Protein AF-0000000078157839 (afdb_homodimer)

Foldseek 3Di:
DCVVVPVVVVLVVLLVLQLVLCVVLPHDNVLSNLLSVVVSLLVVLVFFPVSNVLSPPDSVSVVVSSVVSVLLVCLQDVPPPPRCVPPVFCLRQFLLPPPCCCVVVVPPPPNPPTRPRSDAATAEEDGLSVLQPQQRQETASANHLRYEYAQVSLLSNQVRNQNHAYYHQHNHAYCRHDLVSVQRHHLNHAYDAHEPRQDADEHDQCVQQSANHAEDYHHHRARYEYEHDQDNRQHQHQYDANANYAYEEEDHLCVLSNQNHAEYHHEQYAYEEEDDLSCLSNQNHAEDANYNYAYEEEDHLSVLSNQNHAYEHHYHYAYEEADDLSVLSNQNHAYYHDEQYAYEEADHPSVVSNLNHQWYAHYNYHYPDPDPGIPRPD/DCVVVVVVVVLVVLLVLQLVLCVVLPHDNVLSVLLSVVVSVLVVLVFWPVSNVLSPDDSVSSVVSSVVSVLLVCQQDVPPPPRCVPQVFCLQQFLLPDDPCCVVVVPPPPSPPTRPRSDAATAEEDGLSVLQPQQRAETASANHLRYEYAQVSLLSNQVRNQNHAYYHQHNHAYLRHDLVSVQRHHLNHAYDAHEPRQDADEHDACVQQSANHAEDYHHHRARYEYEHDQDNRQHQHQYDANANYAYEEEDHLCVLSNQNHAEYHHEQYAYEEEDDLSCLSNQNHAEDANYNYAYEEEDHLSVLSNQNHAYEHHYQYAYEEADDLSVLSNQNHAYYHDEQYAYEEADHPSVVSNLNHQWYAHYNYHYPDPDPGIPRPD

Secondary structure (DSSP, 8-state):
--TTSHHHHHHHHHHHHHHHHHHHTT--HHHHHHHHHHHHHHHHTT--THHHHHSSS-HHHHHHHHHHHHHHHHHH-SS--S-HHHHS------B---STHHHHH--TTSTTT------S--EEEPPGGGGG-TT--EEE-TT-TEEEEEHHHHHHHHHH-TT--EEE-TT-EEEE--GGGGTT--TT--EEE-TTS--EEEPPGGGGG-TT--EEE--SEEEEEE---SS---S--SEEE--SEEEEEEPPGGGGG-TT--EEE--SSEEEEEPPGGGGG-TT--EEE--SSEEEEEPPGGGGG-TT--EEE--SSEEEEEPPGGGGG-TT-SEEE--SSEEEEPPPGGGGG-TT-SEEE--SSEESS---SEEE--/--TTTHHHHHHHHHHHHHHHHHHHTT--HHHHHHHHHHHHHHHHTT--THHHHHSSS-HHHHHHHHHHHHHHHHHH-SS--S-TTTSS------B---SSHHHHH--TTSTTTS-----S--EEEPPGGGGG-TT--EEE-TT-TEEEEEHHHHHHHHHH-TT--EEE-TT-EEEE--GGGGTT--TT--EEE-TTS--EEEPPGGGGG-TT--EEE--SEEEEEE---SS---S--SEEE--SEEEEEEPPGGGGG-TT--EEE-TTSEEEEEPPGGGGG-TT--EEE--SSEEEEEPPGGGGG-TT--EEE--SSEEEEEPPGGGGG-TT-SEEE--SSEEEEPPPGGGGG-TT-SEEE--SSEESS---SEEE--

Radius of gyration: 32.03 Å; Cα contacts (8 Å, |Δi|>4): 1957; chains: 2; bounding box: 97×102×64 Å

pLDDT: mean 72.64, std 24.26, range [22.42, 97.94]

Solvent-accessible surface area (backbone atoms only — not comparable to full-atom values): 35149 Å² total; per-residue (Å²): 136,76,75,76,56,57,65,56,51,56,57,50,48,32,46,52,41,30,31,50,48,33,42,70,72,65,37,53,68,70,55,19,47,51,45,34,50,49,43,44,48,39,30,71,62,51,20,31,77,42,41,52,61,47,43,37,97,42,64,65,58,32,48,50,49,48,50,50,42,45,49,49,48,41,51,60,44,70,81,55,81,61,63,65,72,73,76,51,40,50,72,50,24,56,49,58,50,70,60,55,43,42,77,66,53,62,59,69,75,68,67,72,69,54,76,45,45,22,36,37,80,14,44,42,62,61,62,62,32,65,23,69,48,40,79,38,33,29,45,32,39,30,14,15,60,48,23,28,42,40,35,71,35,45,35,42,32,28,65,37,23,52,50,21,26,32,42,31,35,6,24,20,32,27,64,63,30,50,45,74,40,57,65,57,54,30,60,51,23,28,33,42,32,45,20,39,14,51,37,54,48,63,56,56,61,57,67,64,45,30,61,44,25,25,34,41,35,39,30,48,14,61,54,25,26,39,61,74,64,67,61,82,43,63,22,58,28,29,33,42,30,46,22,35,17,39,31,31,51,55,63,44,62,40,59,35,46,26,57,50,24,29,35,43,31,43,26,44,28,47,32,26,46,52,62,50,54,40,57,23,54,26,49,49,22,30,36,42,29,55,17,38,28,49,31,30,49,50,70,42,69,38,55,30,52,23,54,49,26,28,36,42,29,49,24,39,29,48,30,25,46,50,61,54,58,54,54,22,53,28,40,46,24,28,37,39,33,51,19,28,24,39,31,28,47,55,74,42,73,37,54,74,51,28,75,50,32,46,38,40,35,57,47,21,21,6,46,28,50,88,68,74,56,74,43,66,46,125,136,77,74,77,57,54,65,58,49,55,60,51,50,31,47,52,42,30,30,51,48,33,41,70,74,65,36,54,67,68,55,18,47,50,45,37,49,50,43,44,48,39,29,70,64,56,21,31,83,42,43,52,61,47,44,38,97,40,66,66,59,34,50,50,49,48,52,49,41,45,50,48,48,42,49,61,43,71,81,58,82,62,64,65,72,72,77,52,36,46,72,42,20,56,45,58,48,72,45,62,42,44,76,68,53,62,58,68,74,67,69,72,70,57,76,45,43,19,28,36,80,10,38,40,61,60,63,61,30,64,23,69,48,38,77,38,23,26,44,33,38,27,14,14,58,48,23,28,43,41,36,72,36,44,36,41,33,28,64,37,24,52,51,21,26,32,41,29,36,6,24,20,33,27,64,63,31,50,44,75,42,56,64,58,53,29,59,52,23,28,33,42,32,46,19,39,14,50,38,52,48,64,57,56,61,60,66,64,46,30,61,44,25,24,33,42,34,40,30,49,14,61,55,25,26,38,62,73,64,65,61,80,43,64,22,59,28,30,34,41,29,46,22,35,17,40,32,31,52,54,61,44,63,40,60,35,45,28,57,50,24,27,34,43,34,42,26,44,27,47,32,26,45,52,61,49,53,40,58,21,55,27,49,49,23,31,35,43,29,55,17,39,28,49,32,31,50,50,71,43,70,38,55,30,52,22,55,50,25,27,34,39,31,50,25,38,30,49,30,24,45,50,62,55,57,55,54,23,53,27,39,46,24,27,38,40,34,51,19,30,26,40,30,28,48,55,73,42,75,36,54,74,52,28,74,50,33,46,38,40,35,58,46,22,22,8,50,30,49,88,69,74,55,73,44,65,46,124

InterPro domains:
  IPR001611 Leucine-rich repeat [PF00560] (188-209)
  IPR001611 Leucine-rich repeat [PF00560] (261-282)
  IPR001611 Leucine-rich repeat [PF00560] (285-306)
  IPR001611 Leucine-rich repeat [PF13855] (308-367)
  IPR032675 Leucine-rich repeat domain superfamily [G3DSA:3.80.10.10] (111-378)
  IPR052595 Leucine-rich repeat-containing protein 69/Receptor-like [PTHR48057] (187-371)

Nearest PDB structures (foldseek):
  5xkn-assembly1_B  TM=9.189E-01  e=8.732E-15  Arabidopsis thaliana
  7ogz-assembly2_DDD  TM=8.111E-01  e=2.955E-14  Arabidopsis thaliana
  5gr9-assembly1_B  TM=8.230E-01  e=6.116E-12  Arabidopsis thaliana
  6s6q-assembly2_B  TM=6.736E-01  e=2.178E-14  Arabidopsis thaliana
  4mna-assembly1_A  TM=6.048E-01  e=9.502E-14  Arabidopsis thaliana

Structure (mmCIF, N/CA/C/O backbone):
data_AF-0000000078157839-model_v1
#
loop_
_entity.id
_entity.type
_entity.pdbx_description
1 polymer 'Receptor-like protein 7'
#
loop_
_atom_site.group_PDB
_atom_site.id
_atom_site.type_symbol
_atom_site.label_atom_id
_atom_site.label_alt_id
_atom_site.label_comp_id
_atom_site.label_asym_id
_atom_site.label_entity_id
_atom_site.label_seq_id
_atom_site.pdbx_PDB_ins_code
_atom_site.Cartn_x
_atom_site.Cartn_y
_atom_site.Cartn_z
_atom_site.occupancy
_atom_site.B_iso_or_equiv
_atom_site.auth_seq_id
_atom_site.auth_comp_id
_atom_site.auth_asym_id
_atom_site.auth_atom_id
_atom_site.pdbx_PDB_model_num
ATOM 1 N N . MET A 1 1 ? -50.406 -23.234 -11.383 1 22.42 1 MET A N 1
ATOM 2 C CA . MET A 1 1 ? -49.594 -24.344 -11.852 1 22.42 1 MET A CA 1
ATOM 3 C C . MET A 1 1 ? -48.125 -24.062 -11.648 1 22.42 1 MET A C 1
ATOM 5 O O . MET A 1 1 ? -47.656 -22.953 -11.906 1 22.42 1 MET A O 1
ATOM 9 N N . ASP A 1 2 ? -47.5 -24.922 -10.656 1 24.45 2 ASP A N 1
ATOM 10 C CA . ASP A 1 2 ? -46.406 -24.922 -9.711 1 24.45 2 ASP A CA 1
ATOM 11 C C . ASP A 1 2 ? -45.062 -25.094 -10.43 1 24.45 2 ASP A C 1
ATOM 13 O O . ASP A 1 2 ? -44.781 -26.156 -10.953 1 24.45 2 ASP A O 1
ATOM 17 N N . SER A 1 3 ? -44.531 -24.094 -11.125 1 29.33 3 SER A N 1
ATOM 18 C CA . SER A 1 3 ? -43.375 -23.984 -12.008 1 29.33 3 SER A CA 1
ATOM 19 C C . SER A 1 3 ? -42.094 -24.375 -11.289 1 29.33 3 SER A C 1
ATOM 21 O O . SER A 1 3 ? -41 -24.344 -11.875 1 29.33 3 SER A O 1
ATOM 23 N N . SER A 1 4 ? -42.219 -24.562 -9.977 1 32.5 4 SER A N 1
ATOM 24 C CA . SER A 1 4 ? -41.125 -25 -9.109 1 32.5 4 SER A CA 1
ATOM 25 C C . SER A 1 4 ? -40.719 -26.438 -9.398 1 32.5 4 SER A C 1
ATOM 27 O O . SER A 1 4 ? -39.594 -26.859 -9.094 1 32.5 4 SER A O 1
ATOM 29 N N . GLN A 1 5 ? -41.656 -27.344 -9.906 1 31.67 5 GLN A N 1
ATOM 30 C CA . GLN A 1 5 ? -41.562 -28.781 -10.109 1 31.67 5 GLN A CA 1
ATOM 31 C C . GLN A 1 5 ? -40.688 -29.125 -11.32 1 31.67 5 GLN A C 1
ATOM 33 O O . GLN A 1 5 ? -40.125 -30.203 -11.391 1 31.67 5 GLN A O 1
ATOM 38 N N . SER A 1 6 ? -40.75 -28.219 -12.32 1 29.42 6 SER A N 1
ATOM 39 C CA . SER A 1 6 ? -40.156 -28.641 -13.586 1 29.42 6 SER A CA 1
ATOM 40 C C . SER A 1 6 ? -38.625 -28.641 -13.531 1 29.42 6 SER A C 1
ATOM 42 O O . SER A 1 6 ? -38 -29.5 -14.133 1 29.42 6 SER A O 1
ATOM 44 N N . VAL A 1 7 ? -38.094 -27.781 -12.797 1 32.88 7 VAL A N 1
ATOM 45 C CA . VAL A 1 7 ? -36.625 -27.719 -12.695 1 32.88 7 VAL A CA 1
ATOM 46 C C . VAL A 1 7 ? -36.125 -28.906 -11.875 1 32.88 7 VAL A C 1
ATOM 48 O O . VAL A 1 7 ? -35 -29.391 -12.086 1 32.88 7 VAL A O 1
ATOM 51 N N . ASP A 1 8 ? -36.969 -29.5 -11.008 1 31.86 8 ASP A N 1
ATOM 52 C CA . ASP A 1 8 ? -36.688 -30.719 -10.25 1 31.86 8 ASP A CA 1
ATOM 53 C C . ASP A 1 8 ? -36.625 -31.938 -11.164 1 31.86 8 ASP A C 1
ATOM 55 O O . ASP A 1 8 ? -35.781 -32.812 -10.992 1 31.86 8 ASP A O 1
ATOM 59 N N . ALA A 1 9 ? -37.531 -32.031 -12.18 1 31.67 9 ALA A N 1
ATOM 60 C CA . ALA A 1 9 ? -37.719 -33.156 -13.086 1 31.67 9 ALA A CA 1
ATOM 61 C C . ALA A 1 9 ? -36.594 -33.25 -14.109 1 31.67 9 ALA A C 1
ATOM 63 O O . ALA A 1 9 ? -36.125 -34.312 -14.43 1 31.67 9 ALA A O 1
ATOM 64 N N . ALA A 1 10 ? -36.156 -32.125 -14.664 1 32.12 10 ALA A N 1
ATOM 65 C CA . ALA A 1 10 ? -35.125 -32.094 -15.695 1 32.12 10 ALA A CA 1
ATOM 66 C C . ALA A 1 10 ? -33.75 -32.438 -15.109 1 32.12 10 ALA A C 1
ATOM 68 O O . ALA A 1 10 ? -32.938 -33.094 -15.758 1 32.12 10 ALA A O 1
ATOM 69 N N . THR A 1 11 ? -33.438 -32.062 -13.891 1 37.59 11 THR A N 1
ATOM 70 C CA . THR A 1 11 ? -32.25 -32.438 -13.148 1 37.59 11 THR A CA 1
ATOM 71 C C . THR A 1 11 ? -32.25 -33.938 -12.867 1 37.59 11 THR A C 1
ATOM 73 O O . THR A 1 11 ? -31.203 -34.594 -12.969 1 37.59 11 THR A O 1
ATOM 76 N N . HIS A 1 12 ? -33.406 -34.5 -12.57 1 39.72 12 HIS A N 1
ATOM 77 C CA . HIS A 1 12 ? -33.625 -35.938 -12.336 1 39.72 12 HIS A CA 1
ATOM 78 C C . HIS A 1 12 ? -33.438 -36.719 -13.625 1 39.72 12 HIS A C 1
ATOM 80 O O . HIS A 1 12 ? -32.938 -37.844 -13.602 1 39.72 12 HIS A O 1
ATOM 86 N N . VAL A 1 13 ? -33.969 -36.156 -14.719 1 40.22 13 VAL A N 1
ATOM 87 C CA . VAL A 1 13 ? -33.906 -36.875 -16 1 40.22 13 VAL A CA 1
ATOM 88 C C . VAL A 1 13 ? -32.438 -36.938 -16.469 1 40.22 13 VAL A C 1
ATOM 90 O O . VAL A 1 13 ? -32 -38 -16.953 1 40.22 13 VAL A O 1
ATOM 93 N N . THR A 1 14 ? -31.594 -35.906 -16.266 1 45.41 14 THR A N 1
ATOM 94 C CA . THR A 1 14 ? -30.203 -35.875 -16.703 1 45.41 14 THR A CA 1
ATOM 95 C C . THR A 1 14 ? -29.344 -36.781 -15.836 1 45.41 14 THR A C 1
ATOM 97 O O . THR A 1 14 ? -28.406 -37.406 -16.344 1 45.41 14 THR A O 1
ATOM 100 N N . ASP A 1 15 ? -29.828 -37.031 -14.633 1 48.66 15 ASP A N 1
ATOM 101 C CA . ASP A 1 15 ? -29.141 -37.969 -13.727 1 48.66 15 ASP A CA 1
ATOM 102 C C . ASP A 1 15 ? -29.375 -39.406 -14.156 1 48.66 15 ASP A C 1
ATOM 104 O O . ASP A 1 15 ? -28.422 -40.188 -14.203 1 48.66 15 ASP A O 1
ATOM 108 N N . ARG A 1 16 ? -30.688 -39.656 -14.422 1 52 16 ARG A N 1
ATOM 109 C CA . ARG A 1 16 ? -31.031 -41 -14.867 1 52 16 ARG A CA 1
ATOM 110 C C . ARG A 1 16 ? -30.406 -41.312 -16.219 1 52 16 ARG A C 1
ATOM 112 O O . ARG A 1 16 ? -30.016 -42.438 -16.5 1 52 16 ARG A O 1
ATOM 119 N N . VAL A 1 17 ? -30.266 -40.219 -16.984 1 55.97 17 VAL A N 1
ATOM 120 C CA . VAL A 1 17 ? -29.688 -40.406 -18.312 1 55.97 17 VAL A CA 1
ATOM 121 C C . VAL A 1 17 ? -28.188 -40.688 -18.188 1 55.97 17 VAL A C 1
ATOM 123 O O . VAL A 1 17 ? -27.656 -41.562 -18.844 1 55.97 17 VAL A O 1
ATOM 126 N N . LEU A 1 18 ? -27.531 -40.031 -17.266 1 61.5 18 LEU A N 1
ATOM 127 C CA . LEU A 1 18 ? -26.109 -40.312 -17.062 1 61.5 18 LEU A CA 1
ATOM 128 C C . LEU A 1 18 ? -25.875 -41.719 -16.547 1 61.5 18 LEU A C 1
ATOM 130 O O . LEU A 1 18 ? -25 -42.438 -17.031 1 61.5 18 LEU A O 1
ATOM 134 N N . TYR A 1 19 ? -26.75 -42.062 -15.539 1 60.66 19 TYR A N 1
ATOM 135 C CA . TYR A 1 19 ? -26.641 -43.438 -15.016 1 60.66 19 TYR A CA 1
ATOM 136 C C . TYR A 1 19 ? -26.859 -44.438 -16.125 1 60.66 19 TYR A C 1
ATOM 138 O O . TYR A 1 19 ? -26.062 -45.375 -16.281 1 60.66 19 TYR A O 1
ATOM 146 N N . ARG A 1 20 ? -27.938 -44.188 -16.875 1 63.38 20 ARG A N 1
ATOM 147 C CA . ARG A 1 20 ? -28.266 -45.125 -17.953 1 63.38 20 ARG A CA 1
ATOM 148 C C . ARG A 1 20 ? -27.172 -45.156 -19 1 63.38 20 ARG A C 1
ATOM 150 O O . ARG A 1 20 ? -26.797 -46.25 -19.469 1 63.38 20 ARG A O 1
ATOM 157 N N . ARG A 1 21 ? -26.562 -44.062 -19.391 1 68.69 21 ARG A N 1
ATOM 158 C CA . ARG A 1 21 ? -25.531 -44 -20.406 1 68.69 21 ARG A CA 1
ATOM 159 C C . ARG A 1 21 ? -24.234 -44.625 -19.922 1 68.69 21 ARG A C 1
ATOM 161 O O . ARG A 1 21 ? -23.531 -45.281 -20.688 1 68.69 21 ARG A O 1
ATOM 168 N N . LEU A 1 22 ? -23.984 -44.5 -18.688 1 71.44 22 LEU A N 1
ATOM 169 C CA . LEU A 1 22 ? -22.812 -45.125 -18.109 1 71.44 22 LEU A CA 1
ATOM 170 C C . LEU A 1 22 ? -22.922 -46.656 -18.141 1 71.44 22 LEU A C 1
ATOM 172 O O . LEU A 1 22 ? -21.969 -47.344 -18.516 1 71.44 22 LEU A O 1
ATOM 176 N N . VAL A 1 23 ? -24.125 -47.094 -17.734 1 68.62 23 VAL A N 1
ATOM 177 C CA . VAL A 1 23 ? -24.359 -48.531 -17.75 1 68.62 23 VAL A CA 1
ATOM 178 C C . VAL A 1 23 ? -24.344 -49.031 -19.188 1 68.62 23 VAL A C 1
ATOM 180 O O . VAL A 1 23 ? -23.797 -50.094 -19.469 1 68.62 23 VAL A O 1
ATOM 183 N N . GLU A 1 24 ? -24.75 -48.125 -20.094 1 73.94 24 GLU A N 1
ATOM 184 C CA . GLU A 1 24 ? -24.781 -48.5 -21.5 1 73.94 24 GLU A CA 1
ATOM 185 C C . GLU A 1 24 ? -23.375 -48.625 -22.062 1 73.94 24 GLU A C 1
ATOM 187 O O . GLU A 1 24 ? -23.141 -49.438 -22.953 1 73.94 24 GLU A O 1
ATOM 192 N N . ILE A 1 25 ? -22.422 -47.906 -21.516 1 75.25 25 ILE A N 1
ATOM 193 C CA . ILE A 1 25 ? -21.062 -47.969 -22.078 1 75.25 25 ILE A CA 1
ATOM 194 C C . ILE A 1 25 ? -20.234 -48.969 -21.281 1 75.25 25 ILE A C 1
ATOM 196 O O . ILE A 1 25 ? -19.016 -49.062 -21.5 1 75.25 25 ILE A O 1
ATOM 200 N N . GLY A 1 26 ? -20.812 -49.594 -20.312 1 77.62 26 GLY A N 1
ATOM 201 C CA . GLY A 1 26 ? -20.172 -50.75 -19.703 1 77.62 26 GLY A CA 1
ATOM 202 C C . GLY A 1 26 ? -19.703 -50.469 -18.281 1 77.62 26 GLY A C 1
ATOM 203 O O . GLY A 1 26 ? -18.984 -51.281 -17.703 1 77.62 26 GLY A O 1
ATOM 204 N N . VAL A 1 27 ? -20.125 -49.406 -17.781 1 73.88 27 VAL A N 1
ATOM 205 C CA . VAL A 1 27 ? -19.766 -49.156 -16.391 1 73.88 27 VAL A CA 1
ATOM 206 C C . VAL A 1 27 ? -20.719 -49.906 -15.469 1 73.88 27 VAL A C 1
ATOM 208 O O . VAL A 1 27 ? -21.922 -49.938 -15.695 1 73.88 27 VAL A O 1
ATOM 211 N N . ASP A 1 28 ? -20 -50.625 -14.469 1 74.5 28 ASP A N 1
ATOM 212 C CA . ASP A 1 28 ? -20.797 -51.375 -13.508 1 74.5 28 ASP A CA 1
ATOM 213 C C . ASP A 1 28 ? -21.828 -50.469 -12.828 1 74.5 28 ASP A C 1
ATOM 215 O O . ASP A 1 28 ? -21.594 -49.281 -12.633 1 74.5 28 ASP A O 1
ATOM 219 N N . ALA A 1 29 ? -22.984 -51.031 -12.57 1 63.06 29 ALA A N 1
ATOM 220 C CA . ALA A 1 29 ? -24.125 -50.344 -12.008 1 63.06 29 ALA A CA 1
ATOM 221 C C . ALA A 1 29 ? -23.734 -49.594 -10.734 1 63.06 29 ALA A C 1
ATOM 223 O O . ALA A 1 29 ? -24.125 -48.438 -10.547 1 63.06 29 ALA A O 1
ATOM 224 N N . GLU A 1 30 ? -22.969 -50.25 -9.914 1 61.09 30 GLU A N 1
ATOM 225 C CA . GLU A 1 30 ? -22.547 -49.625 -8.664 1 61.09 30 GLU A CA 1
ATOM 226 C C . GLU A 1 30 ? -21.594 -48.438 -8.938 1 61.09 30 GLU A C 1
ATOM 228 O O . GLU A 1 30 ? -21.719 -47.375 -8.344 1 61.09 30 GLU A O 1
ATOM 233 N N . GLU A 1 31 ? -20.75 -48.719 -9.836 1 64.81 31 GLU A N 1
ATOM 234 C CA . GLU A 1 31 ? -19.797 -47.688 -10.219 1 64.81 31 GLU A CA 1
ATOM 235 C C . GLU A 1 31 ? -20.5 -46.531 -10.93 1 64.81 31 GLU A C 1
ATOM 237 O O . GLU A 1 31 ? -20.172 -45.375 -10.711 1 64.81 31 GLU A O 1
ATOM 242 N N . SER A 1 32 ? -21.438 -46.875 -11.797 1 62.56 32 SER A N 1
ATOM 243 C CA . SER A 1 32 ? -22.234 -45.875 -12.484 1 62.56 32 SER A CA 1
ATOM 244 C C . SER A 1 32 ? -22.984 -44.969 -11.484 1 62.56 32 SER A C 1
ATOM 246 O O . SER A 1 32 ? -23.078 -43.75 -11.68 1 62.56 32 SER A O 1
ATOM 248 N N . MET A 1 33 ? -23.438 -45.5 -10.5 1 57.94 33 MET A N 1
ATOM 249 C CA . MET A 1 33 ? -24.109 -44.75 -9.453 1 57.94 33 MET A CA 1
ATOM 250 C C . MET A 1 33 ? -23.141 -43.812 -8.742 1 57.94 33 MET A C 1
ATOM 252 O O . MET A 1 33 ? -23.469 -42.688 -8.422 1 57.94 33 MET A O 1
ATOM 256 N N . ARG A 1 34 ? -21.938 -44.375 -8.484 1 58.12 34 ARG A N 1
ATOM 257 C CA . ARG A 1 34 ? -20.922 -43.562 -7.828 1 58.12 34 ARG A CA 1
ATOM 258 C C . ARG A 1 34 ? -20.5 -42.375 -8.711 1 58.12 34 ARG A C 1
ATOM 260 O O . ARG A 1 34 ? -20.359 -41.25 -8.227 1 58.12 34 ARG A O 1
ATOM 267 N N . ILE A 1 35 ? -20.391 -42.688 -9.961 1 61.53 35 ILE A N 1
ATOM 268 C CA . ILE A 1 35 ? -20.031 -41.656 -10.922 1 61.53 35 ILE A CA 1
ATOM 269 C C . ILE A 1 35 ? -21.156 -40.656 -11.047 1 61.53 35 ILE A C 1
ATOM 271 O O . ILE A 1 35 ? -20.906 -39.438 -11.023 1 61.53 35 ILE A O 1
ATOM 275 N N . MET A 1 36 ? -22.312 -41.188 -11.148 1 58.59 36 MET A N 1
ATOM 276 C CA . MET A 1 36 ? -23.484 -40.312 -11.219 1 58.59 36 MET A CA 1
ATOM 277 C C . MET A 1 36 ? -23.594 -39.469 -9.969 1 58.59 36 MET A C 1
ATOM 279 O O . MET A 1 36 ? -23.828 -38.25 -10.055 1 58.59 36 MET A O 1
ATOM 283 N N . ALA A 1 37 ? -23.5 -40.062 -8.852 1 52.91 37 ALA A N 1
ATOM 284 C CA . ALA A 1 37 ? -23.562 -39.344 -7.59 1 52.91 37 ALA A CA 1
ATOM 285 C C . ALA A 1 37 ? -22.5 -38.25 -7.523 1 52.91 37 ALA A C 1
ATOM 287 O O . ALA A 1 37 ? -22.766 -37.125 -7.055 1 52.91 37 ALA A O 1
ATOM 288 N N . PHE A 1 38 ? -21.344 -38.625 -8.016 1 55.53 38 PHE A N 1
ATOM 289 C CA . PHE A 1 38 ? -20.25 -37.656 -8.07 1 55.53 38 PHE A CA 1
ATOM 290 C C . PHE A 1 38 ? -20.641 -36.438 -8.938 1 55.53 38 PHE A C 1
ATOM 292 O O . PHE A 1 38 ? -20.469 -35.312 -8.516 1 55.53 38 PHE A O 1
ATOM 299 N N . TRP A 1 39 ? -21.172 -36.812 -10.039 1 57.12 39 TRP A N 1
ATOM 300 C CA . TRP A 1 39 ? -21.453 -35.75 -10.984 1 57.12 39 TRP A CA 1
ATOM 301 C C . TRP A 1 39 ? -22.703 -34.969 -10.578 1 57.12 39 TRP A C 1
ATOM 303 O O . TRP A 1 39 ? -22.812 -33.781 -10.82 1 57.12 39 TRP A O 1
ATOM 313 N N . MET A 1 40 ? -23.609 -35.719 -10 1 52.66 40 MET A N 1
ATOM 314 C CA . MET A 1 40 ? -24.75 -35.031 -9.414 1 52.66 40 MET A CA 1
ATOM 315 C C . MET A 1 40 ? -24.312 -34.094 -8.305 1 52.66 40 MET A C 1
ATOM 317 O O . MET A 1 40 ? -24.812 -32.969 -8.195 1 52.66 40 MET A O 1
ATOM 321 N N . TRP A 1 41 ? -23.562 -34.656 -7.488 1 47.75 41 TRP A N 1
ATOM 322 C CA . TRP A 1 41 ? -22.984 -33.844 -6.445 1 47.75 41 TRP A CA 1
ATOM 323 C C . TRP A 1 41 ? -22.25 -32.625 -7.055 1 47.75 41 TRP A C 1
ATOM 325 O O . TRP A 1 41 ? -22.422 -31.5 -6.598 1 47.75 41 TRP A O 1
ATOM 335 N N . VAL A 1 42 ? -21.516 -32.969 -8.023 1 49.5 42 VAL A N 1
ATOM 336 C CA . VAL A 1 42 ? -20.781 -31.922 -8.742 1 49.5 42 VAL A CA 1
ATOM 337 C C . VAL A 1 42 ? -21.766 -30.875 -9.273 1 49.5 42 VAL A C 1
ATOM 339 O O . VAL A 1 42 ? -21.516 -29.672 -9.164 1 49.5 42 VAL A O 1
ATOM 342 N N . GLU A 1 43 ? -22.875 -31.453 -9.805 1 49.28 43 GLU A N 1
ATOM 343 C CA . GLU A 1 43 ? -23.922 -30.594 -10.344 1 49.28 43 GLU A CA 1
ATOM 344 C C . GLU A 1 43 ? -24.609 -29.797 -9.242 1 49.28 43 GLU A C 1
ATOM 346 O O . GLU A 1 43 ? -24.906 -28.609 -9.414 1 49.28 43 GLU A O 1
ATOM 351 N N . ALA A 1 44 ? -25 -30.5 -8.344 1 44.53 44 ALA A N 1
ATOM 352 C CA . ALA A 1 44 ? -25.703 -29.875 -7.23 1 44.53 44 ALA A CA 1
ATOM 353 C C . ALA A 1 44 ? -24.875 -28.766 -6.59 1 44.53 44 ALA A C 1
ATOM 355 O O . ALA A 1 44 ? -25.422 -27.797 -6.055 1 44.53 44 ALA A O 1
ATOM 356 N N . GLN A 1 45 ? -23.688 -29.047 -6.523 1 39.56 45 GLN A N 1
ATOM 357 C CA . GLN A 1 45 ? -22.797 -28.031 -5.961 1 39.56 45 GLN A CA 1
ATOM 358 C C . GLN A 1 45 ? -22.656 -26.844 -6.902 1 39.56 45 GLN A C 1
ATOM 360 O O . GLN A 1 45 ? -21.969 -25.875 -6.586 1 39.56 45 GLN A O 1
ATOM 365 N N . GLY A 1 46 ? -23.516 -26.797 -7.996 1 41.09 46 GLY A N 1
ATOM 366 C CA . GLY A 1 46 ? -23.609 -25.719 -8.953 1 41.09 46 GLY A CA 1
ATOM 367 C C . GLY A 1 46 ? -22.5 -25.719 -9.984 1 41.09 46 GLY A C 1
ATOM 368 O O . GLY A 1 46 ? -22.297 -24.734 -10.695 1 41.09 46 GLY A O 1
ATOM 369 N N . PHE A 1 47 ? -21.766 -26.812 -9.891 1 35.34 47 PHE A N 1
ATOM 370 C CA . PHE A 1 47 ? -20.641 -26.844 -10.812 1 35.34 47 PHE A CA 1
ATOM 371 C C . PHE A 1 47 ? -21.125 -26.969 -12.25 1 35.34 47 PHE A C 1
ATOM 373 O O . PHE A 1 47 ? -20.891 -26.078 -13.07 1 35.34 47 PHE A O 1
ATOM 380 N N . ILE A 1 48 ? -20.734 -28.078 -12.945 1 36.88 48 ILE A N 1
ATOM 381 C CA . ILE A 1 48 ? -20.938 -28.312 -14.375 1 36.88 48 ILE A CA 1
ATOM 382 C C . ILE A 1 48 ? -22.297 -28.953 -14.609 1 36.88 48 ILE A C 1
ATOM 384 O O . ILE A 1 48 ? -22.734 -29.812 -13.828 1 36.88 48 ILE A O 1
ATOM 388 N N . GLU A 1 49 ? -23.078 -28.156 -15.188 1 38.47 49 GLU A N 1
ATOM 389 C CA . GLU A 1 49 ? -24.141 -28.906 -15.867 1 38.47 49 GLU A CA 1
ATOM 390 C C . GLU A 1 49 ? -23.562 -30.031 -16.719 1 38.47 49 GLU A C 1
ATOM 392 O O . GLU A 1 49 ? -23.688 -30.031 -17.938 1 38.47 49 GLU A O 1
ATOM 397 N N . LEU A 1 50 ? -22.5 -30.641 -16.234 1 41.03 50 LEU A N 1
ATOM 398 C CA . LEU A 1 50 ? -21.766 -31.625 -17.016 1 41.03 50 LEU A CA 1
ATOM 399 C C . LEU A 1 50 ? -22.641 -32.875 -17.266 1 41.03 50 LEU A C 1
ATOM 401 O O . LEU A 1 50 ? -22.516 -33.5 -18.312 1 41.03 50 LEU A O 1
ATOM 405 N N . VAL A 1 51 ? -23.531 -33.094 -16.359 1 43.25 51 VAL A N 1
ATOM 406 C CA . VAL A 1 51 ? -24.219 -34.344 -16.5 1 43.25 51 VAL A CA 1
ATOM 407 C C . VAL A 1 51 ? -24.953 -34.406 -17.828 1 43.25 51 VAL A C 1
ATOM 409 O O . VAL A 1 51 ? -24.875 -35.406 -18.562 1 43.25 51 VAL A O 1
ATOM 412 N N . PRO A 1 52 ? -25.609 -33.375 -18.031 1 41.78 52 PRO A N 1
ATOM 413 C CA . PRO A 1 52 ? -26.312 -33.5 -19.312 1 41.78 52 PRO A CA 1
ATOM 414 C C . PRO A 1 52 ? -25.359 -33.594 -20.5 1 41.78 52 PRO A C 1
ATOM 416 O O . PRO A 1 52 ? -25.641 -34.312 -21.469 1 41.78 52 PRO A O 1
ATOM 419 N N . LYS A 1 53 ? -24.234 -32.875 -20.422 1 42.53 53 LYS A N 1
ATOM 420 C CA . LYS A 1 53 ? -23.359 -32.875 -21.594 1 42.53 53 LYS A CA 1
ATOM 421 C C . LYS A 1 53 ? -22.547 -34.156 -21.688 1 42.53 53 LYS A C 1
ATOM 423 O O . LYS A 1 53 ? -22.234 -34.625 -22.797 1 42.53 53 LYS A O 1
ATOM 428 N N . ILE A 1 54 ? -22.188 -34.625 -20.594 1 43.94 54 ILE A N 1
ATOM 429 C CA . ILE A 1 54 ? -21.5 -35.906 -20.594 1 43.94 54 ILE A CA 1
ATOM 430 C C . ILE A 1 54 ? -22.469 -37 -21.047 1 43.94 54 ILE A C 1
ATOM 432 O O . ILE A 1 54 ? -22.062 -38 -21.672 1 43.94 54 ILE A O 1
ATOM 436 N N . SER A 1 55 ? -23.641 -36.75 -20.594 1 44.44 55 SER A N 1
ATOM 437 C CA . SER A 1 55 ? -24.641 -37.75 -20.969 1 44.44 55 SER A CA 1
ATOM 438 C C . SER A 1 55 ? -24.984 -37.656 -22.453 1 44.44 55 SER A C 1
ATOM 440 O O . SER A 1 55 ? -25.719 -38.5 -22.984 1 44.44 55 SER A O 1
ATOM 442 N N . ALA A 1 56 ? -24.5 -36.531 -23 1 46.44 56 ALA A N 1
ATOM 443 C CA . ALA A 1 56 ? -24.797 -36.5 -24.438 1 46.44 56 ALA A CA 1
ATOM 444 C C . ALA A 1 56 ? -24.172 -37.688 -25.156 1 46.44 56 ALA A C 1
ATOM 446 O O . ALA A 1 56 ? -23.281 -38.344 -24.609 1 46.44 56 ALA A O 1
ATOM 447 N N . ASN A 1 57 ? -24.734 -38.062 -26.375 1 49.06 57 ASN A N 1
ATOM 448 C CA . ASN A 1 57 ? -24.656 -39.25 -27.234 1 49.06 57 ASN A CA 1
ATOM 449 C C . ASN A 1 57 ? -23.219 -39.531 -27.672 1 49.06 57 ASN A C 1
ATOM 451 O O . ASN A 1 57 ? -22.984 -39.969 -28.781 1 49.06 57 ASN A O 1
ATOM 455 N N . ASN A 1 58 ? -22.25 -39.188 -26.906 1 48.59 58 ASN A N 1
ATOM 456 C CA . ASN A 1 58 ? -20.891 -39.594 -27.266 1 48.59 58 ASN A CA 1
ATOM 457 C C . ASN A 1 58 ? -20.328 -40.562 -26.234 1 48.59 58 ASN A C 1
ATOM 459 O O . ASN A 1 58 ? -19.875 -40.156 -25.172 1 48.59 58 ASN A O 1
ATOM 463 N N . ASP A 1 59 ? -20.281 -41.688 -26.531 1 60.12 59 ASP A N 1
ATOM 464 C CA . ASP A 1 59 ? -19.922 -42.812 -25.672 1 60.12 59 ASP A CA 1
ATOM 465 C C . ASP A 1 59 ? -18.453 -42.75 -25.266 1 60.12 59 ASP A C 1
ATOM 467 O O . ASP A 1 59 ? -18.094 -43.062 -24.141 1 60.12 59 ASP A O 1
ATOM 471 N N . GLN A 1 60 ? -17.703 -42.219 -26.125 1 56.25 60 GLN A N 1
ATOM 472 C CA . GLN A 1 60 ? -16.281 -42.156 -25.828 1 56.25 60 GLN A CA 1
ATOM 473 C C . GLN A 1 60 ? -15.992 -41.125 -24.75 1 56.25 60 GLN A C 1
ATOM 475 O O . GLN A 1 60 ? -15.195 -41.375 -23.844 1 56.25 60 GLN A O 1
ATOM 480 N N . LEU A 1 61 ? -16.656 -40.094 -24.906 1 56.47 61 LEU A N 1
ATOM 481 C CA . LEU A 1 61 ? -16.484 -39.062 -23.906 1 56.47 61 LEU A CA 1
ATOM 482 C C . LEU A 1 61 ? -17.016 -39.5 -22.547 1 56.47 61 LEU A C 1
ATOM 484 O O . LEU A 1 61 ? -16.391 -39.25 -21.516 1 56.47 61 LEU A O 1
ATOM 488 N N . LEU A 1 62 ? -18.094 -40.156 -22.656 1 60.75 62 LEU A N 1
ATOM 489 C CA . LEU A 1 62 ? -18.688 -40.656 -21.422 1 60.75 62 LEU A CA 1
ATOM 490 C C . LEU A 1 62 ? -17.781 -41.688 -20.766 1 60.75 62 LEU A C 1
ATOM 492 O O . LEU A 1 62 ? -17.641 -41.719 -19.547 1 60.75 62 LEU A O 1
ATOM 496 N N . ALA A 1 63 ? -17.188 -42.469 -21.578 1 63.53 63 ALA A N 1
ATOM 497 C CA . ALA A 1 63 ? -16.281 -43.469 -21.047 1 63.53 63 ALA A CA 1
ATOM 498 C C . ALA A 1 63 ? -15.039 -42.844 -20.422 1 63.53 63 ALA A C 1
ATOM 500 O O . ALA A 1 63 ? -14.586 -43.25 -19.359 1 63.53 63 ALA A O 1
ATOM 501 N N . MET A 1 64 ? -14.609 -41.844 -20.984 1 56.53 64 MET A N 1
ATOM 502 C CA . MET A 1 64 ? -13.445 -41.125 -20.469 1 56.53 64 MET A CA 1
ATOM 503 C C . MET A 1 64 ? -13.773 -40.438 -19.141 1 56.53 64 MET A C 1
ATOM 505 O O . MET A 1 64 ? -12.992 -40.5 -18.188 1 56.53 64 MET A O 1
ATOM 509 N N . VAL A 1 65 ? -14.883 -39.906 -19.203 1 57.38 65 VAL A N 1
ATOM 510 C CA . VAL A 1 65 ? -15.336 -39.25 -17.984 1 57.38 65 VAL A CA 1
ATOM 511 C C . VAL A 1 65 ? -15.547 -40.25 -16.875 1 57.38 65 VAL A C 1
ATOM 513 O O . VAL A 1 65 ? -15.188 -40.031 -15.719 1 57.38 65 VAL A O 1
ATOM 516 N N . ALA A 1 66 ? -16.109 -41.375 -17.328 1 60.47 66 ALA A N 1
ATOM 517 C CA . ALA A 1 66 ? -16.344 -42.438 -16.344 1 60.47 66 ALA A CA 1
ATOM 518 C C . ALA A 1 66 ? -15.023 -42.969 -15.766 1 60.47 66 ALA A C 1
ATOM 520 O O . ALA A 1 66 ? -14.898 -43.125 -14.555 1 60.47 66 ALA A O 1
ATOM 521 N N . ASP A 1 67 ? -14.133 -43.094 -16.578 1 59.84 67 ASP A N 1
ATOM 522 C CA . ASP A 1 67 ? -12.844 -43.594 -16.125 1 59.84 67 ASP A CA 1
ATOM 523 C C . ASP A 1 67 ? -12.133 -42.594 -15.227 1 59.84 67 ASP A C 1
ATOM 525 O O . ASP A 1 67 ? -11.586 -42.969 -14.18 1 59.84 67 ASP A O 1
ATOM 529 N N . GLU A 1 68 ? -12.227 -41.438 -15.664 1 54.5 68 GLU A N 1
ATOM 530 C CA . GLU A 1 68 ? -11.594 -40.375 -14.859 1 54.5 68 GLU A CA 1
ATOM 531 C C . GLU A 1 68 ? -12.297 -40.219 -13.516 1 54.5 68 GLU A C 1
ATOM 533 O O . GLU A 1 68 ? -11.648 -40.062 -12.477 1 54.5 68 GLU A O 1
ATOM 538 N N . THR A 1 69 ? -13.578 -40.281 -13.625 1 55.53 69 THR A N 1
ATOM 539 C CA . THR A 1 69 ? -14.344 -40.219 -12.383 1 55.53 69 THR A CA 1
ATOM 540 C C . THR A 1 69 ? -14.016 -41.375 -11.469 1 55.53 69 THR A C 1
ATOM 542 O O . THR A 1 69 ? -13.867 -41.219 -10.258 1 55.53 69 THR A O 1
ATOM 545 N N . LYS A 1 70 ? -13.898 -42.531 -12.07 1 58.78 70 LYS A N 1
ATOM 546 C CA . LYS A 1 70 ? -13.523 -43.719 -11.305 1 58.78 70 LYS A CA 1
ATOM 547 C C . LYS A 1 70 ? -12.172 -43.531 -10.625 1 58.78 70 LYS A C 1
ATOM 549 O O . LYS A 1 70 ? -12 -43.906 -9.461 1 58.78 70 LYS A O 1
ATOM 554 N N . ALA A 1 71 ? -11.32 -43 -11.336 1 51.56 71 ALA A N 1
ATOM 555 C CA . ALA A 1 71 ? -9.992 -42.781 -10.789 1 51.56 71 ALA A CA 1
ATOM 556 C C . ALA A 1 71 ? -10.039 -41.781 -9.648 1 51.56 71 ALA A C 1
ATOM 558 O O . ALA A 1 71 ? -9.367 -41.938 -8.625 1 51.56 71 ALA A O 1
ATOM 559 N N . ILE A 1 72 ? -10.758 -40.844 -9.938 1 49.97 72 ILE A N 1
ATOM 560 C CA . ILE A 1 72 ? -10.953 -39.812 -8.906 1 49.97 72 ILE A CA 1
ATOM 561 C C . ILE A 1 72 ? -11.578 -40.469 -7.668 1 49.97 72 ILE A C 1
ATOM 563 O O . ILE A 1 72 ? -11.117 -40.25 -6.543 1 49.97 72 ILE A O 1
ATOM 567 N N . LEU A 1 73 ? -12.594 -41.25 -7.926 1 51.88 73 LEU A N 1
ATOM 568 C CA . LEU A 1 73 ? -13.32 -41.875 -6.828 1 51.88 73 LEU A CA 1
ATOM 569 C C . LEU A 1 73 ? -12.453 -42.938 -6.145 1 51.88 73 LEU A C 1
ATOM 571 O O . LEU A 1 73 ? -12.523 -43.125 -4.926 1 51.88 73 LEU A O 1
ATOM 575 N N . ALA A 1 74 ? -11.695 -43.625 -6.961 1 51.88 74 ALA A N 1
ATOM 576 C CA . ALA A 1 74 ? -10.797 -44.625 -6.41 1 51.88 74 ALA A CA 1
ATOM 577 C C . ALA A 1 74 ? -9.727 -43.969 -5.535 1 51.88 74 ALA A C 1
ATOM 579 O O . ALA A 1 74 ? -9.312 -44.562 -4.527 1 51.88 74 ALA A O 1
ATOM 580 N N . ALA A 1 75 ? -9.258 -42.969 -6.039 1 41.94 7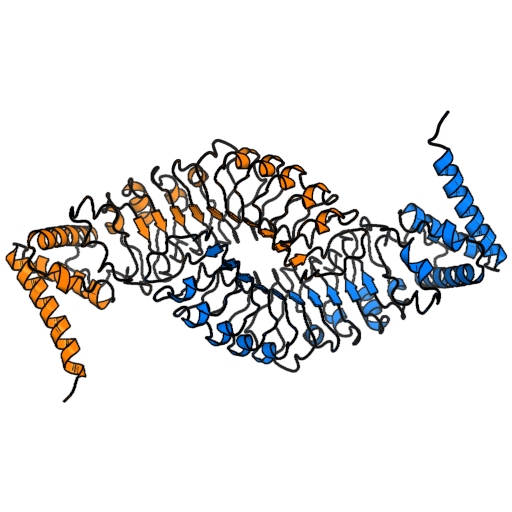5 ALA A N 1
ATOM 581 C CA . ALA A 1 75 ? -8.227 -42.25 -5.301 1 41.94 75 ALA A CA 1
ATOM 582 C C . ALA A 1 75 ? -8.789 -41.656 -4.023 1 41.94 75 ALA A C 1
ATOM 584 O O . ALA A 1 75 ? -8.078 -41.531 -3.02 1 41.94 75 ALA A O 1
ATOM 585 N N . LEU A 1 76 ? -9.906 -41.094 -4.09 1 40.91 76 LEU A N 1
ATOM 586 C CA . LEU A 1 76 ? -10.523 -40.5 -2.916 1 40.91 76 LEU A CA 1
ATOM 587 C C . LEU A 1 76 ? -10.812 -41.531 -1.848 1 40.91 76 LEU A C 1
ATOM 589 O O . LEU A 1 76 ? -10.664 -41.281 -0.653 1 40.91 76 LEU A O 1
ATOM 593 N N . ASP A 1 77 ? -11.5 -42.594 -1.802 1 36.53 77 ASP A N 1
ATOM 594 C CA . ASP A 1 77 ? -11.68 -43.656 -0.83 1 36.53 77 ASP A CA 1
ATOM 595 C C . ASP A 1 77 ? -11.539 -45.031 -1.492 1 36.53 77 ASP A C 1
ATOM 597 O O . ASP A 1 77 ? -12.477 -45.5 -2.141 1 36.53 77 ASP A O 1
ATOM 601 N N . PRO A 1 78 ? -10.242 -45.531 -1.674 1 35.53 78 PRO A N 1
ATOM 602 C CA . PRO A 1 78 ? -10.188 -46.906 -2.135 1 35.53 78 PRO A CA 1
ATOM 603 C C . PRO A 1 78 ? -11.211 -47.812 -1.435 1 35.53 78 PRO A C 1
ATOM 605 O O . PRO A 1 78 ? -11.797 -48.688 -2.062 1 35.53 78 PRO A O 1
ATOM 608 N N . SER A 1 79 ? -10.875 -48.188 -0.101 1 33.59 79 SER A N 1
ATOM 609 C CA . SER A 1 79 ? -11.602 -49.188 0.682 1 33.59 79 SER A CA 1
ATOM 610 C C . SER A 1 79 ? -13 -48.688 1.049 1 33.59 79 SER A C 1
ATOM 612 O O . SER A 1 79 ? -13.812 -49.469 1.571 1 33.59 79 SER A O 1
ATOM 614 N N . SER A 1 80 ? -13.078 -47.375 1.489 1 32.72 80 SER A N 1
ATOM 615 C CA . SER A 1 80 ? -14.281 -47.031 2.248 1 32.72 80 SER A CA 1
ATOM 616 C C . SER A 1 80 ? -15.523 -47.125 1.368 1 32.72 80 SER A C 1
ATOM 618 O O . SER A 1 80 ? -15.547 -46.531 0.274 1 32.72 80 SER A O 1
ATOM 620 N N . THR A 1 81 ? -16.172 -48.156 1.349 1 31.67 81 THR A N 1
ATOM 621 C CA . THR A 1 81 ? -17.547 -48.375 0.946 1 31.67 81 THR A CA 1
ATOM 622 C C . THR A 1 81 ? -18.406 -47.156 1.17 1 31.67 81 THR A C 1
ATOM 624 O O . THR A 1 81 ? -19.609 -47.156 0.94 1 31.67 81 THR A O 1
ATOM 627 N N . THR A 1 82 ? -17.984 -46.312 2.217 1 31.72 82 THR A N 1
ATOM 628 C CA . THR A 1 82 ? -18.875 -45.219 2.529 1 31.72 82 THR A CA 1
ATOM 629 C C . THR A 1 82 ? -18.938 -44.219 1.364 1 31.72 82 THR A C 1
ATOM 631 O O . THR A 1 82 ? -17.938 -43.969 0.709 1 31.72 82 THR A O 1
ATOM 634 N N . PRO A 1 83 ? -20.125 -44.094 0.835 1 28.5 83 PRO A N 1
ATOM 635 C CA . PRO A 1 83 ? -20.391 -43.188 -0.306 1 28.5 83 PRO A CA 1
ATOM 636 C C . PRO A 1 83 ? -19.531 -41.938 -0.3 1 28.5 83 PRO A C 1
ATOM 638 O O . PRO A 1 83 ? -19.25 -41.375 0.765 1 28.5 83 PRO A O 1
ATOM 641 N N . ILE A 1 84 ? -18.469 -41.906 -1.106 1 31.67 84 ILE A N 1
ATOM 642 C CA . ILE A 1 84 ? -17.641 -40.75 -1.432 1 31.67 84 ILE A CA 1
ATOM 643 C C . ILE A 1 84 ? -18.406 -39.469 -1.123 1 31.67 84 ILE A C 1
ATOM 645 O O . ILE A 1 84 ? -17.844 -38.375 -1.191 1 31.67 84 ILE A O 1
ATOM 649 N N . THR A 1 85 ? -19.688 -39.562 -1.113 1 29.61 85 THR A N 1
ATOM 650 C CA . THR A 1 85 ? -20.594 -38.438 -0.867 1 29.61 85 THR A CA 1
ATOM 651 C C . THR A 1 85 ? -20.297 -37.781 0.474 1 29.61 85 THR A C 1
ATOM 653 O O . THR A 1 85 ? -20.531 -36.594 0.652 1 29.61 85 THR A O 1
ATOM 656 N N . GLN A 1 86 ? -20.109 -38.594 1.521 1 28.92 86 GLN A N 1
ATOM 657 C CA . GLN A 1 86 ? -20.047 -37.969 2.84 1 28.92 86 GLN A CA 1
ATOM 658 C C . GLN A 1 86 ? -18.766 -37.188 3.027 1 28.92 86 GLN A C 1
ATOM 660 O O . GLN A 1 86 ? -18.75 -36.125 3.654 1 28.92 86 GLN A O 1
ATOM 665 N N . ASN A 1 87 ? -17.531 -37.875 3 1 27.03 87 ASN A N 1
ATOM 666 C CA . ASN A 1 87 ? -16.297 -37.188 3.348 1 27.03 87 ASN A CA 1
ATOM 667 C C . ASN A 1 87 ? -15.789 -36.344 2.189 1 27.03 87 ASN A C 1
ATOM 669 O O . ASN A 1 87 ? -14.641 -35.906 2.199 1 27.03 87 ASN A O 1
ATOM 673 N N . LEU A 1 88 ? -16.156 -36.688 0.963 1 28.34 88 LEU A N 1
ATOM 674 C CA . LEU A 1 88 ? -15.75 -35.75 -0.096 1 28.34 88 LEU A CA 1
ATOM 675 C C . LEU A 1 88 ? -16.141 -34.344 0.251 1 28.34 88 LEU A C 1
ATOM 677 O O . LEU A 1 88 ? -17.328 -34.031 0.395 1 28.34 88 LEU A O 1
ATOM 681 N N . CYS A 1 89 ? -15.359 -33.844 1.146 1 27.95 89 CYS A N 1
ATOM 682 C CA . CYS A 1 89 ? -15.414 -32.406 1.435 1 27.95 89 CYS A CA 1
ATOM 683 C C . CYS A 1 89 ? -15.711 -31.609 0.171 1 27.95 89 CYS A C 1
ATOM 685 O O . CYS A 1 89 ? -15.281 -31.984 -0.921 1 27.95 89 CYS A O 1
ATOM 687 N N . PRO A 1 90 ? -16.719 -30.781 0.203 1 27.38 90 PRO A N 1
ATOM 688 C CA . PRO A 1 90 ? -17.125 -29.828 -0.837 1 27.38 90 PRO A CA 1
ATOM 689 C C . PRO A 1 90 ? -15.93 -29.188 -1.543 1 27.38 90 PRO A C 1
ATOM 691 O O . PRO A 1 90 ? -15.344 -28.234 -1.028 1 27.38 90 PRO A O 1
ATOM 694 N N . ILE A 1 91 ? -14.93 -29.969 -1.947 1 28.22 91 ILE A N 1
ATOM 695 C CA . ILE A 1 91 ? -13.898 -29.312 -2.74 1 28.22 91 ILE A CA 1
ATOM 696 C C . ILE A 1 91 ? -14.531 -28.703 -3.994 1 28.22 91 ILE A C 1
ATOM 698 O O . ILE A 1 91 ? -14.758 -29.406 -4.984 1 28.22 91 ILE A O 1
ATOM 702 N N . THR A 1 92 ? -15.57 -28.016 -3.969 1 27.41 92 THR A N 1
ATOM 703 C CA . THR A 1 92 ? -16.297 -27.484 -5.121 1 27.41 92 THR A CA 1
ATOM 704 C C . THR A 1 92 ? -15.352 -26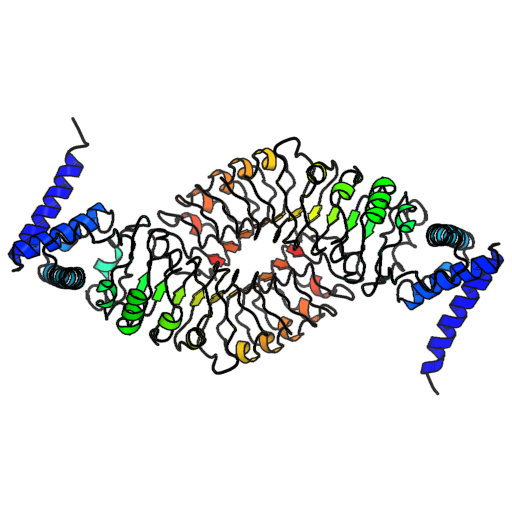.781 -6.078 1 27.41 92 THR A C 1
ATOM 706 O O . THR A 1 92 ? -15.477 -26.922 -7.297 1 27.41 92 THR A O 1
ATOM 709 N N . SER A 1 93 ? -14.758 -25.641 -5.738 1 27.73 93 SER A N 1
ATOM 710 C CA . SER A 1 93 ? -14.312 -24.641 -6.699 1 27.73 93 SER A CA 1
ATOM 711 C C . SER A 1 93 ? -13 -25.047 -7.359 1 27.73 93 SER A C 1
ATOM 713 O O . SER A 1 93 ? -11.961 -24.422 -7.145 1 27.73 93 SER A O 1
ATOM 715 N N . LEU A 1 94 ? -12.68 -26.297 -7.32 1 27.5 94 LEU A N 1
ATOM 716 C CA . LEU A 1 94 ? -11.477 -26.562 -8.086 1 27.5 94 LEU A CA 1
ATOM 717 C C . LEU A 1 94 ? -11.703 -26.312 -9.578 1 27.5 94 LEU A C 1
ATOM 719 O O . LEU A 1 94 ? -12.539 -26.969 -10.203 1 27.5 94 LEU A O 1
ATOM 723 N N . ILE A 1 95 ? -11.719 -25.094 -9.938 1 27.95 95 ILE A N 1
ATOM 724 C CA . ILE A 1 95 ? -11.672 -24.875 -11.375 1 27.95 95 ILE A CA 1
ATOM 725 C C . ILE A 1 95 ? -10.422 -25.531 -11.961 1 27.95 95 ILE A C 1
ATOM 727 O O . ILE A 1 95 ? -9.297 -25.125 -11.68 1 27.95 95 ILE A O 1
ATOM 731 N N . LEU A 1 96 ? -10.375 -26.797 -11.992 1 27.47 96 LEU A N 1
ATOM 732 C CA . LEU A 1 96 ? -9.328 -27.391 -12.805 1 27.47 96 LEU A CA 1
ATOM 733 C C . LEU A 1 96 ? -9.375 -26.859 -14.234 1 27.47 96 LEU A C 1
ATOM 735 O O . LEU A 1 96 ? -10.43 -26.906 -14.875 1 27.47 96 LEU A O 1
ATOM 739 N N . TYR A 1 97 ? -8.758 -25.625 -14.398 1 27.42 97 TYR A N 1
ATOM 740 C CA . TYR A 1 97 ? -8.617 -25.203 -15.789 1 27.42 97 TYR A CA 1
ATOM 741 C C . TYR A 1 97 ? -8.32 -26.406 -16.703 1 27.42 97 TYR A C 1
ATOM 743 O O . TYR A 1 97 ? -7.5 -27.25 -16.359 1 27.42 97 TYR A O 1
ATOM 751 N N . PRO A 1 98 ? -9.211 -26.562 -17.562 1 27.89 98 PRO A N 1
ATOM 752 C CA . PRO A 1 98 ? -9.031 -27.516 -18.656 1 27.89 98 PRO A CA 1
ATOM 753 C C . PRO A 1 98 ? -7.742 -27.281 -19.438 1 27.89 98 PRO A C 1
ATOM 755 O O . PRO A 1 98 ? -7.598 -26.266 -20.109 1 27.89 98 PRO A O 1
ATOM 758 N N . VAL A 1 99 ? -6.512 -27.109 -18.922 1 28.55 99 VAL A N 1
ATOM 759 C CA . VAL A 1 99 ? -5.488 -27.156 -19.953 1 28.55 99 VAL A CA 1
ATOM 760 C C . VAL A 1 99 ? -5.961 -28.016 -21.125 1 28.55 99 VAL A C 1
ATOM 762 O O . VAL A 1 99 ? -5.984 -27.562 -22.266 1 28.55 99 VAL A O 1
ATOM 765 N N . SER A 1 100 ? -5.359 -29.312 -21.156 1 28.41 100 SER A N 1
ATOM 766 C CA . SER A 1 100 ? -5.254 -30.25 -22.281 1 28.41 100 SER A CA 1
ATOM 767 C C . SER A 1 100 ? -6.617 -30.828 -22.641 1 28.41 100 SER A C 1
ATOM 769 O O . SER A 1 100 ? -6.703 -31.938 -23.172 1 28.41 100 SER A O 1
ATOM 771 N N . VAL A 1 101 ? -7.57 -30.266 -22.266 1 28.53 101 VAL A N 1
ATOM 772 C CA . VAL A 1 101 ? -8.805 -30.812 -22.828 1 28.53 101 VAL A CA 1
ATOM 773 C C . VAL A 1 101 ? -8.773 -30.688 -24.344 1 28.53 101 VAL A C 1
ATOM 775 O O . VAL A 1 101 ? -9.367 -31.516 -25.047 1 28.53 101 VAL A O 1
ATOM 778 N N . GLU A 1 102 ? -8.25 -29.625 -24.812 1 32.09 102 GLU A N 1
ATOM 779 C CA . GLU A 1 102 ? -8.031 -29.609 -26.266 1 32.09 102 GLU A CA 1
ATOM 780 C C . GLU A 1 102 ? -7.184 -30.797 -26.703 1 32.09 102 GLU A C 1
ATOM 782 O O . GLU A 1 102 ? -7.461 -31.422 -27.734 1 32.09 102 GLU A O 1
ATOM 787 N N . GLU A 1 103 ? -5.992 -30.984 -26.109 1 30.83 103 GLU A N 1
ATOM 788 C CA . GLU A 1 103 ? -5.23 -32.156 -26.516 1 30.83 103 GLU A CA 1
ATOM 789 C C . GLU A 1 103 ? -5.941 -33.438 -26.109 1 30.83 103 GLU A C 1
ATOM 791 O O . GLU A 1 103 ? -5.789 -34.469 -26.75 1 30.83 103 GLU A O 1
ATOM 796 N N . ILE A 1 104 ? -6.625 -33.406 -24.938 1 28.95 104 ILE A N 1
ATOM 797 C CA . ILE A 1 104 ? -7.387 -34.625 -24.688 1 28.95 104 ILE A CA 1
ATOM 798 C C . ILE A 1 104 ? -8.609 -34.688 -25.609 1 28.95 104 ILE A C 1
ATOM 800 O O . ILE A 1 104 ? -8.953 -35.719 -26.141 1 28.95 104 ILE A O 1
ATOM 804 N N . PHE A 1 105 ? -9.531 -33.562 -25.484 1 30.83 105 PHE A N 1
ATOM 805 C CA . PHE A 1 105 ? -10.727 -33.781 -26.297 1 30.83 105 PHE A CA 1
ATOM 806 C C . PHE A 1 105 ? -10.516 -33.25 -27.703 1 30.83 105 PHE A C 1
ATOM 808 O O . PHE A 1 105 ? -11.406 -33.344 -28.562 1 30.83 105 PHE A O 1
ATOM 815 N N . GLY A 1 106 ? -9.438 -33.438 -28.344 1 29.19 106 GLY A N 1
ATOM 816 C CA . GLY A 1 106 ? -9.227 -33 -29.703 1 29.19 106 GLY A CA 1
ATOM 817 C C . GLY A 1 106 ? -10.031 -31.766 -30.062 1 29.19 106 GLY A C 1
ATOM 818 O O . GLY A 1 106 ? -9.555 -30.891 -30.781 1 29.19 106 GLY A O 1
ATOM 819 N N . ASP A 1 107 ? -11.438 -31.922 -30.062 1 28.7 107 ASP A N 1
ATOM 820 C CA . ASP A 1 107 ? -12.25 -30.891 -30.703 1 28.7 107 ASP A CA 1
ATOM 821 C C . ASP A 1 107 ? -12.398 -29.672 -29.781 1 28.7 107 ASP A C 1
ATOM 823 O O . ASP A 1 107 ? -12.703 -29.812 -28.594 1 28.7 107 ASP A O 1
ATOM 827 N N . LYS A 1 108 ? -11.711 -28.5 -30 1 33.34 108 LYS A N 1
ATOM 828 C CA . LYS A 1 108 ? -11.617 -27.125 -29.516 1 33.34 108 LYS A CA 1
ATOM 829 C C . LYS A 1 108 ? -12.961 -26.641 -28.984 1 33.34 108 LYS A C 1
ATOM 831 O O . LYS A 1 108 ? -13.008 -25.75 -28.141 1 33.34 108 LYS A O 1
ATOM 836 N N . ASP A 1 109 ? -14.086 -26.984 -29.609 1 30.97 109 ASP A N 1
ATOM 837 C CA . ASP A 1 109 ? -15.414 -26.391 -29.469 1 30.97 109 ASP A CA 1
ATOM 838 C C . ASP A 1 109 ? -16.016 -26.719 -28.109 1 30.97 109 ASP A C 1
ATOM 840 O O . ASP A 1 109 ? -16.875 -26 -27.609 1 30.97 109 ASP A O 1
ATOM 844 N N . LEU A 1 110 ? -15.766 -27.922 -27.609 1 28.31 110 LEU A N 1
ATOM 845 C CA . LEU A 1 110 ? -16.516 -28.375 -26.438 1 28.31 110 LEU A CA 1
ATOM 846 C C . LEU A 1 110 ? -16.047 -27.672 -25.188 1 28.31 110 LEU A C 1
ATOM 848 O O . LEU A 1 110 ? -16.703 -27.719 -24.141 1 28.31 110 LEU A O 1
ATOM 852 N N . VAL A 1 111 ? -14.734 -27.297 -25.141 1 30.7 111 VAL A N 1
ATOM 853 C CA . VAL A 1 111 ? -14.164 -26.828 -23.891 1 30.7 111 VAL A CA 1
ATOM 854 C C . VAL A 1 111 ? -14.781 -25.469 -23.516 1 30.7 111 VAL A C 1
ATOM 856 O O . VAL A 1 111 ? -14.719 -25.062 -22.359 1 30.7 111 VAL A O 1
ATOM 859 N N . SER A 1 112 ? -15.203 -24.734 -24.406 1 29.62 112 SER A N 1
ATOM 860 C CA . SER A 1 112 ? -15.523 -23.328 -24.172 1 29.62 112 SER A CA 1
ATOM 861 C C . SER A 1 112 ? -16.734 -23.188 -23.25 1 29.62 112 SER A C 1
ATOM 863 O O . SER A 1 112 ? -16.859 -22.219 -22.5 1 29.62 112 SER A O 1
ATOM 865 N N . GLU A 1 113 ? -17.812 -24.016 -23.5 1 27.94 113 GLU A N 1
ATOM 866 C CA . GLU A 1 113 ? -19.109 -23.562 -23.016 1 27.94 113 GLU A CA 1
ATOM 867 C C . GLU A 1 113 ? -19.297 -23.891 -21.531 1 27.94 113 GLU A C 1
ATOM 869 O O . GLU A 1 113 ? -19.922 -23.125 -20.797 1 27.94 113 GLU A O 1
ATOM 874 N N . GLY A 1 114 ? -19.156 -25.188 -21.141 1 27.62 114 GLY A N 1
ATOM 875 C CA . GLY A 1 114 ? -19.797 -25.594 -19.891 1 27.62 114 GLY A CA 1
ATOM 876 C C . GLY A 1 114 ? -18.938 -25.312 -18.672 1 27.62 114 GLY A C 1
ATOM 877 O O . GLY A 1 114 ? -19.203 -25.844 -17.594 1 27.62 114 GLY A O 1
ATOM 878 N N . VAL A 1 115 ? -17.688 -25.172 -18.828 1 29.55 115 VAL A N 1
ATOM 879 C CA . VAL A 1 115 ? -16.984 -24.969 -17.578 1 29.55 115 VAL A CA 1
ATOM 880 C C . VAL A 1 115 ? -17.656 -23.828 -16.797 1 29.55 115 VAL A C 1
ATOM 882 O O . VAL A 1 115 ? -17.5 -22.656 -17.141 1 29.55 115 VAL A O 1
ATOM 885 N N . SER A 1 116 ? -18.953 -24.031 -16.672 1 27.78 116 SER A N 1
ATOM 886 C CA . SER A 1 116 ? -19.594 -23.031 -15.828 1 27.78 116 SER A CA 1
ATOM 887 C C . SER A 1 116 ? -18.906 -22.922 -14.477 1 27.78 116 SER A C 1
ATOM 889 O O . SER A 1 116 ? -18.281 -23.875 -14.023 1 27.78 116 SER A O 1
ATOM 891 N N . GLU A 1 117 ? -18.812 -21.703 -13.906 1 28.98 117 GLU A N 1
ATOM 892 C CA . GLU A 1 117 ? -18.203 -21.031 -12.766 1 28.98 117 GLU A CA 1
ATOM 893 C C . GLU A 1 117 ? -18.594 -21.703 -11.453 1 28.98 117 GLU A C 1
ATOM 895 O O . GLU A 1 117 ? -19.703 -21.531 -10.953 1 28.98 117 GLU A O 1
ATOM 900 N N . VAL A 1 118 ? -18.656 -23.078 -11.305 1 28.86 118 VAL A N 1
ATOM 901 C CA . VAL A 1 118 ? -18.922 -23.656 -9.992 1 28.86 118 VAL A CA 1
ATOM 902 C C . VAL A 1 118 ? -18.062 -22.953 -8.938 1 28.86 118 VAL A C 1
ATOM 904 O O . VAL A 1 118 ? -16.828 -23.047 -8.969 1 28.86 118 VAL A O 1
ATOM 907 N N . HIS A 1 119 ? -18.266 -21.781 -8.391 1 30.97 119 HIS A N 1
ATOM 908 C CA . HIS A 1 119 ? -17.672 -20.891 -7.398 1 30.97 119 HIS A CA 1
ATOM 909 C C . HIS A 1 119 ? -17.453 -21.625 -6.074 1 30.97 119 HIS A C 1
ATOM 911 O O . HIS A 1 119 ? -17.938 -22.734 -5.883 1 30.97 119 HIS A O 1
ATOM 917 N N . ASN A 1 120 ? -17.234 -20.75 -4.863 1 37.09 120 ASN A N 1
ATOM 918 C CA . ASN A 1 120 ? -16.359 -20.391 -3.748 1 37.09 120 ASN A CA 1
ATOM 919 C C . ASN A 1 120 ? -16.734 -21.141 -2.479 1 37.09 120 ASN A C 1
ATOM 921 O O . ASN A 1 120 ? -16.234 -20.828 -1.395 1 37.09 120 ASN A O 1
ATOM 925 N N . GLN A 1 121 ? -17.766 -21.938 -2.299 1 40 121 GLN A N 1
ATOM 926 C CA . GLN A 1 121 ? -18.078 -22.141 -0.888 1 40 121 GLN A CA 1
ATOM 927 C C . GLN A 1 121 ? -17.562 -23.484 -0.396 1 40 121 GLN A C 1
ATOM 929 O O . GLN A 1 121 ? -18.281 -24.234 0.281 1 40 121 GLN A O 1
ATOM 934 N N . PHE A 1 122 ? -16.391 -24.016 -0.856 1 45.31 122 PHE A N 1
ATOM 935 C CA . PHE A 1 122 ? -15.859 -25.266 -0.328 1 45.31 122 PHE A CA 1
ATOM 936 C C . PHE A 1 122 ? -15.305 -25.062 1.077 1 45.31 122 PHE A C 1
ATOM 938 O O . PHE A 1 122 ? -14.828 -23.984 1.416 1 45.31 122 PHE A O 1
ATOM 945 N N . SER A 1 123 ? -15.797 -26.031 2.033 1 51.53 123 SER A N 1
ATOM 946 C CA . SER A 1 123 ? -15.203 -26.078 3.367 1 51.53 123 SER A CA 1
ATOM 947 C C . SER A 1 123 ? -14.523 -27.422 3.625 1 51.53 123 SER A C 1
ATOM 949 O O . SER A 1 123 ? -14.781 -28.391 2.916 1 51.53 123 SER A O 1
ATOM 951 N N . GLY A 1 124 ? -13.508 -27.562 4.289 1 60.28 124 GLY A N 1
ATOM 952 C CA . GLY A 1 124 ? -12.812 -28.766 4.723 1 60.28 124 GLY A CA 1
ATOM 953 C C . GLY A 1 124 ? -11.414 -28.891 4.145 1 60.28 124 GLY A C 1
ATOM 954 O O . GLY A 1 124 ? -10.875 -27.922 3.609 1 60.28 124 GLY A O 1
ATOM 955 N N . GLN A 1 125 ? -10.805 -30.125 4.297 1 67.44 125 GLN A N 1
ATOM 956 C CA . GLN A 1 125 ? -9.43 -30.359 3.877 1 67.44 125 GLN A CA 1
ATOM 957 C C . GLN A 1 125 ? -9.367 -30.828 2.426 1 67.44 125 GLN A C 1
ATOM 959 O O . GLN A 1 125 ? -10.188 -31.641 1.993 1 67.44 125 GLN A O 1
ATOM 964 N N . VAL A 1 126 ? -8.492 -30.328 1.598 1 69.19 126 VAL A N 1
ATOM 965 C CA . VAL A 1 126 ? -8.266 -30.766 0.224 1 69.19 126 VAL A CA 1
ATOM 966 C C . VAL A 1 126 ? -7.93 -32.25 0.202 1 69.19 126 VAL A C 1
ATOM 968 O O . VAL A 1 126 ? -7.043 -32.719 0.929 1 69.19 126 VAL A O 1
ATOM 971 N N . PRO A 1 127 ? -8.609 -32.938 -0.573 1 57.47 127 PRO A N 1
ATOM 972 C CA . PRO A 1 127 ? -8.344 -34.375 -0.611 1 57.47 127 PRO A CA 1
ATOM 973 C C . PRO A 1 127 ? -7.02 -34.719 -1.284 1 57.47 127 PRO A C 1
ATOM 975 O O . PRO A 1 127 ? -6.629 -34.062 -2.258 1 57.47 127 PRO A O 1
ATOM 978 N N . HIS A 1 128 ? -6.25 -35.812 -0.667 1 63.84 128 HIS A N 1
ATOM 979 C CA . HIS A 1 128 ? -4.957 -36.219 -1.206 1 63.84 128 HIS A CA 1
ATOM 980 C C . HIS A 1 128 ? -5.105 -36.812 -2.6 1 63.84 128 HIS A C 1
ATOM 982 O O . HIS A 1 128 ? -4.141 -36.844 -3.369 1 63.84 128 HIS A O 1
ATOM 988 N N . GLU A 1 129 ? -6.312 -37.219 -3.031 1 57.03 129 GLU A N 1
ATOM 989 C CA . GLU A 1 129 ? -6.586 -37.812 -4.332 1 57.03 129 GLU A CA 1
ATOM 990 C C . GLU A 1 129 ? -6.352 -36.812 -5.465 1 57.03 129 GLU A C 1
ATOM 992 O O . GLU A 1 129 ? -6.059 -37.219 -6.594 1 57.03 129 GLU A O 1
ATOM 997 N N . LEU A 1 130 ? -6.465 -35.594 -5.098 1 64 130 LEU A N 1
ATOM 998 C CA . LEU A 1 130 ? -6.191 -34.562 -6.098 1 64 130 LEU A CA 1
ATOM 999 C C . LEU A 1 130 ? -4.797 -34.75 -6.695 1 64 130 LEU A C 1
ATOM 1001 O O . LEU A 1 130 ? -4.574 -34.438 -7.867 1 64 130 LEU A O 1
ATOM 1005 N N . SER A 1 131 ? -3.883 -35.312 -5.891 1 70 131 SER A N 1
ATOM 1006 C CA . SER A 1 131 ? -2.496 -35.5 -6.309 1 70 131 SER A CA 1
ATOM 1007 C C . SER A 1 131 ? -2.379 -36.594 -7.367 1 70 131 SER A C 1
ATOM 1009 O O . SER A 1 131 ? -1.353 -36.688 -8.039 1 70 131 SER A O 1
ATOM 1011 N N . LYS A 1 132 ? -3.361 -37.375 -7.613 1 60.25 132 LYS A N 1
ATOM 1012 C CA . LYS A 1 132 ? -3.326 -38.469 -8.578 1 60.25 132 LYS A CA 1
ATOM 1013 C C . LYS A 1 132 ? -3.553 -37.969 -10 1 60.25 132 LYS A C 1
ATOM 1015 O O . LYS A 1 132 ? -3.295 -38.688 -10.969 1 60.25 132 LYS A O 1
ATOM 1020 N N . LEU A 1 133 ? -4.047 -36.719 -10.047 1 58.84 133 LEU A N 1
ATOM 1021 C CA . LEU A 1 133 ? -4.258 -36.125 -11.352 1 58.84 133 LEU A CA 1
ATOM 1022 C C . LEU A 1 133 ? -2.945 -35.625 -11.938 1 58.84 133 LEU A C 1
ATOM 1024 O O . LEU A 1 133 ? -2.77 -34.406 -12.133 1 58.84 133 LEU A O 1
ATOM 1028 N N . SER A 1 134 ? -2.059 -36.562 -12.312 1 64.88 134 SER A N 1
ATOM 1029 C CA . SER A 1 134 ? -0.663 -36.312 -12.633 1 64.88 134 SER A CA 1
ATOM 1030 C C . SER A 1 134 ? -0.541 -35.5 -13.922 1 64.88 134 SER A C 1
ATOM 1032 O O . SER A 1 134 ? 0.501 -34.875 -14.188 1 64.88 134 SER A O 1
ATOM 1034 N N . LYS A 1 135 ? -1.625 -35.375 -14.703 1 60.66 135 LYS A N 1
ATOM 1035 C CA . LYS A 1 135 ? -1.546 -34.656 -15.977 1 60.66 135 LYS A CA 1
ATOM 1036 C C . LYS A 1 135 ? -2.145 -33.25 -15.859 1 60.66 135 LYS A C 1
ATOM 1038 O O . LYS A 1 135 ? -2.248 -32.531 -16.859 1 60.66 135 LYS A O 1
ATOM 1043 N N . LEU A 1 136 ? -2.492 -32.938 -14.633 1 66.12 136 LEU A N 1
ATOM 1044 C CA . LEU A 1 136 ? -3.08 -31.609 -14.406 1 66.12 136 LEU A CA 1
ATOM 1045 C C . LEU A 1 136 ? -2.094 -30.516 -14.758 1 66.12 136 LEU A C 1
ATOM 1047 O O . LEU A 1 136 ? -0.919 -30.578 -14.383 1 66.12 136 LEU A O 1
ATOM 1051 N N . SER A 1 137 ? -2.537 -29.562 -15.586 1 71.94 137 SER A N 1
ATOM 1052 C CA . SER A 1 137 ? -1.67 -28.453 -15.969 1 71.94 137 SER A CA 1
ATOM 1053 C C . SER A 1 137 ? -1.969 -27.203 -15.141 1 71.94 137 SER A C 1
ATOM 1055 O O . SER A 1 137 ? -1.12 -26.312 -15.016 1 71.94 137 SER A O 1
ATOM 1057 N N . SER A 1 138 ? -3.164 -27.141 -14.641 1 73.38 138 SER A N 1
ATOM 1058 C CA . SER A 1 138 ? -3.555 -25.969 -13.852 1 73.38 138 SER A CA 1
ATOM 1059 C C . SER A 1 138 ? -4.438 -26.375 -12.68 1 73.38 138 SER A C 1
ATOM 1061 O O . SER A 1 138 ? -5.348 -27.188 -12.828 1 73.38 138 SER A O 1
ATOM 1063 N N . LEU A 1 139 ? -4.074 -25.938 -11.477 1 74.62 139 LEU A N 1
ATOM 1064 C CA . LEU A 1 139 ? -4.871 -26.125 -10.273 1 74.62 139 LEU A CA 1
ATOM 1065 C C . LEU A 1 139 ? -5.18 -24.781 -9.609 1 74.62 139 LEU A C 1
ATOM 1067 O O . LEU A 1 139 ? -4.27 -24.078 -9.172 1 74.62 139 LEU A O 1
ATOM 1071 N N . ASP A 1 140 ? -6.453 -24.438 -9.641 1 71.44 140 ASP A N 1
ATOM 1072 C CA . ASP A 1 140 ? -6.887 -23.188 -9.016 1 71.44 140 ASP A CA 1
ATOM 1073 C C . ASP A 1 140 ? -7.934 -23.453 -7.941 1 71.44 140 ASP A C 1
ATOM 1075 O O . ASP A 1 140 ? -9.07 -23.828 -8.25 1 71.44 140 ASP A O 1
ATOM 1079 N N . LEU A 1 141 ? -7.457 -23.328 -6.664 1 73.62 141 LEU A N 1
ATOM 1080 C CA . LEU A 1 141 ? -8.375 -23.469 -5.535 1 73.62 141 LEU A CA 1
ATOM 1081 C C . LEU A 1 141 ? -8.625 -22.125 -4.867 1 73.62 141 LEU A C 1
ATOM 1083 O O . LEU A 1 141 ? -9.094 -22.062 -3.725 1 73.62 141 LEU A O 1
ATOM 1087 N N . SER A 1 142 ? -8.359 -21.078 -5.586 1 72.06 142 SER A N 1
ATOM 1088 C CA . SER A 1 142 ? -8.453 -19.734 -5.004 1 72.06 142 SER A CA 1
ATOM 1089 C C . SER A 1 142 ? -9.883 -19.406 -4.609 1 72.06 142 SER A C 1
ATOM 1091 O O . SER A 1 142 ? -10.836 -19.844 -5.258 1 72.06 142 SER A O 1
ATOM 1093 N N . GLY A 1 143 ? -9.938 -18.578 -3.551 1 63.03 143 GLY A N 1
ATOM 1094 C CA . GLY A 1 143 ? -11.25 -18.125 -3.115 1 63.03 143 GLY A CA 1
ATOM 1095 C C . GLY A 1 143 ? -11.93 -19.078 -2.15 1 63.03 143 GLY A C 1
ATOM 1096 O O . GLY A 1 143 ? -12.969 -18.75 -1.577 1 63.03 143 GLY A O 1
ATOM 1097 N N . ASN A 1 144 ? -11.359 -20.297 -1.941 1 66 144 ASN A N 1
ATOM 1098 C CA . ASN A 1 144 ? -11.922 -21.266 -0.997 1 66 144 ASN A CA 1
ATOM 1099 C C . ASN A 1 144 ? -11.344 -21.078 0.403 1 66 144 ASN A C 1
ATOM 1101 O O . ASN A 1 144 ? -10.461 -21.828 0.822 1 66 144 ASN A O 1
ATOM 1105 N N . LYS A 1 145 ? -11.891 -20.109 1.098 1 71.44 145 LYS A N 1
ATOM 1106 C CA . LYS A 1 145 ? -11.328 -19.688 2.381 1 71.44 145 LYS A CA 1
ATOM 1107 C C . LYS A 1 145 ? -11.641 -20.719 3.473 1 71.44 145 LYS A C 1
ATOM 1109 O O . LYS A 1 145 ? -11.047 -20.672 4.551 1 71.44 145 LYS A O 1
ATOM 1114 N N . GLN A 1 146 ? -12.547 -21.609 3.119 1 66.88 146 GLN A N 1
ATOM 1115 C CA . GLN A 1 146 ? -12.914 -22.625 4.109 1 66.88 146 GLN A CA 1
ATOM 1116 C C . GLN A 1 146 ? -12.25 -23.969 3.807 1 66.88 146 GLN A C 1
ATOM 1118 O O . GLN A 1 146 ? -12.484 -24.953 4.504 1 66.88 146 GLN A O 1
ATOM 1123 N N . VAL A 1 147 ? -11.5 -23.922 2.777 1 73.69 147 VAL A N 1
ATOM 1124 C CA . VAL A 1 147 ? -10.734 -25.109 2.404 1 73.69 147 VAL A CA 1
ATOM 1125 C C . VAL A 1 147 ? -9.336 -25.031 3.006 1 73.69 147 VAL A C 1
ATOM 1127 O O . VAL A 1 147 ? -8.719 -23.953 3.029 1 73.69 147 VAL A O 1
ATOM 1130 N N . SER A 1 148 ? -8.953 -26.141 3.541 1 82.31 148 SER A N 1
ATOM 1131 C CA . SER A 1 148 ? -7.629 -26.172 4.152 1 82.31 148 SER A CA 1
ATOM 1132 C C . SER A 1 148 ? -6.734 -27.203 3.457 1 82.31 148 SER A C 1
ATOM 1134 O O . SER A 1 148 ? -7.227 -28.141 2.836 1 82.31 148 SER A O 1
ATOM 1136 N N . LEU A 1 149 ? -5.516 -26.906 3.455 1 85 149 LEU A N 1
ATOM 1137 C CA . LEU A 1 149 ? -4.465 -27.812 2.988 1 85 149 LEU A CA 1
ATOM 1138 C C . LEU A 1 149 ? -3.473 -28.109 4.105 1 85 149 LEU A C 1
ATOM 1140 O O . LEU A 1 149 ? -3.123 -27.234 4.891 1 85 149 LEU A O 1
ATOM 1144 N N . ASN A 1 150 ? -3.139 -29.406 4.227 1 84.62 150 ASN A N 1
ATOM 1145 C CA . ASN A 1 150 ? -2.098 -29.75 5.188 1 84.62 150 ASN A CA 1
ATOM 1146 C C . ASN A 1 150 ? -0.824 -30.219 4.492 1 84.62 150 ASN A C 1
ATOM 1148 O O . ASN A 1 150 ? -0.792 -30.344 3.266 1 84.62 150 ASN A O 1
ATOM 1152 N N . THR A 1 151 ? 0.183 -30.516 5.277 1 90.69 151 THR A N 1
ATOM 1153 C CA . THR A 1 151 ? 1.516 -30.812 4.766 1 90.69 151 THR A CA 1
ATOM 1154 C C . THR A 1 151 ? 1.501 -32.094 3.926 1 90.69 151 THR A C 1
ATOM 1156 O O . THR A 1 151 ? 2.107 -32.125 2.854 1 90.69 151 THR A O 1
ATOM 1159 N N . SER A 1 152 ? 0.804 -33.094 4.387 1 85.56 152 SER A N 1
ATOM 1160 C CA . SER A 1 152 ? 0.767 -34.375 3.693 1 85.56 152 SER A CA 1
ATOM 1161 C C . SER A 1 152 ? 0.169 -34.25 2.297 1 85.56 152 SER A C 1
ATOM 1163 O O . SER A 1 152 ? 0.728 -34.75 1.321 1 85.56 152 SER A O 1
ATOM 1165 N N . VAL A 1 153 ? -0.886 -33.5 2.273 1 80.88 153 VAL A N 1
ATOM 1166 C CA . VAL A 1 153 ? -1.555 -33.312 0.991 1 80.88 153 VAL A CA 1
ATOM 1167 C C . VAL A 1 153 ? -0.676 -32.438 0.079 1 80.88 153 VAL A C 1
ATOM 1169 O O . VAL A 1 153 ? -0.508 -32.75 -1.102 1 80.88 153 VAL A O 1
ATOM 1172 N N . MET A 1 154 ? -0.161 -31.406 0.589 1 89.5 154 MET A N 1
ATOM 1173 C CA . MET A 1 154 ? 0.685 -30.516 -0.213 1 89.5 154 MET A CA 1
ATOM 1174 C C . MET A 1 154 ? 1.872 -31.281 -0.79 1 89.5 154 MET A C 1
ATOM 1176 O O . MET A 1 154 ? 2.205 -31.125 -1.966 1 89.5 154 MET A O 1
ATOM 1180 N N . ARG A 1 155 ? 2.506 -32.156 -0.012 1 89.5 155 ARG A N 1
ATOM 1181 C CA . ARG A 1 155 ? 3.641 -32.938 -0.464 1 89.5 155 ARG A CA 1
ATOM 1182 C C . ARG A 1 155 ? 3.248 -33.844 -1.626 1 89.5 155 ARG A C 1
ATOM 1184 O O . ARG A 1 155 ? 3.986 -33.969 -2.605 1 89.5 155 ARG A O 1
ATOM 1191 N N . ARG A 1 156 ? 2.154 -34.438 -1.504 1 82.38 156 ARG A N 1
ATOM 1192 C CA . ARG A 1 156 ? 1.686 -35.344 -2.561 1 82.38 156 ARG A CA 1
ATOM 1193 C C . ARG A 1 156 ? 1.384 -34.562 -3.838 1 82.38 156 ARG A C 1
ATOM 1195 O O . ARG A 1 156 ? 1.713 -35 -4.938 1 82.38 156 ARG A O 1
ATOM 1202 N N . LEU A 1 157 ? 0.735 -33.406 -3.652 1 81.25 157 LEU A N 1
ATOM 1203 C CA . LEU A 1 157 ? 0.427 -32.562 -4.805 1 81.25 157 LEU A CA 1
ATOM 1204 C C . LEU A 1 157 ? 1.7 -32.188 -5.547 1 81.25 157 LEU A C 1
ATOM 1206 O O . LEU A 1 157 ? 1.794 -32.375 -6.762 1 81.25 157 LEU A O 1
ATOM 1210 N N . VAL A 1 158 ? 2.656 -31.672 -4.809 1 86.56 158 VAL A N 1
ATOM 1211 C CA . VAL A 1 158 ? 3.914 -31.203 -5.379 1 86.56 158 VAL A CA 1
ATOM 1212 C C . VAL A 1 158 ? 4.656 -32.375 -6.039 1 86.56 158 VAL A C 1
ATOM 1214 O O . VAL A 1 158 ? 5.254 -32.188 -7.105 1 86.56 158 VAL A O 1
ATOM 1217 N N . HIS A 1 159 ? 4.562 -33.531 -5.477 1 85.5 159 HIS A N 1
ATOM 1218 C CA . HIS A 1 159 ? 5.281 -34.688 -5.965 1 85.5 159 HIS A CA 1
ATOM 1219 C C . HIS A 1 159 ? 4.637 -35.25 -7.234 1 85.5 159 HIS A C 1
ATOM 1221 O O . HIS A 1 159 ? 5.34 -35.625 -8.172 1 85.5 159 HIS A O 1
ATOM 1227 N N . ASN A 1 160 ? 3.389 -35.25 -7.277 1 78.69 160 ASN A N 1
ATOM 1228 C CA . ASN A 1 160 ? 2.689 -36 -8.32 1 78.69 160 ASN A CA 1
ATOM 1229 C C . ASN A 1 160 ? 2.312 -35.094 -9.492 1 78.69 160 ASN A C 1
ATOM 1231 O O . ASN A 1 160 ? 2.17 -35.562 -10.625 1 78.69 160 ASN A O 1
ATOM 1235 N N . LEU A 1 161 ? 2.125 -33.844 -9.195 1 76.38 161 LEU A N 1
ATOM 1236 C CA . LEU A 1 161 ? 1.689 -32.938 -10.273 1 76.38 161 LEU A CA 1
ATOM 1237 C C . LEU A 1 161 ? 2.887 -32.312 -10.969 1 76.38 161 LEU A C 1
ATOM 1239 O O . LEU A 1 161 ? 3.051 -31.094 -10.953 1 76.38 161 LEU A O 1
ATOM 1243 N N . THR A 1 162 ? 3.65 -33.094 -11.664 1 85.25 162 THR A N 1
ATOM 1244 C CA . THR A 1 162 ? 4.93 -32.688 -12.242 1 85.25 162 THR A CA 1
ATOM 1245 C C . THR A 1 162 ? 4.723 -31.875 -13.523 1 85.25 162 THR A C 1
ATOM 1247 O O . THR A 1 162 ? 5.656 -31.25 -14.023 1 85.25 162 THR A O 1
ATOM 1250 N N . LYS A 1 163 ? 3.496 -31.875 -13.992 1 78.69 163 LYS A N 1
ATOM 1251 C CA . LYS A 1 163 ? 3.223 -31.156 -15.242 1 78.69 163 LYS A CA 1
ATOM 1252 C C . LYS A 1 163 ? 2.471 -29.859 -14.977 1 78.69 163 LYS A C 1
ATOM 1254 O O . LYS A 1 163 ? 2.082 -29.156 -15.914 1 78.69 163 LYS A O 1
ATOM 1259 N N . LEU A 1 164 ? 2.287 -29.609 -13.742 1 84.56 164 LEU A N 1
ATOM 1260 C CA . LEU A 1 164 ? 1.514 -28.438 -13.352 1 84.56 164 LEU A CA 1
ATOM 1261 C C . LEU A 1 164 ? 2.191 -27.156 -13.828 1 84.56 164 LEU A C 1
ATOM 1263 O O . LEU A 1 164 ? 3.398 -26.984 -13.648 1 84.56 164 LEU A O 1
ATOM 1267 N N . ARG A 1 165 ? 1.418 -26.266 -14.5 1 86.31 165 ARG A N 1
ATOM 1268 C CA . ARG A 1 165 ? 1.92 -24.984 -14.992 1 86.31 165 ARG A CA 1
ATOM 1269 C C . ARG A 1 165 ? 1.379 -23.828 -14.156 1 86.31 165 ARG A C 1
ATOM 1271 O O . ARG A 1 165 ? 2.029 -22.781 -14.031 1 86.31 165 ARG A O 1
ATOM 1278 N N . GLU A 1 166 ? 0.183 -24.047 -13.664 1 85.81 166 GLU A N 1
ATOM 1279 C CA . GLU A 1 166 ? -0.438 -23 -12.859 1 85.81 166 GLU A CA 1
ATOM 1280 C C . GLU A 1 166 ? -0.977 -23.562 -11.547 1 85.81 166 GLU A C 1
ATOM 1282 O O . GLU A 1 166 ? -1.745 -24.531 -11.547 1 85.81 166 GLU A O 1
ATOM 1287 N N . LEU A 1 167 ? -0.516 -22.969 -10.445 1 88.19 167 LEU A N 1
ATOM 1288 C CA . LEU A 1 167 ? -1.016 -23.297 -9.117 1 88.19 167 LEU A CA 1
ATOM 1289 C C . LEU A 1 167 ? -1.489 -22.047 -8.383 1 88.19 167 LEU A C 1
ATOM 1291 O O . LEU A 1 167 ? -0.686 -21.172 -8.055 1 88.19 167 LEU A O 1
ATOM 1295 N N . ARG A 1 168 ? -2.799 -21.953 -8.141 1 82.94 168 ARG A N 1
ATOM 1296 C CA . ARG A 1 168 ? -3.396 -20.844 -7.402 1 82.94 168 ARG A CA 1
ATOM 1297 C C . ARG A 1 168 ? -4.16 -21.344 -6.18 1 82.94 168 ARG A C 1
ATOM 1299 O O . ARG A 1 168 ? -5.133 -22.094 -6.312 1 82.94 168 ARG A O 1
ATOM 1306 N N . LEU A 1 169 ? -3.662 -20.891 -5.035 1 87.81 169 LEU A N 1
ATOM 1307 C CA . LEU A 1 169 ? -4.277 -21.344 -3.791 1 87.81 169 LEU A CA 1
ATOM 1308 C C . LEU A 1 169 ? -4.688 -20.156 -2.926 1 87.81 169 LEU A C 1
ATOM 1310 O O . LEU A 1 169 ? -4.727 -20.266 -1.698 1 87.81 169 LEU A O 1
ATOM 1314 N N . ASP A 1 170 ? -5.031 -19.047 -3.557 1 83.88 170 ASP A N 1
ATOM 1315 C CA . ASP A 1 170 ? -5.328 -17.828 -2.818 1 83.88 170 ASP A CA 1
ATOM 1316 C C . ASP A 1 170 ? -6.527 -18.016 -1.894 1 83.88 170 ASP A C 1
ATOM 1318 O O . ASP A 1 170 ? -7.598 -18.438 -2.336 1 83.88 170 ASP A O 1
ATOM 1322 N N . GLY A 1 171 ? -6.215 -17.703 -0.613 1 82.12 171 GLY A N 1
ATOM 1323 C CA . GLY A 1 171 ? -7.293 -17.734 0.362 1 82.12 171 GLY A CA 1
ATOM 1324 C C . GLY A 1 171 ? -7.48 -19.109 0.986 1 82.12 171 GLY A C 1
ATOM 1325 O O . GLY A 1 171 ? -8.219 -19.266 1.962 1 82.12 171 GLY A O 1
ATOM 1326 N N . VAL A 1 172 ? -6.828 -20.109 0.426 1 83.25 172 VAL A N 1
ATOM 1327 C CA . VAL A 1 172 ? -6.891 -21.438 1.016 1 83.25 172 VAL A CA 1
ATOM 1328 C C . VAL A 1 172 ? -6.148 -21.453 2.35 1 83.25 172 VAL A C 1
ATOM 1330 O O . VAL A 1 172 ? -5.074 -20.859 2.475 1 83.25 172 VAL A O 1
ATOM 1333 N N . GLN A 1 173 ? -6.758 -22.125 3.287 1 86 173 GLN A N 1
ATOM 1334 C CA . GLN A 1 173 ? -6.113 -22.188 4.598 1 86 173 GLN A CA 1
ATOM 1335 C C . GLN A 1 173 ? -4.914 -23.125 4.586 1 86 173 GLN A C 1
ATOM 1337 O O . GLN A 1 173 ? -5.078 -24.344 4.555 1 86 173 GLN A O 1
ATOM 1342 N N . MET A 1 174 ? -3.746 -22.516 4.734 1 93.19 174 MET A N 1
ATOM 1343 C CA . MET A 1 174 ? -2.525 -23.312 4.641 1 93.19 174 MET A CA 1
ATOM 1344 C C . MET A 1 174 ? -1.669 -23.141 5.891 1 93.19 174 MET A C 1
ATOM 1346 O O . MET A 1 174 ? -0.448 -23.297 5.84 1 93.19 174 MET A O 1
ATOM 1350 N N . SER A 1 175 ? -2.279 -22.781 6.965 1 91.75 175 SER A N 1
ATOM 1351 C CA . SER A 1 175 ? -1.544 -22.562 8.203 1 91.75 175 SER A CA 1
ATOM 1352 C C . SER A 1 175 ? -0.902 -23.844 8.711 1 91.75 175 SER A C 1
ATOM 1354 O O . SER A 1 175 ? 0.06 -23.797 9.484 1 91.75 175 SER A O 1
ATOM 1356 N N . LEU A 1 176 ? -1.373 -25 8.234 1 88.25 176 LEU A N 1
ATOM 1357 C CA . LEU A 1 176 ? -0.866 -26.281 8.703 1 88.25 176 LEU A CA 1
ATOM 1358 C C . LEU A 1 176 ? 0.159 -26.844 7.73 1 88.25 176 LEU A C 1
ATOM 1360 O O . LEU A 1 176 ? 0.697 -27.938 7.957 1 88.25 176 LEU A O 1
ATOM 1364 N N . VAL A 1 177 ? 0.437 -26.109 6.758 1 91.81 177 VAL A N 1
ATOM 1365 C CA . VAL A 1 177 ? 1.364 -26.594 5.742 1 91.81 177 VAL A CA 1
ATOM 1366 C C . VAL A 1 177 ? 2.795 -26.234 6.129 1 91.81 177 VAL A C 1
ATOM 1368 O O . VAL A 1 177 ? 3.084 -25.078 6.441 1 91.81 177 VAL A O 1
ATOM 1371 N N . SER A 1 178 ? 3.627 -27.266 6.145 1 92.25 178 SER A N 1
ATOM 1372 C CA . SER A 1 178 ? 5.059 -27 6.246 1 92.25 178 SER A CA 1
ATOM 1373 C C . SER A 1 178 ? 5.621 -26.484 4.93 1 92.25 178 SER A C 1
ATOM 1375 O O . SER A 1 178 ? 5.48 -27.141 3.891 1 92.25 178 SER A O 1
ATOM 1377 N N . LEU A 1 179 ? 6.305 -25.469 5.023 1 93.19 179 LEU A N 1
ATOM 1378 C CA . LEU A 1 179 ? 6.754 -24.781 3.816 1 93.19 179 LEU A CA 1
ATOM 1379 C C . LEU A 1 179 ? 7.805 -25.609 3.08 1 93.19 179 LEU A C 1
ATOM 1381 O O . LEU A 1 179 ? 8.062 -25.391 1.896 1 93.19 179 LEU A O 1
ATOM 1385 N N . ASP A 1 180 ? 8.445 -26.562 3.732 1 90.75 180 ASP A N 1
ATOM 1386 C CA . ASP A 1 180 ? 9.375 -27.469 3.07 1 90.75 180 ASP A CA 1
ATOM 1387 C C . ASP A 1 180 ? 8.672 -28.297 2.004 1 90.75 180 ASP A C 1
ATOM 1389 O O . ASP A 1 180 ? 9.312 -28.812 1.085 1 90.75 180 ASP A O 1
ATOM 1393 N N . SER A 1 181 ? 7.371 -28.406 2.186 1 89.06 181 SER A N 1
ATOM 1394 C CA . SER A 1 181 ? 6.594 -29.188 1.217 1 89.06 181 SER A CA 1
ATOM 1395 C C . SER A 1 181 ? 6.527 -28.469 -0.127 1 89.06 181 SER A C 1
ATOM 1397 O O . SER A 1 181 ? 6.137 -29.062 -1.134 1 89.06 181 SER A O 1
ATOM 1399 N N . LEU A 1 182 ? 6.945 -27.25 -0.214 1 88.81 182 LEU A N 1
ATOM 1400 C CA . LEU A 1 182 ? 6.918 -26.453 -1.439 1 88.81 182 LEU A CA 1
ATOM 1401 C C . LEU A 1 182 ? 8.242 -26.562 -2.188 1 88.81 182 LEU A C 1
ATOM 1403 O O . LEU A 1 182 ? 8.422 -25.938 -3.236 1 88.81 182 LEU A O 1
ATOM 1407 N N . MET A 1 183 ? 9.219 -27.328 -1.796 1 85.62 183 MET A N 1
ATOM 1408 C CA . MET A 1 183 ? 10.578 -27.406 -2.334 1 85.62 183 MET A CA 1
ATOM 1409 C C . MET A 1 183 ? 10.586 -28.094 -3.691 1 85.62 183 MET A C 1
ATOM 1411 O O . MET A 1 183 ? 11.43 -27.797 -4.543 1 85.62 183 MET A O 1
ATOM 1415 N N . ASN A 1 184 ? 9.695 -29.016 -3.947 1 84.69 184 ASN A N 1
ATOM 1416 C CA . ASN A 1 184 ? 9.773 -29.797 -5.172 1 84.69 184 ASN A CA 1
ATOM 1417 C C . ASN A 1 184 ? 8.625 -29.469 -6.125 1 84.69 184 ASN A C 1
ATOM 1419 O O . ASN A 1 184 ? 8.016 -30.375 -6.699 1 84.69 184 ASN A O 1
ATOM 1423 N N . LEU A 1 185 ? 8.383 -28.203 -6.258 1 89.5 185 LEU A N 1
ATOM 1424 C CA . LEU A 1 185 ? 7.367 -27.766 -7.207 1 89.5 185 LEU A CA 1
ATOM 1425 C C . LEU A 1 185 ? 7.805 -28.031 -8.641 1 89.5 185 LEU A C 1
ATOM 1427 O O . LEU A 1 185 ? 9 -28.109 -8.922 1 89.5 185 LEU A O 1
ATOM 1431 N N . SER A 1 186 ? 6.855 -28.188 -9.484 1 88.31 186 SER A N 1
ATOM 1432 C CA . SER A 1 186 ? 7.09 -28.531 -10.883 1 88.31 186 SER A CA 1
ATOM 1433 C C . SER A 1 186 ? 7.969 -27.484 -11.562 1 88.31 186 SER A C 1
ATOM 1435 O O . SER A 1 186 ? 7.766 -26.281 -11.391 1 88.31 186 SER A O 1
ATOM 1437 N N . SER A 1 187 ? 8.922 -27.953 -12.43 1 90.75 187 SER A N 1
ATOM 1438 C CA . SER A 1 187 ? 9.781 -27.062 -13.188 1 90.75 187 SER A CA 1
ATOM 1439 C C . SER A 1 187 ? 9.008 -26.344 -14.297 1 90.75 187 SER A C 1
ATOM 1441 O O . SER A 1 187 ? 9.477 -25.359 -14.867 1 90.75 187 SER A O 1
ATOM 1443 N N . SER A 1 188 ? 7.812 -26.844 -14.57 1 91.38 188 SER A N 1
ATOM 1444 C CA . SER A 1 188 ? 7 -26.266 -15.633 1 91.38 188 SER A CA 1
ATOM 1445 C C . SER A 1 188 ? 6.09 -25.172 -15.094 1 91.38 188 SER A C 1
ATOM 1447 O O . SER A 1 188 ? 5.387 -24.5 -15.859 1 91.38 188 SER A O 1
ATOM 1449 N N . LEU A 1 189 ? 6.113 -24.984 -13.812 1 94 189 LEU A N 1
ATOM 1450 C CA . LEU A 1 189 ? 5.207 -24.031 -13.18 1 94 189 LEU A CA 1
ATOM 1451 C C . LEU A 1 189 ? 5.477 -22.625 -13.672 1 94 189 LEU A C 1
ATOM 1453 O O . LEU A 1 189 ? 6.617 -22.141 -13.625 1 94 189 LEU A O 1
ATOM 1457 N N . THR A 1 190 ? 4.402 -21.953 -14.203 1 92.5 190 THR A N 1
ATOM 1458 C CA . THR A 1 190 ? 4.535 -20.594 -14.711 1 92.5 190 THR A CA 1
ATOM 1459 C C . THR A 1 190 ? 3.865 -19.594 -13.766 1 92.5 190 THR A C 1
ATOM 1461 O O . THR A 1 190 ? 4.242 -18.422 -13.719 1 92.5 190 THR A O 1
ATOM 1464 N N . VAL A 1 191 ? 2.885 -20.078 -13.039 1 90.94 191 VAL A N 1
ATOM 1465 C CA . VAL A 1 191 ? 2.154 -19.219 -12.117 1 90.94 191 VAL A CA 1
ATOM 1466 C C . VAL A 1 191 ? 2.043 -19.891 -10.758 1 90.94 191 VAL A C 1
ATOM 1468 O O . VAL A 1 191 ? 1.622 -21.047 -10.664 1 90.94 191 VAL A O 1
ATOM 1471 N N . LEU A 1 192 ? 2.451 -19.219 -9.734 1 94.19 192 LEU A N 1
ATOM 1472 C CA . LEU A 1 192 ? 2.266 -19.625 -8.344 1 94.19 192 LEU A CA 1
ATOM 1473 C C . LEU A 1 192 ? 1.677 -18.5 -7.52 1 94.19 192 LEU A C 1
ATOM 1475 O O . LEU A 1 192 ? 2.309 -17.453 -7.355 1 94.19 192 LEU A O 1
ATOM 1479 N N . SER A 1 193 ? 0.449 -18.672 -7.035 1 92.31 193 SER A N 1
ATOM 1480 C CA . SER A 1 193 ? -0.225 -17.656 -6.223 1 92.31 193 SER A CA 1
ATOM 1481 C C . SER A 1 193 ? -0.733 -18.25 -4.914 1 92.31 193 SER A C 1
ATOM 1483 O O . SER A 1 193 ? -1.539 -19.188 -4.918 1 92.31 193 SER A O 1
ATOM 1485 N N . LEU A 1 194 ? -0.205 -17.734 -3.828 1 94.88 194 LEU A N 1
ATOM 1486 C CA . LEU A 1 194 ? -0.544 -18.203 -2.49 1 94.88 194 LEU A CA 1
ATOM 1487 C C . LEU A 1 194 ? -0.945 -17.047 -1.588 1 94.88 194 LEU A C 1
ATOM 1489 O O . LEU A 1 194 ? -0.485 -16.953 -0.448 1 94.88 194 LEU A O 1
ATOM 1493 N N . ASN A 1 195 ? -1.76 -16.172 -2.072 1 92.25 195 ASN A N 1
ATOM 1494 C CA . ASN A 1 195 ? -2.123 -14.977 -1.326 1 92.25 195 ASN A CA 1
ATOM 1495 C C . ASN A 1 195 ? -3.086 -15.297 -0.185 1 92.25 195 ASN A C 1
ATOM 1497 O O . ASN A 1 195 ? -4.02 -16.078 -0.357 1 92.25 195 ASN A O 1
ATOM 1501 N N . GLY A 1 196 ? -2.803 -14.641 0.962 1 91.56 196 GLY A N 1
ATOM 1502 C CA . GLY A 1 196 ? -3.723 -14.727 2.084 1 91.56 196 GLY A CA 1
ATOM 1503 C C . GLY A 1 196 ? -3.994 -16.156 2.527 1 91.56 196 GLY A C 1
ATOM 1504 O O . GLY A 1 196 ? -5.141 -16.516 2.793 1 91.56 196 GLY A O 1
ATOM 1505 N N . CYS A 1 197 ? -3.002 -16.922 2.574 1 93.31 197 CYS A N 1
ATOM 1506 C CA . CYS A 1 197 ? -3.18 -18.344 2.865 1 93.31 197 CYS A CA 1
ATOM 1507 C C . CYS A 1 197 ? -2.838 -18.656 4.316 1 93.31 197 CYS A C 1
ATOM 1509 O O . CYS A 1 197 ? -2.971 -19.797 4.766 1 93.31 197 CYS A O 1
ATOM 1511 N N . GLY A 1 198 ? -2.426 -17.641 4.988 1 92.88 198 GLY A N 1
ATOM 1512 C CA . GLY A 1 198 ? -2.02 -17.875 6.363 1 92.88 198 GLY A CA 1
ATOM 1513 C C . GLY A 1 198 ? -0.69 -18.594 6.477 1 92.88 198 GLY A C 1
ATOM 1514 O O . GLY A 1 198 ? -0.443 -19.297 7.457 1 92.88 198 GLY A O 1
ATOM 1515 N N . LEU A 1 199 ? 0.142 -18.391 5.57 1 95.38 199 LEU A N 1
ATOM 1516 C CA . LEU A 1 199 ? 1.448 -19.047 5.555 1 95.38 199 LEU A CA 1
ATOM 1517 C C . LEU A 1 199 ? 2.336 -18.5 6.672 1 95.38 199 LEU A C 1
ATOM 1519 O O . LEU A 1 199 ? 2.309 -17.312 6.973 1 95.38 199 LEU A O 1
ATOM 1523 N N . HIS A 1 200 ? 3.072 -19.438 7.27 1 95.19 200 HIS A N 1
ATOM 1524 C CA . HIS A 1 200 ? 3.994 -19.031 8.328 1 95.19 200 HIS A CA 1
ATOM 1525 C C . HIS A 1 200 ? 5.305 -19.812 8.234 1 95.19 200 HIS A C 1
ATOM 1527 O O . HIS A 1 200 ? 5.336 -20.922 7.723 1 95.19 200 HIS A O 1
ATOM 1533 N N . GLY A 1 201 ? 6.383 -19.141 8.703 1 94.56 201 GLY A N 1
ATOM 1534 C CA . GLY A 1 201 ? 7.699 -19.766 8.641 1 94.56 201 GLY A CA 1
ATOM 1535 C C . GLY A 1 201 ? 8.562 -19.203 7.531 1 94.56 201 GLY A C 1
ATOM 1536 O O . GLY A 1 201 ? 8.32 -18.094 7.047 1 94.56 201 GLY A O 1
ATOM 1537 N N . ASN A 1 202 ? 9.633 -19.969 7.234 1 94.44 202 ASN A N 1
ATOM 1538 C CA . ASN A 1 202 ? 10.578 -19.516 6.227 1 94.44 202 ASN A CA 1
ATOM 1539 C C . ASN A 1 202 ? 10.32 -20.156 4.871 1 94.44 202 ASN A C 1
ATOM 1541 O O . ASN A 1 202 ? 10.312 -21.391 4.758 1 94.44 202 ASN A O 1
ATOM 1545 N N . LEU A 1 203 ? 10.078 -19.328 3.922 1 94.06 203 LEU A N 1
ATOM 1546 C CA . LEU A 1 203 ? 9.852 -19.828 2.564 1 94.06 203 LEU A CA 1
ATOM 1547 C C . LEU A 1 203 ? 11.141 -20.375 1.97 1 94.06 203 LEU A C 1
ATOM 1549 O O . LEU A 1 203 ? 12.195 -19.75 2.062 1 94.06 203 LEU A O 1
ATOM 1553 N N . PRO A 1 204 ? 11.07 -21.562 1.361 1 89.31 204 PRO A N 1
ATOM 1554 C CA . PRO A 1 204 ? 12.273 -22.078 0.704 1 89.31 204 PRO A CA 1
ATOM 1555 C C . PRO A 1 204 ? 12.711 -21.234 -0.491 1 89.31 204 PRO A C 1
ATOM 1557 O O . PRO A 1 204 ? 11.867 -20.797 -1.28 1 89.31 204 PRO A O 1
ATOM 1560 N N . TYR A 1 205 ? 14 -21.078 -0.759 1 84.75 205 TYR A N 1
ATOM 1561 C CA . TYR A 1 205 ? 14.547 -20.188 -1.77 1 84.75 205 TYR A CA 1
ATOM 1562 C C . TYR A 1 205 ? 14.312 -20.734 -3.172 1 84.75 205 TYR A C 1
ATOM 1564 O O . TYR A 1 205 ? 14.297 -19.969 -4.145 1 84.75 205 TYR A O 1
ATOM 1572 N N . ASN A 1 206 ? 14.172 -22.047 -3.242 1 87.94 206 ASN A N 1
ATOM 1573 C CA . ASN A 1 206 ? 14.047 -22.703 -4.543 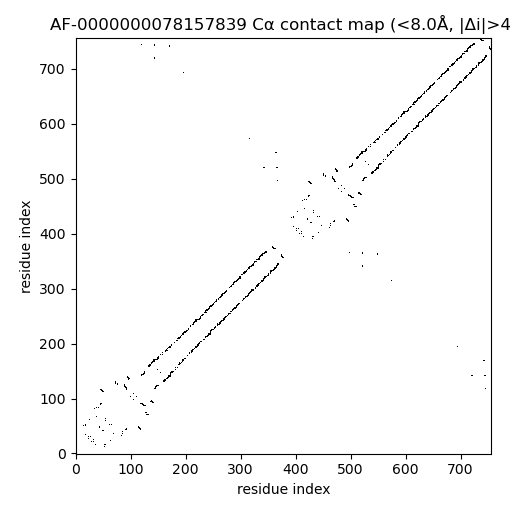1 87.94 206 ASN A CA 1
ATOM 1574 C C . ASN A 1 206 ? 12.82 -22.203 -5.301 1 87.94 206 ASN A C 1
ATOM 1576 O O . ASN A 1 206 ? 12.758 -22.312 -6.527 1 87.94 206 ASN A O 1
ATOM 1580 N N . ILE A 1 207 ? 11.867 -21.656 -4.547 1 90.19 207 ILE A N 1
ATOM 1581 C CA . ILE A 1 207 ? 10.648 -21.188 -5.18 1 90.19 207 ILE A CA 1
ATOM 1582 C C . ILE A 1 207 ? 10.977 -20.062 -6.156 1 90.19 207 ILE A C 1
ATOM 1584 O O . ILE A 1 207 ? 10.352 -19.938 -7.215 1 90.19 207 ILE A O 1
ATOM 1588 N N . PHE A 1 208 ? 12 -19.359 -5.895 1 91.5 208 PHE A N 1
ATOM 1589 C CA . PHE A 1 208 ? 12.406 -18.219 -6.711 1 91.5 208 PHE A CA 1
ATOM 1590 C C . PHE A 1 208 ? 13.211 -18.688 -7.918 1 91.5 208 PHE A C 1
ATOM 1592 O O . PHE A 1 208 ? 13.484 -17.906 -8.828 1 91.5 208 PHE A O 1
ATOM 1599 N N . ARG A 1 209 ? 13.531 -19.984 -7.977 1 88.69 209 ARG A N 1
ATOM 1600 C CA . ARG A 1 209 ? 14.414 -20.5 -9.023 1 88.69 209 ARG A CA 1
ATOM 1601 C C . ARG A 1 209 ? 13.672 -21.438 -9.961 1 88.69 209 ARG A C 1
ATOM 1603 O O . ARG A 1 209 ? 14.289 -22.141 -10.766 1 88.69 209 ARG A O 1
ATOM 1610 N N . LEU A 1 210 ? 12.391 -21.484 -9.773 1 92.94 210 LEU A N 1
ATOM 1611 C CA . LEU A 1 210 ? 11.609 -22.266 -10.727 1 92.94 210 LEU A CA 1
ATOM 1612 C C . LEU A 1 210 ? 11.805 -21.75 -12.148 1 92.94 210 LEU A C 1
ATOM 1614 O O . LEU A 1 210 ? 11.516 -20.578 -12.43 1 92.94 210 LEU A O 1
ATOM 1618 N N . PRO A 1 211 ? 12.281 -22.609 -13.055 1 93.25 211 PRO A N 1
ATOM 1619 C CA . PRO A 1 211 ? 12.836 -22.109 -14.32 1 93.25 211 PRO A CA 1
ATOM 1620 C C . PRO A 1 211 ? 11.789 -21.469 -15.219 1 93.25 211 PRO A C 1
ATOM 1622 O O . PRO A 1 211 ? 12.109 -20.594 -16.031 1 93.25 211 PRO A O 1
ATOM 1625 N N . SER A 1 212 ? 10.516 -21.828 -15.094 1 94.75 212 SER A N 1
ATOM 1626 C CA . SER A 1 212 ? 9.5 -21.344 -16.016 1 94.75 212 SER A CA 1
ATOM 1627 C C . SER A 1 212 ? 8.586 -20.328 -15.352 1 94.75 212 SER A C 1
ATOM 1629 O O . SER A 1 212 ? 7.664 -19.797 -15.984 1 94.75 212 SER A O 1
ATOM 1631 N N . LEU A 1 213 ? 8.875 -19.984 -14.102 1 95.25 213 LEU A N 1
ATOM 1632 C CA . LEU A 1 213 ? 7.961 -19.172 -13.312 1 95.25 213 LEU A CA 1
ATOM 1633 C C . LEU A 1 213 ? 7.875 -17.75 -13.867 1 95.25 213 LEU A C 1
ATOM 1635 O O . LEU A 1 213 ? 8.898 -17.094 -14.078 1 95.25 213 LEU A O 1
ATOM 1639 N N . ARG A 1 214 ? 6.602 -17.297 -14.078 1 94.38 214 ARG A N 1
ATOM 1640 C CA . ARG A 1 214 ? 6.352 -15.961 -14.617 1 94.38 214 ARG A CA 1
ATOM 1641 C C . ARG A 1 214 ? 5.637 -15.086 -13.594 1 94.38 214 ARG A C 1
ATOM 1643 O O . ARG A 1 214 ? 5.777 -13.859 -13.617 1 94.38 214 ARG A O 1
ATOM 1650 N N . GLU A 1 215 ? 4.863 -15.703 -12.812 1 93.25 215 GLU A N 1
ATOM 1651 C CA . GLU A 1 215 ? 4.105 -14.969 -11.805 1 93.25 215 GLU A CA 1
ATOM 1652 C C . GLU A 1 215 ? 4.234 -15.633 -10.43 1 93.25 215 GLU A C 1
ATOM 1654 O O . GLU A 1 215 ? 3.953 -16.828 -10.281 1 93.25 215 GLU A O 1
ATOM 1659 N N . LEU A 1 216 ? 4.684 -14.867 -9.477 1 95.94 216 LEU A N 1
ATOM 1660 C CA . LEU A 1 216 ? 4.746 -15.289 -8.078 1 95.94 216 LEU A CA 1
ATOM 1661 C C . LEU A 1 216 ? 4.074 -14.266 -7.168 1 95.94 216 LEU A C 1
ATOM 1663 O O . LEU A 1 216 ? 4.508 -13.117 -7.094 1 95.94 216 LEU A O 1
ATOM 1667 N N . SER A 1 217 ? 2.994 -14.672 -6.52 1 95.44 217 SER A N 1
ATOM 1668 C CA . SER A 1 217 ? 2.266 -13.789 -5.613 1 95.44 217 SER A CA 1
ATOM 1669 C C . SER A 1 217 ? 2.082 -14.438 -4.242 1 95.44 217 SER A C 1
ATOM 1671 O O . SER A 1 217 ? 1.478 -15.508 -4.133 1 95.44 217 SER A O 1
ATOM 1673 N N . LEU A 1 218 ? 2.611 -13.828 -3.246 1 96.5 218 LEU A N 1
ATOM 1674 C CA . LEU A 1 218 ? 2.545 -14.312 -1.873 1 96.5 218 LEU A CA 1
ATOM 1675 C C . LEU A 1 218 ? 1.933 -13.266 -0.95 1 96.5 218 LEU A C 1
ATOM 1677 O O . LEU A 1 218 ? 2.186 -13.273 0.257 1 96.5 218 LEU A O 1
ATOM 1681 N N . ILE A 1 219 ? 1.114 -12.484 -1.468 1 95 219 ILE A N 1
ATOM 1682 C CA . ILE A 1 219 ? 0.602 -11.281 -0.812 1 95 219 ILE A CA 1
ATOM 1683 C C . ILE A 1 219 ? -0.206 -11.68 0.423 1 95 219 ILE A C 1
ATOM 1685 O O . ILE A 1 219 ? -0.923 -12.68 0.409 1 95 219 ILE A O 1
ATOM 1689 N N . CYS A 1 220 ? -0.166 -10.82 1.445 1 94.44 220 CYS A N 1
ATOM 1690 C CA . CYS A 1 220 ? -1.052 -10.891 2.602 1 94.44 220 CYS A CA 1
ATOM 1691 C C . CYS A 1 220 ? -0.817 -12.172 3.393 1 94.44 220 CYS A C 1
ATOM 1693 O O . CYS A 1 220 ? -1.766 -12.891 3.709 1 94.44 220 CYS A O 1
ATOM 1695 N N . ASN A 1 221 ? 0.41 -12.531 3.699 1 95.38 221 ASN A N 1
ATOM 1696 C CA . ASN A 1 221 ? 0.888 -13.555 4.621 1 95.38 221 ASN A CA 1
ATOM 1697 C C . ASN A 1 221 ? 1.881 -12.984 5.629 1 95.38 221 ASN A C 1
ATOM 1699 O O . ASN A 1 221 ? 3.088 -13.211 5.512 1 95.38 221 ASN A O 1
ATOM 1703 N N . PRO A 1 222 ? 1.418 -12.312 6.617 1 92.69 222 PRO A N 1
ATOM 1704 C CA . PRO A 1 222 ? 2.299 -11.523 7.48 1 92.69 222 PRO A CA 1
ATOM 1705 C C . PRO A 1 222 ? 3.311 -12.375 8.234 1 92.69 222 PRO A C 1
ATOM 1707 O O . PRO A 1 222 ? 4.375 -11.891 8.617 1 92.69 222 PRO A O 1
ATOM 1710 N N . GLU A 1 223 ? 3.029 -13.695 8.438 1 95.31 223 GLU A N 1
ATOM 1711 C CA . GLU A 1 223 ? 3.918 -14.555 9.211 1 95.31 223 GLU A CA 1
ATOM 1712 C C . GLU A 1 223 ? 4.867 -15.336 8.305 1 95.31 223 GLU A C 1
ATOM 1714 O O . GLU A 1 223 ? 5.68 -16.125 8.781 1 95.31 223 GLU A O 1
ATOM 1719 N N . LEU A 1 224 ? 4.719 -15.055 7.074 1 96.88 224 LEU A N 1
ATOM 1720 C CA . LEU A 1 224 ? 5.617 -15.672 6.105 1 96.88 224 LEU A CA 1
ATOM 1721 C C . LEU A 1 224 ? 6.945 -14.922 6.043 1 96.88 224 LEU A C 1
ATOM 1723 O O . LEU A 1 224 ? 6.965 -13.703 5.84 1 96.88 224 LEU A O 1
ATOM 1727 N N . ARG A 1 225 ? 8 -15.656 6.281 1 97.19 225 ARG A N 1
ATOM 1728 C CA . ARG A 1 225 ? 9.328 -15.047 6.32 1 97.19 225 ARG A CA 1
ATOM 1729 C C . ARG A 1 225 ? 10.211 -15.594 5.203 1 97.19 225 ARG A C 1
ATOM 1731 O O . ARG A 1 225 ? 9.914 -16.641 4.617 1 97.19 225 ARG A O 1
ATOM 1738 N N . GLY A 1 226 ? 11.281 -14.789 4.949 1 94.81 226 GLY A N 1
ATOM 1739 C CA . GLY A 1 226 ? 12.234 -15.188 3.928 1 94.81 226 GLY A CA 1
ATOM 1740 C C . GLY A 1 226 ? 13.078 -14.031 3.414 1 94.81 226 GLY A C 1
ATOM 1741 O O . GLY A 1 226 ? 12.969 -12.914 3.912 1 94.81 226 GLY A O 1
ATOM 1742 N N . ALA A 1 227 ? 14.016 -14.469 2.451 1 93 227 ALA A N 1
ATOM 1743 C CA . ALA A 1 227 ? 14.852 -13.5 1.748 1 93 227 ALA A CA 1
ATOM 1744 C C . ALA A 1 227 ? 14.953 -13.836 0.263 1 93 227 ALA A C 1
ATOM 1746 O O . ALA A 1 227 ? 14.695 -14.969 -0.141 1 93 227 ALA A O 1
ATOM 1747 N N . PHE A 1 228 ? 15.266 -12.852 -0.529 1 92.94 228 PHE A N 1
ATOM 1748 C CA . PHE A 1 228 ? 15.469 -13.094 -1.951 1 92.94 228 PHE A CA 1
ATOM 1749 C C . PHE A 1 228 ? 16.812 -13.781 -2.197 1 92.94 228 PHE A C 1
ATOM 1751 O O . PHE A 1 228 ? 17.781 -13.531 -1.487 1 92.94 228 PHE A O 1
ATOM 1758 N N . PRO A 1 229 ? 16.797 -14.555 -3.209 1 88.44 229 PRO A N 1
ATOM 1759 C CA . PRO A 1 229 ? 18.062 -15.242 -3.508 1 88.44 229 PRO A CA 1
ATOM 1760 C C . PRO A 1 229 ? 19.109 -14.312 -4.09 1 88.44 229 PRO A C 1
ATOM 1762 O O . PRO A 1 229 ? 18.797 -13.414 -4.875 1 88.44 229 PRO A O 1
ATOM 1765 N N . THR A 1 230 ? 20.359 -14.547 -3.811 1 87.19 230 THR A N 1
ATOM 1766 C CA . THR A 1 230 ? 21.453 -13.695 -4.242 1 87.19 230 THR A CA 1
ATOM 1767 C C . THR A 1 230 ? 22.078 -14.227 -5.527 1 87.19 230 THR A C 1
ATOM 1769 O O . THR A 1 230 ? 22.828 -13.516 -6.207 1 87.19 230 THR A O 1
ATOM 1772 N N . THR A 1 231 ? 21.797 -15.5 -5.789 1 82 231 THR A N 1
ATOM 1773 C CA . THR A 1 231 ? 22.375 -16.094 -6.98 1 82 231 THR A CA 1
ATOM 1774 C C . THR A 1 231 ? 21.328 -16.875 -7.777 1 82 231 THR A C 1
ATOM 1776 O O . THR A 1 231 ? 20.281 -17.234 -7.242 1 82 231 THR A O 1
ATOM 1779 N N . ASN A 1 232 ? 21.609 -17.047 -9.016 1 78.56 232 ASN A N 1
ATOM 1780 C CA . ASN A 1 232 ? 20.859 -17.938 -9.906 1 78.56 232 ASN A CA 1
ATOM 1781 C C . ASN A 1 232 ? 19.391 -17.562 -9.961 1 78.56 232 ASN A C 1
ATOM 1783 O O . ASN A 1 232 ? 18.516 -18.453 -9.953 1 78.56 232 ASN A O 1
ATOM 1787 N N . TRP A 1 233 ? 19.141 -16.312 -9.891 1 83.12 233 TRP A N 1
ATOM 1788 C CA . TRP A 1 233 ? 17.781 -15.82 -10.047 1 83.12 233 TRP A CA 1
ATOM 1789 C C . TRP A 1 233 ? 17.547 -15.344 -11.484 1 83.12 233 TRP A C 1
ATOM 1791 O O . TRP A 1 233 ? 17.844 -14.203 -11.828 1 83.12 233 TRP A O 1
ATOM 1801 N N . SER A 1 234 ? 17.172 -16.281 -12.375 1 83.62 234 SER A N 1
ATOM 1802 C CA . SER A 1 234 ? 17.125 -15.898 -13.781 1 83.62 234 SER A CA 1
ATOM 1803 C C . SER A 1 234 ? 15.859 -16.406 -14.461 1 83.62 234 SER A C 1
ATOM 1805 O O . SER A 1 234 ? 15.844 -16.609 -15.68 1 83.62 234 SER A O 1
ATOM 1807 N N . ASN A 1 235 ? 14.844 -16.625 -13.719 1 89.56 235 ASN A N 1
ATOM 1808 C CA . ASN A 1 235 ? 13.602 -17.047 -14.352 1 89.56 235 ASN A CA 1
ATOM 1809 C C . ASN A 1 235 ? 12.859 -15.883 -14.992 1 89.56 235 ASN A C 1
ATOM 1811 O O . ASN A 1 235 ? 13.234 -14.727 -14.797 1 89.56 235 ASN A O 1
ATOM 1815 N N . PRO A 1 236 ? 11.906 -16.172 -15.922 1 94.06 236 PRO A N 1
ATOM 1816 C CA . PRO A 1 236 ? 11.227 -15.117 -16.688 1 94.06 236 PRO A CA 1
ATOM 1817 C C . PRO A 1 236 ? 10.07 -14.484 -15.906 1 94.06 236 PRO A C 1
ATOM 1819 O O . PRO A 1 236 ? 9 -14.234 -16.469 1 94.06 236 PRO A O 1
ATOM 1822 N N . LEU A 1 237 ? 10.273 -14.141 -14.609 1 94.62 237 LEU A N 1
ATOM 1823 C CA . LEU A 1 237 ? 9.242 -13.523 -13.781 1 94.62 237 LEU A CA 1
ATOM 1824 C C . LEU A 1 237 ? 8.773 -12.203 -14.383 1 94.62 237 LEU A C 1
ATOM 1826 O O . LEU A 1 237 ? 9.586 -11.375 -14.781 1 94.62 237 LEU A O 1
ATOM 1830 N N . MET A 1 238 ? 7.48 -12.125 -14.477 1 94.31 238 MET A N 1
ATOM 1831 C CA . MET A 1 238 ? 6.855 -10.883 -14.914 1 94.31 238 MET A CA 1
ATOM 1832 C C . MET A 1 238 ? 6.152 -10.18 -13.758 1 94.31 238 MET A C 1
ATOM 1834 O O . MET A 1 238 ? 6.012 -8.961 -13.758 1 94.31 238 MET A O 1
ATOM 1838 N N . PHE A 1 239 ? 5.719 -10.945 -12.891 1 93.88 239 PHE A N 1
ATOM 1839 C CA . PHE A 1 239 ? 4.988 -10.453 -11.727 1 93.88 239 PHE A CA 1
ATOM 1840 C C . PHE A 1 239 ? 5.531 -11.078 -10.445 1 93.88 239 PHE A C 1
ATOM 1842 O O . PHE A 1 239 ? 5.535 -12.305 -10.297 1 93.88 239 PHE A O 1
ATOM 1849 N N . LEU A 1 240 ? 6.059 -10.25 -9.578 1 96.25 240 LEU A N 1
ATOM 1850 C CA . LEU A 1 240 ? 6.539 -10.664 -8.266 1 96.25 240 LEU A CA 1
ATOM 1851 C C . LEU A 1 240 ? 5.98 -9.766 -7.172 1 96.25 240 LEU A C 1
ATOM 1853 O O . LEU A 1 240 ? 6.246 -8.562 -7.156 1 96.25 240 LEU A O 1
ATOM 1857 N N . ASP A 1 241 ? 5.199 -10.359 -6.23 1 96.69 241 ASP A N 1
ATOM 1858 C CA . ASP A 1 241 ? 4.617 -9.555 -5.156 1 96.69 241 ASP A CA 1
ATOM 1859 C C . ASP A 1 241 ? 4.625 -10.328 -3.838 1 96.69 241 ASP A C 1
ATOM 1861 O O . ASP A 1 241 ? 3.975 -11.367 -3.717 1 96.69 241 ASP A O 1
ATOM 1865 N N . VAL A 1 242 ? 5.402 -9.836 -2.896 1 97 242 VAL A N 1
ATOM 1866 C CA . VAL A 1 242 ? 5.453 -10.445 -1.57 1 97 242 VAL A CA 1
ATOM 1867 C C . VAL A 1 242 ? 4.984 -9.438 -0.522 1 97 242 VAL A C 1
ATOM 1869 O O . VAL A 1 242 ? 5.453 -9.453 0.619 1 97 242 VAL A O 1
ATOM 1872 N N . SER A 1 243 ? 4.109 -8.531 -0.937 1 96.19 243 SER A N 1
ATOM 1873 C CA . SER A 1 243 ? 3.666 -7.469 -0.038 1 96.19 243 SER A CA 1
ATOM 1874 C C . SER A 1 243 ? 2.975 -8.039 1.195 1 96.19 243 SER A C 1
ATOM 1876 O O . SER A 1 243 ? 2.283 -9.062 1.11 1 96.19 243 SER A O 1
ATOM 1878 N N . THR A 1 244 ? 3.1 -7.312 2.316 1 93.62 244 THR A N 1
ATOM 1879 C CA . THR A 1 244 ? 2.48 -7.664 3.59 1 93.62 244 THR A CA 1
ATOM 1880 C C . THR A 1 244 ? 2.928 -9.055 4.043 1 93.62 244 THR A C 1
ATOM 1882 O O . THR A 1 244 ? 2.096 -9.906 4.363 1 93.62 244 THR A O 1
ATOM 1885 N N . THR A 1 245 ? 4.215 -9.281 3.986 1 96.12 245 THR A N 1
ATOM 1886 C CA . THR A 1 245 ? 4.863 -10.477 4.5 1 96.12 245 THR A CA 1
ATOM 1887 C C . THR A 1 245 ? 5.992 -10.117 5.461 1 96.12 245 THR A C 1
ATOM 1889 O O . THR A 1 245 ? 6.262 -8.938 5.691 1 96.12 245 THR A O 1
ATOM 1892 N N . GLY A 1 246 ? 6.555 -11.203 6.043 1 96.56 246 GLY A N 1
ATOM 1893 C CA . GLY A 1 246 ? 7.68 -11 6.941 1 96.56 246 GLY A CA 1
ATOM 1894 C C . GLY A 1 246 ? 9.023 -11.07 6.242 1 96.56 246 GLY A C 1
ATOM 1895 O O . GLY A 1 246 ? 10.055 -11.273 6.887 1 96.56 246 GLY A O 1
ATOM 1896 N N . PHE A 1 247 ? 9.062 -10.922 4.969 1 97.25 247 PHE A N 1
ATOM 1897 C CA . PHE A 1 247 ? 10.32 -10.977 4.23 1 97.25 247 PHE A CA 1
ATOM 1898 C C . PHE A 1 247 ? 11.281 -9.898 4.715 1 97.25 247 PHE A C 1
ATOM 1900 O O . PHE A 1 247 ? 10.859 -8.789 5.051 1 97.25 247 PHE A O 1
ATOM 1907 N N . SER A 1 248 ? 12.57 -10.273 4.684 1 96.94 248 SER A N 1
ATOM 1908 C CA . SER A 1 248 ? 13.57 -9.367 5.238 1 96.94 248 SER A CA 1
ATOM 1909 C C . SER A 1 248 ? 14.898 -9.492 4.492 1 96.94 248 SER A C 1
ATOM 1911 O O . SER A 1 248 ? 14.977 -10.18 3.475 1 96.94 248 SER A O 1
ATOM 1913 N N . GLY A 1 249 ? 15.953 -8.672 4.945 1 95.81 249 GLY A N 1
ATOM 1914 C CA . GLY A 1 249 ? 17.281 -8.711 4.34 1 95.81 249 GLY A CA 1
ATOM 1915 C C . GLY A 1 249 ? 17.453 -7.703 3.215 1 95.81 249 GLY A C 1
ATOM 1916 O O . GLY A 1 249 ? 16.484 -7.027 2.832 1 95.81 249 GLY A O 1
ATOM 1917 N N . PRO A 1 250 ? 18.719 -7.652 2.73 1 96.06 250 PRO A N 1
ATOM 1918 C CA . PRO A 1 250 ? 18.984 -6.734 1.622 1 96.06 250 PRO A CA 1
ATOM 1919 C C . PRO A 1 250 ? 18.484 -7.266 0.281 1 96.06 250 PRO A C 1
ATOM 1921 O O . PRO A 1 250 ? 18.344 -8.477 0.107 1 96.06 250 PRO A O 1
ATOM 1924 N N . LEU A 1 251 ? 18.172 -6.332 -0.622 1 95.94 251 LEU A N 1
ATOM 1925 C CA . LEU A 1 251 ? 17.859 -6.727 -1.993 1 95.94 251 LEU A CA 1
ATOM 1926 C C . LEU A 1 251 ? 19.141 -7.125 -2.738 1 95.94 251 LEU A C 1
ATOM 1928 O O . LEU A 1 251 ? 20.141 -6.414 -2.686 1 95.94 251 LEU A O 1
ATOM 1932 N N . PRO A 1 252 ? 19.078 -8.172 -3.387 1 93.5 252 PRO A N 1
ATOM 1933 C CA . PRO A 1 252 ? 20.266 -8.617 -4.121 1 93.5 252 PRO A CA 1
ATOM 1934 C C . PRO A 1 252 ? 20.453 -7.871 -5.438 1 93.5 252 PRO A C 1
ATOM 1936 O O . PRO A 1 252 ? 19.484 -7.457 -6.066 1 93.5 252 PRO A O 1
ATOM 1939 N N . ASN A 1 253 ? 21.75 -7.793 -5.926 1 91.38 253 ASN A N 1
ATOM 1940 C CA . ASN A 1 253 ? 22.047 -7.191 -7.219 1 91.38 253 ASN A CA 1
ATOM 1941 C C . ASN A 1 253 ? 21.516 -8.047 -8.367 1 91.38 253 ASN A C 1
ATOM 1943 O O . ASN A 1 253 ? 21.25 -7.531 -9.453 1 91.38 253 ASN A O 1
ATOM 1947 N N . SER A 1 254 ? 21.312 -9.266 -8.047 1 88.56 254 SER A N 1
ATOM 1948 C CA . SER A 1 254 ? 20.891 -10.211 -9.07 1 88.56 254 SER A CA 1
ATOM 1949 C C . SER A 1 254 ? 19.453 -9.969 -9.484 1 88.56 254 SER A C 1
ATOM 1951 O O . SER A 1 254 ? 18.953 -10.578 -10.438 1 88.56 254 SER A O 1
ATOM 1953 N N . VAL A 1 255 ? 18.75 -9.062 -8.906 1 88.62 255 VAL A N 1
ATOM 1954 C CA . VAL A 1 255 ? 17.359 -8.75 -9.242 1 88.62 255 VAL A CA 1
ATOM 1955 C C . VAL A 1 255 ? 17.281 -8.289 -10.695 1 88.62 255 VAL A C 1
ATOM 1957 O O . VAL A 1 255 ? 16.25 -8.469 -11.352 1 88.62 255 VAL A O 1
ATOM 1960 N N . ASP A 1 256 ? 18.422 -7.703 -11.195 1 89.44 256 ASP A N 1
ATOM 1961 C CA . ASP A 1 256 ? 18.406 -7.195 -12.562 1 89.44 256 ASP A CA 1
ATOM 1962 C C . ASP A 1 256 ? 18.391 -8.336 -13.57 1 89.44 256 ASP A C 1
ATOM 1964 O O . ASP A 1 256 ? 18.25 -8.109 -14.773 1 89.44 256 ASP A O 1
ATOM 1968 N N . ASN A 1 257 ? 18.531 -9.602 -13.07 1 91.75 257 ASN A N 1
ATOM 1969 C CA . ASN A 1 257 ? 18.391 -10.75 -13.953 1 91.75 257 ASN A CA 1
ATOM 1970 C C . ASN A 1 257 ? 16.938 -10.977 -14.352 1 91.75 257 ASN A C 1
ATOM 1972 O O . ASN A 1 257 ? 16.656 -11.727 -15.289 1 91.75 257 ASN A O 1
ATOM 1976 N N . LEU A 1 258 ? 16.078 -10.305 -13.641 1 93.5 258 LEU A N 1
ATOM 1977 C CA . LEU A 1 258 ? 14.656 -10.453 -13.938 1 93.5 258 LEU A CA 1
ATOM 1978 C C . LEU A 1 258 ? 14.234 -9.5 -15.047 1 93.5 258 LEU A C 1
ATOM 1980 O O . LEU A 1 258 ? 13.438 -8.578 -14.82 1 93.5 258 LEU A O 1
ATOM 1984 N N . LYS A 1 259 ? 14.57 -9.859 -16.25 1 92.19 259 LYS A N 1
ATOM 1985 C CA . LYS A 1 259 ? 14.523 -8.977 -17.406 1 92.19 259 LYS A CA 1
ATOM 1986 C C . LYS A 1 259 ? 13.078 -8.711 -17.844 1 92.19 259 LYS A C 1
ATOM 1988 O O . LYS A 1 259 ? 12.797 -7.707 -18.5 1 92.19 259 LYS A O 1
ATOM 1993 N N . PHE A 1 260 ? 12.188 -9.531 -17.422 1 94.12 260 PHE A N 1
ATOM 1994 C CA . PHE A 1 260 ? 10.82 -9.43 -17.906 1 94.12 260 PHE A CA 1
ATOM 1995 C C . PHE A 1 260 ? 9.898 -8.875 -16.828 1 94.12 260 PHE A C 1
ATOM 1997 O O . PHE A 1 260 ? 8.688 -8.734 -17.047 1 94.12 260 PHE A O 1
ATOM 20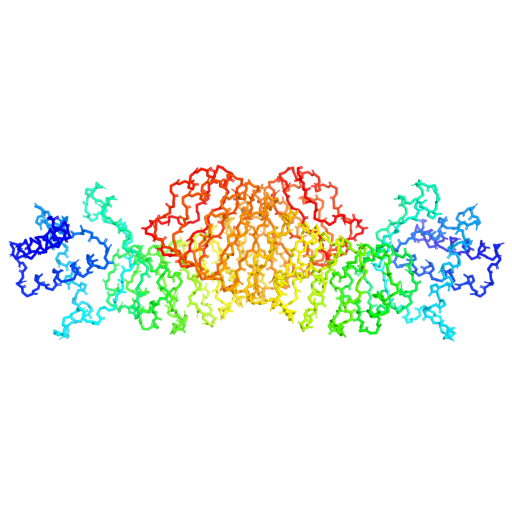04 N N . LEU A 1 261 ? 10.453 -8.5 -15.711 1 95.31 261 LEU A N 1
ATOM 2005 C CA . LEU A 1 261 ? 9.656 -8.102 -14.555 1 95.31 261 LEU A CA 1
ATOM 2006 C C . LEU A 1 261 ? 8.891 -6.812 -14.836 1 95.31 261 LEU A C 1
ATOM 2008 O O . LEU A 1 261 ? 9.492 -5.805 -15.219 1 95.31 261 LEU A O 1
ATOM 2012 N N . LYS A 1 262 ? 7.605 -6.898 -14.648 1 93.62 262 LYS A N 1
ATOM 2013 C CA . LYS A 1 262 ? 6.746 -5.742 -14.883 1 93.62 262 LYS A CA 1
ATOM 2014 C C . LYS A 1 262 ? 6.211 -5.176 -13.57 1 93.62 262 LYS A C 1
ATOM 2016 O O . LYS A 1 262 ? 5.973 -3.973 -13.453 1 93.62 262 LYS A O 1
ATOM 2021 N N . HIS A 1 263 ? 5.996 -6.031 -12.625 1 94.31 263 HIS A N 1
ATOM 2022 C CA . HIS A 1 263 ? 5.461 -5.645 -11.32 1 94.31 263 HIS A CA 1
ATOM 2023 C C . HIS A 1 263 ? 6.316 -6.199 -10.188 1 94.31 263 HIS A C 1
ATOM 2025 O O . HIS A 1 263 ? 6.527 -7.414 -10.102 1 94.31 263 HIS A O 1
ATOM 2031 N N . LEU A 1 264 ? 6.797 -5.324 -9.391 1 96.75 264 LEU A N 1
ATOM 2032 C CA . LEU A 1 264 ? 7.492 -5.707 -8.164 1 96.75 264 LEU A CA 1
ATOM 2033 C C . LEU A 1 264 ? 6.836 -5.07 -6.945 1 96.75 264 LEU A C 1
ATOM 2035 O O . LEU A 1 264 ? 6.918 -3.857 -6.754 1 96.75 264 LEU A O 1
ATOM 2039 N N . GLY A 1 265 ? 6.168 -5.895 -6.113 1 96.75 265 GLY A N 1
ATOM 2040 C CA . GLY A 1 265 ? 5.539 -5.438 -4.887 1 96.75 265 GLY A CA 1
ATOM 2041 C C . GLY A 1 265 ? 6.199 -5.988 -3.637 1 96.75 265 GLY A C 1
ATOM 2042 O O . GLY A 1 265 ? 6.145 -7.195 -3.379 1 96.75 265 GLY A O 1
ATOM 2043 N N . LEU A 1 266 ? 6.793 -5.117 -2.895 1 97.62 266 LEU A N 1
ATOM 2044 C CA . LEU A 1 266 ? 7.461 -5.477 -1.648 1 97.62 266 LEU A CA 1
ATOM 2045 C C . LEU A 1 266 ? 6.957 -4.613 -0.495 1 97.62 266 LEU A C 1
ATOM 2047 O O . LEU A 1 266 ? 7.703 -4.328 0.444 1 97.62 266 LEU A O 1
ATOM 2051 N N . SER A 1 267 ? 5.746 -4.145 -0.622 1 95.62 267 SER A N 1
ATOM 2052 C CA . SER A 1 267 ? 5.25 -3.209 0.381 1 95.62 267 SER A CA 1
ATOM 2053 C C . SER A 1 267 ? 5.008 -3.906 1.717 1 95.62 267 SER A C 1
ATOM 2055 O O . SER A 1 267 ? 4.578 -5.059 1.752 1 95.62 267 SER A O 1
ATOM 2057 N N . GLN A 1 268 ? 5.258 -3.162 2.771 1 92.06 268 GLN A N 1
ATOM 2058 C CA . GLN A 1 268 ? 4.988 -3.611 4.133 1 92.06 268 GLN A CA 1
ATOM 2059 C C . GLN A 1 268 ? 5.668 -4.945 4.418 1 92.06 268 GLN A C 1
ATOM 2061 O O . GLN A 1 268 ? 5.012 -5.918 4.789 1 92.06 268 GLN A O 1
ATOM 2066 N N . CYS A 1 269 ? 6.918 -4.957 4.262 1 96.5 269 CYS A N 1
ATOM 2067 C CA . CYS A 1 269 ? 7.82 -6.051 4.609 1 96.5 269 CYS A CA 1
ATOM 2068 C C . CYS A 1 269 ? 8.914 -5.574 5.562 1 96.5 269 CYS A C 1
ATOM 2070 O O . CYS A 1 269 ? 8.703 -4.633 6.332 1 96.5 269 CYS A O 1
ATOM 2072 N N . ASN A 1 270 ? 9.969 -6.359 5.688 1 96.88 270 ASN A N 1
ATOM 2073 C CA . ASN A 1 270 ? 11.07 -5.984 6.566 1 96.88 270 ASN A CA 1
ATOM 2074 C C . ASN A 1 270 ? 12.391 -5.902 5.805 1 96.88 270 ASN A C 1
ATOM 2076 O O . ASN A 1 270 ? 13.453 -6.18 6.363 1 96.88 270 ASN A O 1
ATOM 2080 N N . PHE A 1 271 ? 12.312 -5.566 4.57 1 97.62 271 PHE A N 1
ATOM 2081 C CA . PHE A 1 271 ? 13.531 -5.441 3.779 1 97.62 271 PHE A CA 1
ATOM 2082 C C . PHE A 1 271 ? 14.391 -4.289 4.285 1 97.62 271 PHE A C 1
ATOM 2084 O O . PHE A 1 271 ? 13.883 -3.346 4.891 1 97.62 271 PHE A O 1
ATOM 2091 N N . ASN A 1 272 ? 15.719 -4.457 4.059 1 97.5 272 ASN A N 1
ATOM 2092 C CA . ASN A 1 272 ? 16.656 -3.443 4.523 1 97.5 272 ASN A CA 1
ATOM 2093 C C . ASN A 1 272 ? 17.812 -3.26 3.543 1 97.5 272 ASN A C 1
ATOM 2095 O O . ASN A 1 272 ? 17.766 -3.777 2.426 1 97.5 272 ASN A O 1
ATOM 2099 N N . GLY A 1 273 ? 18.781 -2.379 3.908 1 96.88 273 GLY A N 1
ATOM 2100 C CA . GLY A 1 273 ? 19.922 -2.121 3.041 1 96.88 273 GLY A CA 1
ATOM 2101 C C . GLY A 1 273 ? 19.641 -1.09 1.968 1 96.88 273 GLY A C 1
ATOM 2102 O O . GLY A 1 273 ? 18.688 -0.316 2.084 1 96.88 273 GLY A O 1
ATOM 2103 N N . LEU A 1 274 ? 20.578 -1.065 0.98 1 97.06 274 LEU A N 1
ATOM 2104 C CA . LEU A 1 274 ? 20.469 -0.092 -0.102 1 97.06 274 LEU A CA 1
ATOM 2105 C C . LEU A 1 274 ? 19.578 -0.612 -1.22 1 97.06 274 LEU A C 1
ATOM 2107 O O . LEU A 1 274 ? 19.469 -1.824 -1.424 1 97.06 274 LEU A O 1
ATOM 2111 N N . ILE A 1 275 ? 18.906 0.305 -1.868 1 97 275 ILE A N 1
ATOM 2112 C CA . ILE A 1 275 ? 18.312 -0.054 -3.152 1 97 275 ILE A CA 1
ATOM 2113 C C . ILE A 1 275 ? 19.406 -0.219 -4.199 1 97 275 ILE A C 1
ATOM 2115 O O . ILE A 1 275 ? 20.141 0.731 -4.5 1 97 275 ILE A O 1
ATOM 2119 N N . PRO A 1 276 ? 19.484 -1.341 -4.75 1 95.31 276 PRO A N 1
ATOM 2120 C CA . PRO A 1 276 ? 20.594 -1.594 -5.664 1 95.31 276 PRO A CA 1
ATOM 2121 C C . PRO A 1 276 ? 20.5 -0.777 -6.949 1 95.31 276 PRO A C 1
ATOM 2123 O O . PRO A 1 276 ? 19.406 -0.594 -7.492 1 95.31 276 PRO A O 1
ATOM 2126 N N . ALA A 1 277 ? 21.703 -0.404 -7.508 1 95.31 277 ALA A N 1
ATOM 2127 C CA . ALA A 1 277 ? 21.766 0.324 -8.773 1 95.31 277 ALA A CA 1
ATOM 2128 C C . ALA A 1 277 ? 21.281 -0.545 -9.93 1 95.31 277 ALA A C 1
ATOM 2130 O O . ALA A 1 277 ? 20.797 -0.031 -10.945 1 95.31 277 ALA A O 1
ATOM 2131 N N . SER A 1 278 ? 21.406 -1.822 -9.695 1 94 278 SER A N 1
ATOM 2132 C CA . SER A 1 278 ? 21.016 -2.768 -10.742 1 94 278 SER A CA 1
ATOM 2133 C C . SER A 1 278 ? 19.531 -2.68 -11.039 1 94 278 SER A C 1
ATOM 2135 O O . SER A 1 278 ? 19.062 -3.178 -12.07 1 94 278 SER A O 1
ATOM 2137 N N . PHE A 1 279 ? 18.672 -2.045 -10.211 1 94.44 279 PHE A N 1
ATOM 2138 C CA . PHE A 1 279 ? 17.25 -1.851 -10.453 1 94.44 279 PHE A CA 1
ATOM 2139 C C . PHE A 1 279 ? 17.016 -1.082 -11.75 1 94.44 279 PHE A C 1
ATOM 2141 O O . PHE A 1 279 ? 15.984 -1.249 -12.398 1 94.44 279 PHE A O 1
ATOM 2148 N N . GLY A 1 280 ? 18 -0.264 -12.102 1 94.94 280 GLY A N 1
ATOM 2149 C CA . GLY A 1 280 ? 17.891 0.509 -13.328 1 94.94 280 GLY A CA 1
ATOM 2150 C C . GLY A 1 280 ? 17.828 -0.354 -14.57 1 94.94 280 GLY A C 1
ATOM 2151 O O . GLY A 1 280 ? 17.469 0.125 -15.648 1 94.94 280 GLY A O 1
ATOM 2152 N N . ASN A 1 281 ? 18.188 -1.613 -14.383 1 94.56 281 ASN A N 1
ATOM 2153 C CA . ASN A 1 281 ? 18.234 -2.531 -15.516 1 94.56 281 ASN A CA 1
ATOM 2154 C C . ASN A 1 281 ? 16.891 -3.248 -15.695 1 94.56 281 ASN A C 1
ATOM 2156 O O . ASN A 1 281 ? 16.719 -3.998 -16.656 1 94.56 281 ASN A O 1
ATOM 2160 N N . LEU A 1 282 ? 15.93 -2.996 -14.789 1 95.25 282 LEU A N 1
ATOM 2161 C CA . LEU A 1 282 ? 14.602 -3.586 -14.914 1 95.25 282 LEU A CA 1
ATOM 2162 C C . LEU A 1 282 ? 13.727 -2.758 -15.852 1 95.25 282 LEU A C 1
ATOM 2164 O O . LEU A 1 282 ? 12.711 -2.199 -15.422 1 95.25 282 LEU A O 1
ATOM 2168 N N . THR A 1 283 ? 13.961 -2.836 -17.094 1 93.69 283 THR A N 1
ATOM 2169 C CA . THR A 1 283 ? 13.484 -1.849 -18.047 1 93.69 283 THR A CA 1
ATOM 2170 C C . THR A 1 283 ? 12.008 -2.08 -18.375 1 93.69 283 THR A C 1
ATOM 2172 O O . THR A 1 283 ? 11.344 -1.21 -18.938 1 93.69 283 THR A O 1
ATOM 2175 N N . GLN A 1 284 ? 11.477 -3.207 -17.953 1 94.75 284 GLN A N 1
ATOM 2176 C CA . GLN A 1 284 ? 10.086 -3.484 -18.297 1 94.75 284 GLN A CA 1
ATOM 2177 C C . GLN A 1 284 ? 9.156 -3.148 -17.125 1 94.75 284 GLN A C 1
ATOM 2179 O O . GLN A 1 284 ? 7.938 -3.225 -17.266 1 94.75 284 GLN A O 1
ATOM 2184 N N . ILE A 1 285 ? 9.633 -2.699 -16 1 96 285 ILE A N 1
ATOM 2185 C CA . ILE A 1 285 ? 8.836 -2.506 -14.789 1 96 285 ILE A CA 1
ATOM 2186 C C . ILE A 1 285 ? 7.883 -1.326 -14.984 1 96 285 ILE A C 1
ATOM 2188 O O . ILE A 1 285 ? 8.281 -0.274 -15.484 1 96 285 ILE A O 1
ATOM 2192 N N . THR A 1 286 ? 6.672 -1.591 -14.656 1 95 286 THR A N 1
ATOM 2193 C CA . THR A 1 286 ? 5.664 -0.539 -14.719 1 95 286 THR A CA 1
ATOM 2194 C C . THR A 1 286 ? 5.203 -0.139 -13.32 1 95 286 THR A C 1
ATOM 2196 O O . THR A 1 286 ? 4.75 0.987 -13.109 1 95 286 THR A O 1
ATOM 2199 N N . GLU A 1 287 ? 5.277 -1.043 -12.383 1 95.44 287 GLU A N 1
ATOM 2200 C CA . GLU A 1 287 ? 4.871 -0.792 -11 1 95.44 287 GLU A CA 1
ATOM 2201 C C . GLU A 1 287 ? 5.941 -1.257 -10.016 1 95.44 287 GLU A C 1
ATOM 2203 O O . GLU A 1 287 ? 6.32 -2.43 -10.016 1 95.44 287 GLU A O 1
ATOM 2208 N N . LEU A 1 288 ? 6.398 -0.31 -9.227 1 97.25 288 LEU A N 1
ATOM 2209 C CA . LEU A 1 288 ? 7.418 -0.574 -8.219 1 97.25 288 LEU A CA 1
ATOM 2210 C C . LEU A 1 288 ? 6.973 -0.073 -6.848 1 97.25 288 LEU A C 1
ATOM 2212 O O . LEU A 1 288 ? 6.863 1.136 -6.633 1 97.25 288 LEU A O 1
ATOM 2216 N N . ASP A 1 289 ? 6.66 -0.961 -5.941 1 97.44 289 ASP A N 1
ATOM 2217 C CA . ASP A 1 289 ? 6.234 -0.603 -4.59 1 97.44 289 ASP A CA 1
ATOM 2218 C C . ASP A 1 289 ? 7.172 -1.197 -3.543 1 97.44 289 ASP A C 1
ATOM 2220 O O . ASP A 1 289 ? 7.102 -2.393 -3.246 1 97.44 289 ASP A O 1
ATOM 2224 N N . LEU A 1 290 ? 8.039 -0.409 -3.016 1 97.94 290 LEU A N 1
ATOM 2225 C CA . LEU A 1 290 ? 8.984 -0.815 -1.985 1 97.94 290 LEU A CA 1
ATOM 2226 C C . LEU A 1 290 ? 8.641 -0.176 -0.645 1 97.94 290 LEU A C 1
ATOM 2228 O O . LEU A 1 290 ? 9.508 -0.022 0.218 1 97.94 290 LEU A O 1
ATOM 2232 N N . SER A 1 291 ? 7.391 0.243 -0.481 1 96.5 291 SER A N 1
ATOM 2233 C CA . SER A 1 291 ? 7 1.058 0.665 1 96.5 291 SER A CA 1
ATOM 2234 C C . SER A 1 291 ? 6.949 0.226 1.942 1 96.5 291 SER A C 1
ATOM 2236 O O . SER A 1 291 ? 6.75 -0.989 1.892 1 96.5 291 SER A O 1
ATOM 2238 N N . GLY A 1 292 ? 7.059 0.935 3.049 1 94.69 292 GLY A N 1
ATOM 2239 C CA . GLY A 1 292 ? 6.883 0.306 4.348 1 94.69 292 GLY A CA 1
ATOM 2240 C C . GLY A 1 292 ? 7.941 -0.737 4.652 1 94.69 292 GLY A C 1
ATOM 2241 O O . GLY A 1 292 ? 7.617 -1.866 5.027 1 94.69 292 GLY A O 1
ATOM 2242 N N . ASN A 1 293 ? 9.234 -0.37 4.379 1 96.5 293 ASN A N 1
ATOM 2243 C CA . ASN A 1 293 ? 10.391 -1.205 4.703 1 96.5 293 ASN A CA 1
ATOM 2244 C C . ASN A 1 293 ? 11.445 -0.425 5.48 1 96.5 293 ASN A C 1
ATOM 2246 O O . ASN A 1 293 ? 11.117 0.515 6.207 1 96.5 293 ASN A O 1
ATOM 2250 N N . ASN A 1 294 ? 12.664 -0.97 5.508 1 96.31 294 ASN A N 1
ATOM 2251 C CA . ASN A 1 294 ? 13.758 -0.327 6.223 1 96.31 294 ASN A CA 1
ATOM 2252 C C . ASN A 1 294 ? 14.906 0.024 5.281 1 96.31 294 ASN A C 1
ATOM 2254 O O . ASN A 1 294 ? 16.078 -0.086 5.656 1 96.31 294 ASN A O 1
ATOM 2258 N N . PHE A 1 295 ? 14.586 0.374 4.105 1 97.38 295 PHE A N 1
ATOM 2259 C CA . PHE A 1 295 ? 15.633 0.735 3.154 1 97.38 295 PHE A CA 1
ATOM 2260 C C . PHE A 1 295 ? 16.344 2.014 3.586 1 97.38 295 PHE A C 1
ATOM 2262 O O . PHE A 1 295 ? 15.711 2.928 4.121 1 97.38 295 PHE A O 1
ATOM 2269 N N . VAL A 1 296 ? 17.656 2.068 3.303 1 96.44 296 VAL A N 1
ATOM 2270 C CA . VAL A 1 296 ? 18.469 3.215 3.676 1 96.44 296 VAL A CA 1
ATOM 2271 C C . VAL A 1 296 ? 19.297 3.676 2.473 1 96.44 296 VAL A C 1
ATOM 2273 O O . VAL A 1 296 ? 19.25 3.055 1.408 1 96.44 296 VAL A O 1
ATOM 2276 N N . GLY A 1 297 ? 19.969 4.785 2.607 1 95.69 297 GLY A N 1
ATOM 2277 C CA . GLY A 1 297 ? 20.875 5.27 1.571 1 95.69 297 GLY A CA 1
ATOM 2278 C C . GLY A 1 297 ? 20.188 6.145 0.543 1 95.69 297 GLY A C 1
ATOM 2279 O O . GLY A 1 297 ? 19.031 6.535 0.729 1 95.69 297 GLY A O 1
ATOM 2280 N N . GLU A 1 298 ? 21.016 6.488 -0.505 1 96.31 298 GLU A N 1
ATOM 2281 C CA . GLU A 1 298 ? 20.531 7.363 -1.562 1 96.31 298 GLU A CA 1
ATOM 2282 C C . GLU A 1 298 ? 19.859 6.562 -2.672 1 96.31 298 GLU A C 1
ATOM 2284 O O . GLU A 1 298 ? 20.156 5.387 -2.869 1 96.31 298 GLU A O 1
ATOM 2289 N N . LEU A 1 299 ? 18.953 7.258 -3.373 1 96 299 LEU A N 1
ATOM 2290 C CA . LEU A 1 299 ? 18.391 6.641 -4.566 1 96 299 LEU A CA 1
ATOM 2291 C C . LEU A 1 299 ? 19.438 6.504 -5.66 1 96 299 LEU A C 1
ATOM 2293 O O . LEU A 1 299 ? 20.156 7.461 -5.965 1 96 299 LEU A O 1
ATOM 2297 N N . PRO A 1 300 ? 19.5 5.363 -6.191 1 94.69 300 PRO A N 1
ATOM 2298 C CA . PRO A 1 300 ? 20.422 5.242 -7.324 1 94.69 300 PRO A CA 1
ATOM 2299 C C . PRO A 1 300 ? 19.938 6.008 -8.555 1 94.69 300 PRO A C 1
ATOM 2301 O O . PRO A 1 300 ? 18.766 5.957 -8.898 1 94.69 300 PRO A O 1
ATOM 2304 N N . SER A 1 301 ? 20.875 6.684 -9.273 1 93.88 301 SER A N 1
ATOM 2305 C CA . SER A 1 301 ? 20.531 7.449 -10.461 1 93.88 301 SER A CA 1
ATOM 2306 C C . SER A 1 301 ? 19.984 6.539 -11.562 1 93.88 301 SER A C 1
ATOM 2308 O O . SER A 1 301 ? 19.188 6.973 -12.398 1 93.88 301 SER A O 1
ATOM 2310 N N . SER A 1 302 ? 20.406 5.273 -11.469 1 94.88 302 SER A N 1
ATOM 2311 C CA . SER A 1 302 ? 20 4.309 -12.484 1 94.88 302 SER A CA 1
ATOM 2312 C C . SER A 1 302 ? 18.5 4.055 -12.438 1 94.88 302 SER A C 1
ATOM 2314 O O . SER A 1 302 ? 17.922 3.521 -13.391 1 94.88 302 SER A O 1
ATOM 2316 N N . LEU A 1 303 ? 17.781 4.438 -11.344 1 94.56 303 LEU A N 1
ATOM 2317 C CA . LEU A 1 303 ? 16.344 4.27 -11.242 1 94.56 303 LEU A CA 1
ATOM 2318 C C . LEU A 1 303 ? 15.625 5.055 -12.336 1 94.56 303 LEU A C 1
ATOM 2320 O O . LEU A 1 303 ? 14.539 4.672 -12.781 1 94.56 303 LEU A O 1
ATOM 2324 N N . SER A 1 304 ? 16.281 6.086 -12.797 1 94.44 304 SER A N 1
ATOM 2325 C CA . SER A 1 304 ? 15.711 6.957 -13.82 1 94.44 304 SER A CA 1
ATOM 2326 C C . SER A 1 304 ? 15.688 6.27 -15.18 1 94.44 304 SER A C 1
ATOM 2328 O O . SER A 1 304 ? 15.078 6.777 -16.125 1 94.44 304 SER A O 1
ATOM 2330 N N . ASN A 1 305 ? 16.328 5.121 -15.281 1 95.44 305 ASN A N 1
ATOM 2331 C CA . ASN A 1 305 ? 16.344 4.344 -16.516 1 95.44 305 ASN A CA 1
ATOM 2332 C C . ASN A 1 305 ? 15.039 3.582 -16.719 1 95.44 305 ASN A C 1
ATOM 2334 O O . ASN A 1 305 ? 14.805 3.016 -17.781 1 95.44 305 ASN A O 1
ATOM 2338 N N . LEU A 1 306 ? 14.18 3.621 -15.734 1 96.38 306 LEU A N 1
ATOM 2339 C CA . LEU A 1 306 ? 12.938 2.867 -15.82 1 96.38 306 LEU A CA 1
ATOM 2340 C C . LEU A 1 306 ? 11.875 3.65 -16.594 1 96.38 306 LEU A C 1
ATOM 2342 O O . LEU A 1 306 ? 10.906 4.125 -16 1 96.38 306 LEU A O 1
ATOM 2346 N N . LYS A 1 307 ? 11.93 3.586 -17.859 1 94.69 307 LYS A N 1
ATOM 2347 C CA . LYS A 1 307 ? 11.18 4.477 -18.734 1 94.69 307 LYS A CA 1
ATOM 2348 C C . LYS A 1 307 ? 9.703 4.102 -18.766 1 94.69 307 LYS A C 1
ATOM 2350 O O . LYS A 1 307 ? 8.852 4.914 -19.156 1 94.69 307 LYS A O 1
ATOM 2355 N N . ASN A 1 308 ? 9.43 2.873 -18.375 1 94.75 308 ASN A N 1
ATOM 2356 C CA . ASN A 1 308 ? 8.047 2.418 -18.438 1 94.75 308 ASN A CA 1
ATOM 2357 C C . ASN A 1 308 ? 7.355 2.551 -17.078 1 94.75 308 ASN A C 1
ATOM 2359 O O . ASN A 1 308 ? 6.168 2.244 -16.953 1 94.75 308 ASN A O 1
ATOM 2363 N N . LEU A 1 309 ? 8.008 3.043 -16.062 1 96.06 309 LEU A N 1
ATOM 2364 C CA . LEU A 1 309 ? 7.488 3.09 -14.703 1 96.06 309 LEU A CA 1
ATOM 2365 C C . LEU A 1 309 ? 6.312 4.055 -14.602 1 96.06 309 LEU A C 1
ATOM 2367 O O . LEU A 1 309 ? 6.438 5.23 -14.945 1 96.06 309 LEU A O 1
ATOM 2371 N N . SER A 1 310 ? 5.172 3.521 -14.133 1 93.81 310 SER A N 1
ATOM 2372 C CA . SER A 1 310 ? 3.973 4.34 -14 1 93.81 310 SER A CA 1
ATOM 2373 C C . SER A 1 310 ? 3.619 4.57 -12.539 1 93.81 310 SER A C 1
ATOM 2375 O O . SER A 1 310 ? 3.006 5.586 -12.195 1 93.81 310 SER A O 1
ATOM 2377 N N . PHE A 1 311 ? 3.957 3.662 -11.758 1 94.31 311 PHE A N 1
ATOM 2378 C CA . PHE A 1 311 ? 3.664 3.732 -10.328 1 94.31 311 PHE A CA 1
ATOM 2379 C C . PHE A 1 311 ? 4.926 3.502 -9.508 1 94.31 311 PHE A C 1
ATOM 2381 O O . PHE A 1 311 ? 5.562 2.453 -9.617 1 94.31 311 PHE A O 1
ATOM 2388 N N . LEU A 1 312 ? 5.254 4.477 -8.664 1 96.31 312 LEU A N 1
ATOM 2389 C CA . LEU A 1 312 ? 6.422 4.387 -7.789 1 96.31 312 LEU A CA 1
ATOM 2390 C C . LEU A 1 312 ? 6.051 4.723 -6.348 1 96.31 312 LEU A C 1
ATOM 2392 O O . LEU A 1 312 ? 5.578 5.824 -6.066 1 96.31 312 LEU A O 1
ATOM 2396 N N . ASN A 1 313 ? 6.242 3.768 -5.438 1 96.69 313 ASN A N 1
ATOM 2397 C CA . ASN A 1 313 ? 5.953 3.986 -4.023 1 96.69 313 ASN A CA 1
ATOM 2398 C C . ASN A 1 313 ? 7.145 3.605 -3.146 1 96.69 313 ASN A C 1
ATOM 2400 O O . ASN A 1 313 ? 7.465 2.424 -3.008 1 96.69 313 ASN A O 1
ATOM 2404 N N . LEU A 1 314 ? 7.785 4.598 -2.582 1 96.81 314 LEU A N 1
ATOM 2405 C CA . LEU A 1 314 ? 8.953 4.383 -1.728 1 96.81 314 LEU A CA 1
ATOM 2406 C C . LEU A 1 314 ? 8.695 4.918 -0.321 1 96.81 314 LEU A C 1
ATOM 2408 O O . LEU A 1 314 ? 9.633 5.113 0.453 1 96.81 314 LEU A O 1
ATOM 2412 N N . ARG A 1 315 ? 7.402 5.133 -0.011 1 94.06 315 ARG A N 1
ATOM 2413 C CA . ARG A 1 315 ? 7.082 5.797 1.247 1 94.06 315 ARG A CA 1
ATOM 2414 C C . ARG A 1 315 ? 7.461 4.926 2.441 1 94.06 315 ARG A C 1
ATOM 2416 O O . ARG A 1 315 ? 7.52 3.701 2.328 1 94.06 315 ARG A O 1
ATOM 2423 N N . CYS A 1 316 ? 7.672 5.562 3.625 1 93.31 316 CYS A N 1
ATOM 2424 C CA . CYS A 1 316 ? 7.867 4.906 4.914 1 93.31 316 CYS A CA 1
ATOM 2425 C C . CYS A 1 316 ? 9.102 4.008 4.883 1 93.31 316 CYS A C 1
ATOM 2427 O O . CYS A 1 316 ? 9.016 2.82 5.203 1 93.31 316 CYS A O 1
ATOM 2429 N N . ASN A 1 317 ? 10.211 4.527 4.449 1 95 317 ASN A N 1
ATOM 2430 C CA . ASN A 1 317 ? 11.547 3.963 4.574 1 95 317 ASN A CA 1
ATOM 2431 C C . ASN A 1 317 ? 12.5 4.922 5.281 1 95 317 ASN A C 1
ATOM 2433 O O . ASN A 1 317 ? 12.062 5.777 6.055 1 95 317 ASN A O 1
ATOM 2437 N N . ASN A 1 318 ? 13.773 4.629 5.176 1 93.25 318 ASN A N 1
ATOM 2438 C CA . ASN A 1 318 ? 14.789 5.516 5.727 1 93.25 318 ASN A CA 1
ATOM 2439 C C . ASN A 1 318 ? 15.758 5.996 4.652 1 93.25 318 ASN A C 1
ATOM 2441 O O . ASN A 1 318 ? 16.969 6.078 4.887 1 93.25 318 ASN A O 1
ATOM 2445 N N . LEU A 1 319 ? 15.203 6.199 3.52 1 95.31 319 LEU A N 1
ATOM 2446 C CA . LEU A 1 319 ? 16.031 6.66 2.408 1 95.31 319 LEU A CA 1
ATOM 2447 C C . LEU A 1 319 ? 16.531 8.078 2.658 1 95.31 319 LEU A C 1
ATOM 2449 O O . LEU A 1 319 ? 15.859 8.883 3.299 1 95.31 319 LEU A O 1
ATOM 2453 N N . SER A 1 320 ? 17.734 8.328 2.092 1 94.12 320 SER A N 1
ATOM 2454 C CA . SER A 1 320 ? 18.406 9.586 2.375 1 94.12 320 SER A CA 1
AT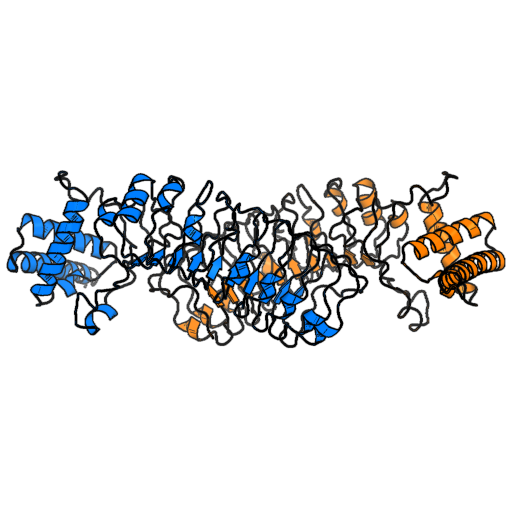OM 2455 C C . SER A 1 320 ? 19.016 10.195 1.107 1 94.12 320 SER A C 1
ATOM 2457 O O . SER A 1 320 ? 18.734 9.727 0.001 1 94.12 320 SER A O 1
ATOM 2459 N N . GLY A 1 321 ? 19.688 11.289 1.258 1 92 321 GLY A N 1
ATOM 2460 C CA . GLY A 1 321 ? 20.266 11.961 0.103 1 92 321 GLY A CA 1
ATOM 2461 C C . GLY A 1 321 ? 19.266 12.805 -0.661 1 92 321 GLY A C 1
ATOM 2462 O O . GLY A 1 321 ? 18.141 13.008 -0.196 1 92 321 GLY A O 1
ATOM 2463 N N . SER A 1 322 ? 19.781 13.383 -1.779 1 91.31 322 SER A N 1
ATOM 2464 C CA . SER A 1 322 ? 18.922 14.18 -2.639 1 91.31 322 SER A CA 1
ATOM 2465 C C . SER A 1 322 ? 18.234 13.312 -3.693 1 91.31 322 SER A C 1
ATOM 2467 O O . SER A 1 322 ? 18.766 12.273 -4.082 1 91.31 322 SER A O 1
ATOM 2469 N N . ILE A 1 323 ? 17.031 13.773 -4.078 1 92.44 323 ILE A N 1
ATOM 2470 C CA . ILE A 1 323 ? 16.438 13.156 -5.258 1 92.44 323 ILE A CA 1
ATOM 2471 C C . ILE A 1 323 ? 17.219 13.562 -6.504 1 92.44 323 ILE A C 1
ATOM 2473 O O . ILE A 1 323 ? 17.391 14.758 -6.77 1 92.44 323 ILE A O 1
ATOM 2477 N N . PRO A 1 324 ? 17.672 12.562 -7.234 1 92.06 324 PRO A N 1
ATOM 2478 C CA . PRO A 1 324 ? 18.469 12.898 -8.414 1 92.06 324 PRO A CA 1
ATOM 2479 C C . PRO A 1 324 ? 17.672 13.664 -9.469 1 92.06 324 PRO A C 1
ATOM 2481 O O . PRO A 1 324 ? 16.5 13.391 -9.68 1 92.06 324 PRO A O 1
ATOM 2484 N N . GLU A 1 325 ? 18.406 14.578 -10.211 1 92.19 325 GLU A N 1
ATOM 2485 C CA . GLU A 1 325 ? 17.766 15.336 -11.289 1 92.19 325 GLU A CA 1
ATOM 2486 C C . GLU A 1 325 ? 17.281 14.414 -12.398 1 92.19 325 GLU A C 1
ATOM 2488 O O . GLU A 1 325 ? 16.281 14.711 -13.07 1 92.19 325 GLU A O 1
ATOM 2493 N N . SER A 1 326 ? 17.922 13.312 -12.539 1 93.62 326 SER A N 1
ATOM 2494 C CA . SER A 1 326 ? 17.562 12.359 -13.586 1 93.62 326 SER A CA 1
ATOM 2495 C C . SER A 1 326 ? 16.188 11.758 -13.32 1 93.62 326 SER A C 1
ATOM 2497 O O . SER A 1 326 ? 15.602 11.125 -14.203 1 93.62 326 SER A O 1
ATOM 2499 N N . PHE A 1 327 ? 15.641 12.016 -12.117 1 91.38 327 PHE A N 1
ATOM 2500 C CA . PHE A 1 327 ? 14.32 11.508 -11.766 1 91.38 327 PHE A CA 1
ATOM 2501 C C . PHE A 1 327 ? 13.258 12.062 -12.695 1 91.38 327 PHE A C 1
ATOM 2503 O O . PHE A 1 327 ? 12.211 11.445 -12.898 1 91.38 327 PHE A O 1
ATOM 2510 N N . GLY A 1 328 ? 13.523 13.18 -13.289 1 91.38 328 GLY A N 1
ATOM 2511 C CA . GLY A 1 328 ? 12.633 13.805 -14.25 1 91.38 328 GLY A CA 1
ATOM 2512 C C . GLY A 1 328 ? 12.492 13.016 -15.531 1 91.38 328 GLY A C 1
ATOM 2513 O O . GLY A 1 328 ? 11.594 13.273 -16.328 1 91.38 328 GLY A O 1
ATOM 2514 N N . ASN A 1 329 ? 13.336 12.016 -15.688 1 92.69 329 ASN A N 1
ATOM 2515 C CA . ASN A 1 329 ? 13.305 11.18 -16.891 1 92.69 329 ASN A CA 1
ATOM 2516 C C . ASN A 1 329 ? 12.219 10.117 -16.797 1 92.69 329 ASN A C 1
ATOM 2518 O O . ASN A 1 329 ? 11.938 9.422 -17.781 1 92.69 329 ASN A O 1
ATOM 2522 N N . LEU A 1 330 ? 11.57 10.016 -15.633 1 94.25 330 LEU A N 1
ATOM 2523 C CA . LEU A 1 330 ? 10.492 9.047 -15.453 1 94.25 330 LEU A CA 1
ATOM 2524 C C . LEU A 1 330 ? 9.156 9.625 -15.93 1 94.25 330 LEU A C 1
ATOM 2526 O O . LEU A 1 330 ? 8.219 9.758 -15.141 1 94.25 330 LEU A O 1
ATOM 2530 N N . THR A 1 331 ? 9 9.773 -17.188 1 92.31 331 THR A N 1
ATOM 2531 C CA . THR A 1 331 ? 7.957 10.617 -17.75 1 92.31 331 THR A CA 1
ATOM 2532 C C . THR A 1 331 ? 6.609 9.906 -17.734 1 92.31 331 THR A C 1
ATOM 2534 O O . THR A 1 331 ? 5.562 10.547 -17.875 1 92.31 331 THR A O 1
ATOM 2537 N N . LYS A 1 332 ? 6.59 8.641 -17.469 1 93.69 332 LYS A N 1
ATOM 2538 C CA . LYS A 1 332 ? 5.332 7.906 -17.5 1 93.69 332 LYS A CA 1
ATOM 2539 C C . LYS A 1 332 ? 4.758 7.73 -16.094 1 93.69 332 LYS A C 1
ATOM 2541 O O . LYS A 1 332 ? 3.658 7.195 -15.93 1 93.69 332 LYS A O 1
ATOM 2546 N N . VAL A 1 333 ? 5.438 8.234 -15.094 1 93.5 333 VAL A N 1
ATOM 2547 C CA . VAL A 1 333 ? 4.984 8.062 -13.719 1 93.5 333 VAL A CA 1
ATOM 2548 C C . VAL A 1 333 ? 3.709 8.867 -13.492 1 93.5 333 VAL A C 1
ATOM 2550 O O . VAL A 1 333 ? 3.676 10.07 -13.75 1 93.5 333 VAL A O 1
ATOM 2553 N N . THR A 1 334 ? 2.705 8.172 -13.047 1 88.5 334 THR A N 1
ATOM 2554 C CA . THR A 1 334 ? 1.433 8.82 -12.75 1 88.5 334 THR A CA 1
ATOM 2555 C C . THR A 1 334 ? 1.26 9.008 -11.242 1 88.5 334 THR A C 1
ATOM 2557 O O . THR A 1 334 ? 0.668 9.992 -10.797 1 88.5 334 THR A O 1
ATOM 2560 N N . TYR A 1 335 ? 1.746 8.094 -10.492 1 88.56 335 TYR A N 1
ATOM 2561 C CA . TYR A 1 335 ? 1.708 8.164 -9.031 1 88.56 335 TYR A CA 1
ATOM 2562 C C . TYR A 1 335 ? 3.102 7.977 -8.445 1 88.56 335 TYR A C 1
ATOM 2564 O O . TYR A 1 335 ? 3.773 6.98 -8.727 1 88.56 335 TYR A O 1
ATOM 2572 N N . CYS A 1 336 ? 3.531 8.945 -7.617 1 90.88 336 CYS A N 1
ATOM 2573 C CA . CYS A 1 336 ? 4.855 8.922 -7.008 1 90.88 336 CYS A CA 1
ATOM 2574 C C . CYS A 1 336 ? 4.777 9.258 -5.523 1 90.88 336 CYS A C 1
ATOM 2576 O O . CYS A 1 336 ? 4.445 10.391 -5.156 1 90.88 336 CYS A O 1
ATOM 2578 N N . TYR A 1 337 ? 5.074 8.234 -4.707 1 90.12 337 TYR A N 1
ATOM 2579 C CA . TYR A 1 337 ? 5.043 8.406 -3.258 1 90.12 337 TYR A CA 1
ATOM 2580 C C . TYR A 1 337 ? 6.445 8.32 -2.668 1 90.12 337 TYR A C 1
ATOM 2582 O O . TYR A 1 337 ? 7.062 7.25 -2.676 1 90.12 337 TYR A O 1
ATOM 2590 N N . LEU A 1 338 ? 6.973 9.414 -2.15 1 90.62 338 LEU A N 1
ATOM 2591 C CA . LEU A 1 338 ? 8.32 9.453 -1.605 1 90.62 338 LEU A CA 1
ATOM 2592 C C . LEU A 1 338 ? 8.312 9.938 -0.157 1 90.62 338 LEU A C 1
ATOM 2594 O O . LEU A 1 338 ? 9.367 10.242 0.407 1 90.62 338 LEU A O 1
ATOM 2598 N N . SER A 1 339 ? 7.152 9.938 0.431 1 86.38 339 SER A N 1
ATOM 2599 C CA . SER A 1 339 ? 6.996 10.57 1.74 1 86.38 339 SER A CA 1
ATOM 2600 C C . SER A 1 339 ? 7.598 9.703 2.842 1 86.38 339 SER A C 1
ATOM 2602 O O . SER A 1 339 ? 7.812 8.5 2.65 1 86.38 339 SER A O 1
ATOM 2604 N N . SER A 1 340 ? 7.887 10.32 3.988 1 87.81 340 SER A N 1
ATOM 2605 C CA . SER A 1 340 ? 8.312 9.664 5.223 1 87.81 340 SER A CA 1
ATOM 2606 C C . SER A 1 340 ? 9.625 8.914 5.027 1 87.81 340 SER A C 1
ATOM 2608 O O . SER A 1 340 ? 9.719 7.73 5.352 1 87.81 340 SER A O 1
ATOM 2610 N N . ASN A 1 341 ? 10.508 9.617 4.445 1 90.94 341 ASN A N 1
ATOM 2611 C CA . ASN A 1 341 ? 11.914 9.234 4.344 1 90.94 341 ASN A CA 1
ATOM 2612 C C . ASN A 1 341 ? 12.828 10.305 4.945 1 90.94 341 ASN A C 1
ATOM 2614 O O . ASN A 1 341 ? 12.453 10.977 5.906 1 90.94 341 ASN A O 1
ATOM 2618 N N . SER A 1 342 ? 14.117 10.242 4.527 1 87.69 342 SER A N 1
ATOM 2619 C CA . SER A 1 342 ? 15.055 11.258 5.004 1 87.69 342 SER A CA 1
ATOM 2620 C C . SER A 1 342 ? 15.719 11.984 3.844 1 87.69 342 SER A C 1
ATOM 2622 O O . SER A 1 342 ? 16.906 12.32 3.908 1 87.69 342 SER A O 1
ATOM 2624 N N . PHE A 1 343 ? 14.938 12.164 2.826 1 88.31 343 PHE A N 1
ATOM 2625 C CA . PHE A 1 343 ? 15.492 12.883 1.683 1 88.31 343 PHE A CA 1
ATOM 2626 C C . PHE A 1 343 ? 15.859 14.312 2.062 1 88.31 343 PHE A C 1
ATOM 2628 O O . PHE A 1 343 ? 15.172 14.938 2.879 1 88.31 343 PHE A O 1
ATOM 2635 N N . ILE A 1 344 ? 16.953 14.789 1.437 1 84.44 344 ILE A N 1
ATOM 2636 C CA . ILE A 1 344 ? 17.438 16.141 1.729 1 84.44 344 ILE A CA 1
ATOM 2637 C C . ILE A 1 344 ? 17.625 16.906 0.429 1 84.44 344 ILE A C 1
ATOM 2639 O O . ILE A 1 344 ? 17.375 16.391 -0.658 1 84.44 344 ILE A O 1
ATOM 2643 N N . GLY A 1 345 ? 17.984 18.141 0.51 1 80 345 GLY A N 1
ATOM 2644 C CA . GLY A 1 345 ? 18.25 18.984 -0.651 1 80 345 GLY A CA 1
ATOM 2645 C C . GLY A 1 345 ? 17 19.578 -1.251 1 80 345 GLY A C 1
ATOM 2646 O O . GLY A 1 345 ? 16.016 19.828 -0.542 1 80 345 GLY A O 1
ATOM 2647 N N . HIS A 1 346 ? 17.141 20 -2.459 1 80.19 346 HIS A N 1
ATOM 2648 C CA . HIS A 1 346 ? 16.031 20.609 -3.162 1 80.19 346 HIS A CA 1
ATOM 2649 C C . HIS A 1 346 ? 15.258 19.594 -3.982 1 80.19 346 HIS A C 1
ATOM 2651 O O . HIS A 1 346 ? 15.828 18.594 -4.438 1 80.19 346 HIS A O 1
ATOM 2657 N N . ILE A 1 347 ? 13.961 19.906 -4.004 1 80.81 347 ILE A N 1
ATOM 2658 C CA . ILE A 1 347 ? 13.172 19.125 -4.957 1 80.81 347 ILE A CA 1
ATOM 2659 C C . ILE A 1 347 ? 13.648 19.422 -6.379 1 80.81 347 ILE A C 1
ATOM 2661 O O . ILE A 1 347 ? 13.734 20.578 -6.789 1 80.81 347 ILE A O 1
ATOM 2665 N N . PRO A 1 348 ? 14 18.375 -7.078 1 84.5 348 PRO A N 1
ATOM 2666 C CA . PRO A 1 348 ? 14.547 18.625 -8.414 1 84.5 348 PRO A CA 1
ATOM 2667 C C . PRO A 1 348 ? 13.555 19.328 -9.336 1 84.5 348 PRO A C 1
ATOM 2669 O O . PRO A 1 348 ? 12.375 18.953 -9.375 1 84.5 348 PRO A O 1
ATOM 2672 N N . SER A 1 349 ? 14.016 20.297 -10.117 1 83.44 349 SER A N 1
ATOM 2673 C CA . SER A 1 349 ? 13.172 21.031 -11.055 1 83.44 349 SER A CA 1
ATOM 2674 C C . SER A 1 349 ? 12.672 20.125 -12.172 1 83.44 349 SER A C 1
ATOM 2676 O O . SER A 1 349 ? 11.602 20.359 -12.742 1 83.44 349 SER A O 1
ATOM 2678 N N . SER A 1 350 ? 13.445 19.094 -12.438 1 87.88 350 SER A N 1
ATOM 2679 C CA . SER A 1 350 ? 13.117 18.172 -13.508 1 87.88 350 SER A CA 1
ATOM 2680 C C . SER A 1 350 ? 11.828 17.406 -13.211 1 87.88 350 SER A C 1
ATOM 2682 O O . SER A 1 350 ? 11.258 16.766 -14.094 1 87.88 350 SER A O 1
ATOM 2684 N N . LEU A 1 351 ? 11.336 17.484 -11.938 1 85.12 351 LEU A N 1
ATOM 2685 C CA . LEU A 1 351 ? 10.078 16.828 -11.609 1 85.12 351 LEU A CA 1
ATOM 2686 C C . LEU A 1 351 ? 8.93 17.406 -12.422 1 85.12 351 LEU A C 1
ATOM 2688 O O . LEU A 1 351 ? 7.898 16.75 -12.602 1 85.12 351 LEU A O 1
ATOM 2692 N N . SER A 1 352 ? 9.086 18.625 -12.898 1 82.88 352 SER A N 1
ATOM 2693 C CA . SER A 1 352 ? 8.086 19.25 -13.75 1 82.88 352 SER A CA 1
ATOM 2694 C C . SER A 1 352 ? 7.953 18.531 -15.086 1 82.88 352 SER A C 1
ATOM 2696 O O . SER A 1 352 ? 6.977 18.719 -15.812 1 82.88 352 SER A O 1
ATOM 2698 N N . ASN A 1 353 ? 8.969 17.688 -15.43 1 86.62 353 ASN A N 1
ATOM 2699 C CA . ASN A 1 353 ? 8.953 16.922 -16.672 1 86.62 353 ASN A CA 1
ATOM 2700 C C . ASN A 1 353 ? 7.988 15.742 -16.594 1 86.62 353 ASN A C 1
ATOM 2702 O O . ASN A 1 353 ? 7.695 15.102 -17.609 1 86.62 353 ASN A O 1
ATOM 2706 N N . LEU A 1 354 ? 7.488 15.477 -15.367 1 87.44 354 LEU A N 1
ATOM 2707 C CA . LEU A 1 354 ? 6.559 14.359 -15.203 1 87.44 354 LEU A CA 1
ATOM 2708 C C . LEU A 1 354 ? 5.141 14.773 -15.594 1 87.44 354 LEU A C 1
ATOM 2710 O O . LEU A 1 354 ? 4.281 14.953 -14.719 1 87.44 354 LEU A O 1
ATOM 2714 N N . LYS A 1 355 ? 4.793 14.75 -16.828 1 84.62 355 LYS A N 1
ATOM 2715 C CA . LYS A 1 355 ? 3.57 15.336 -17.375 1 84.62 355 LYS A CA 1
ATOM 2716 C C . LYS A 1 355 ? 2.357 14.469 -17.062 1 84.62 355 LYS A C 1
ATOM 2718 O O . LYS A 1 355 ? 1.226 14.953 -17.031 1 84.62 355 LYS A O 1
ATOM 2723 N N . ASP A 1 356 ? 2.625 13.242 -16.828 1 86.44 356 ASP A N 1
ATOM 2724 C CA . ASP A 1 356 ? 1.513 12.328 -16.578 1 86.44 356 ASP A CA 1
ATOM 2725 C C . ASP A 1 356 ? 1.209 12.219 -15.086 1 86.44 356 ASP A C 1
ATOM 2727 O O . ASP A 1 356 ? 0.319 11.469 -14.68 1 86.44 356 ASP A O 1
ATOM 2731 N N . LEU A 1 357 ? 1.881 12.984 -14.273 1 85.25 357 LEU A N 1
ATOM 2732 C CA . LEU A 1 357 ? 1.755 12.883 -12.82 1 85.25 357 LEU A CA 1
ATOM 2733 C C . LEU A 1 357 ? 0.356 13.281 -12.367 1 85.25 357 LEU A C 1
ATOM 2735 O O . LEU A 1 357 ? -0.132 14.359 -12.727 1 85.25 357 LEU A O 1
ATOM 2739 N N . THR A 1 358 ? -0.194 12.375 -11.664 1 78.69 358 THR A N 1
ATOM 2740 C CA . THR A 1 358 ? -1.496 12.641 -11.07 1 78.69 358 THR A CA 1
ATOM 2741 C C . THR A 1 358 ? -1.351 12.969 -9.586 1 78.69 358 THR A C 1
ATOM 2743 O O . THR A 1 358 ? -2.109 13.773 -9.047 1 78.69 358 THR A O 1
ATOM 2746 N N . PHE A 1 359 ? -0.372 12.344 -9 1 82.88 359 PHE A N 1
ATOM 2747 C CA . PHE A 1 359 ? -0.178 12.562 -7.574 1 82.88 359 PHE A CA 1
ATOM 2748 C C . PHE A 1 359 ? 1.291 12.406 -7.195 1 82.88 359 PHE A C 1
ATOM 2750 O O . PHE A 1 359 ? 1.971 11.508 -7.684 1 82.88 359 PHE A O 1
ATOM 2757 N N . LEU A 1 360 ? 1.805 13.375 -6.418 1 83.94 360 LEU A N 1
ATOM 2758 C CA . LEU A 1 360 ? 3.16 13.375 -5.879 1 83.94 360 LEU A CA 1
ATOM 2759 C C . LEU A 1 360 ? 3.146 13.641 -4.375 1 83.94 360 LEU A C 1
ATOM 2761 O O . LEU A 1 360 ? 2.631 14.672 -3.928 1 83.94 360 LEU A O 1
ATOM 2765 N N . ASP A 1 361 ? 3.719 12.695 -3.592 1 83.31 361 ASP A N 1
ATOM 2766 C CA . ASP A 1 361 ? 3.773 12.828 -2.141 1 83.31 361 ASP A CA 1
ATOM 2767 C C . ASP A 1 361 ? 5.215 12.945 -1.653 1 83.31 361 ASP A C 1
ATOM 2769 O O . ASP A 1 361 ? 5.98 11.984 -1.719 1 83.31 361 ASP A O 1
ATOM 2773 N N . LEU A 1 362 ? 5.543 14.023 -1.163 1 81.19 362 LEU A N 1
ATOM 2774 C CA . LEU A 1 362 ? 6.914 14.281 -0.736 1 81.19 362 LEU A CA 1
ATOM 2775 C C . LEU A 1 362 ? 6.973 14.578 0.757 1 81.19 362 LEU A C 1
ATOM 2777 O O . LEU A 1 362 ? 8.031 14.914 1.287 1 81.19 362 LEU A O 1
ATOM 2781 N N . GLY A 1 363 ? 5.91 14.328 1.397 1 75.62 363 GLY A N 1
ATOM 2782 C CA . GLY A 1 363 ? 5.809 14.742 2.789 1 75.62 363 GLY A CA 1
ATOM 2783 C C . GLY A 1 363 ? 6.703 13.938 3.715 1 75.62 363 GLY A C 1
ATOM 2784 O O . GLY A 1 363 ? 7.027 12.781 3.424 1 75.62 363 GLY A O 1
ATOM 2785 N N . GLY A 1 364 ? 7.066 14.531 4.832 1 77.44 364 GLY A N 1
ATOM 2786 C CA . GLY A 1 364 ? 7.816 13.82 5.855 1 77.44 364 GLY A CA 1
ATOM 2787 C C . GLY A 1 364 ? 9.266 13.586 5.477 1 77.44 364 GLY A C 1
ATOM 2788 O O . GLY A 1 364 ? 9.828 12.531 5.77 1 77.44 364 GLY A O 1
ATOM 2789 N N . ASN A 1 365 ? 9.797 14.43 4.656 1 80.81 365 ASN A N 1
ATOM 2790 C CA . ASN A 1 365 ? 11.211 14.438 4.301 1 80.81 365 ASN A CA 1
ATOM 2791 C C . ASN A 1 365 ? 11.906 15.703 4.789 1 80.81 365 ASN A C 1
ATOM 2793 O O . ASN A 1 365 ? 11.359 16.438 5.613 1 80.81 365 ASN A O 1
ATOM 2797 N N . ASN A 1 366 ? 13.266 15.742 4.363 1 77.06 366 ASN A N 1
ATOM 2798 C CA . ASN A 1 366 ? 14.055 16.875 4.844 1 77.06 366 ASN A CA 1
ATOM 2799 C C . ASN A 1 366 ? 14.453 17.797 3.703 1 77.06 366 ASN A C 1
ATOM 2801 O O . ASN A 1 366 ? 15.594 18.25 3.641 1 77.06 366 ASN A O 1
ATOM 2805 N N . PHE A 1 367 ? 13.492 17.969 2.83 1 75.94 367 PHE A N 1
ATOM 2806 C CA . PHE A 1 367 ? 13.797 18.828 1.691 1 75.94 367 PHE A CA 1
ATOM 2807 C C . PHE A 1 367 ? 13.969 20.281 2.137 1 75.94 367 PHE A C 1
ATOM 2809 O O . PHE A 1 367 ? 13.398 20.688 3.146 1 75.94 367 PHE A O 1
ATOM 2816 N N . GLU A 1 368 ? 14.766 21.047 1.308 1 68.56 368 GLU A N 1
ATOM 2817 C CA . GLU A 1 368 ? 14.992 22.469 1.581 1 68.56 368 GLU A CA 1
ATOM 2818 C C . GLU A 1 368 ? 13.898 23.328 0.972 1 68.56 368 GLU A C 1
ATOM 2820 O O . GLU A 1 368 ? 13.75 24.5 1.335 1 68.56 368 GLU A O 1
ATOM 2825 N N . ASP A 1 369 ? 13.117 22.719 0.064 1 62.12 369 ASP A N 1
ATOM 2826 C CA . ASP A 1 369 ? 12.039 23.406 -0.642 1 62.12 369 ASP A CA 1
ATOM 2827 C C . ASP A 1 369 ? 10.781 23.484 0.22 1 62.12 369 ASP A C 1
ATOM 2829 O O . ASP A 1 369 ? 10.578 22.672 1.114 1 62.12 369 ASP A O 1
ATOM 2833 N N . ILE A 1 370 ? 10.047 24.641 0.135 1 50.72 370 ILE A N 1
ATOM 2834 C CA . ILE A 1 370 ? 8.711 24.688 0.727 1 50.72 370 ILE A CA 1
ATOM 2835 C C . ILE A 1 370 ? 7.758 23.812 -0.097 1 50.72 370 ILE A C 1
ATOM 2837 O O . ILE A 1 370 ? 7.625 24.016 -1.308 1 50.72 370 ILE A O 1
ATOM 2841 N N . ILE A 1 371 ? 7.613 22.594 0.336 1 55.34 371 ILE A N 1
ATOM 2842 C CA . ILE A 1 371 ? 6.809 21.641 -0.425 1 55.34 371 ILE A CA 1
ATOM 2843 C C . ILE A 1 371 ? 5.324 21.906 -0.183 1 55.34 371 ILE A C 1
ATOM 2845 O O . ILE A 1 371 ? 4.875 21.969 0.964 1 55.34 371 ILE A O 1
ATOM 2849 N N . GLU A 1 372 ? 4.695 22.641 -0.979 1 45.31 372 GLU A N 1
ATOM 2850 C CA . GLU A 1 372 ? 3.238 22.594 -0.887 1 45.31 372 GLU A CA 1
ATOM 2851 C C . GLU A 1 372 ? 2.736 21.156 -1.012 1 45.31 372 GLU A C 1
ATOM 2853 O O . GLU A 1 372 ? 3.223 20.391 -1.851 1 45.31 372 GLU A O 1
ATOM 2858 N N . VAL A 1 373 ? 2.492 20.562 0.025 1 44.28 373 VAL A N 1
ATOM 2859 C CA . VAL A 1 373 ? 2.213 19.141 0.279 1 44.28 373 VAL A CA 1
ATOM 2860 C C . VAL A 1 373 ? 1.837 18.453 -1.026 1 44.28 373 VAL A C 1
ATOM 2862 O O . VAL A 1 373 ? 2.652 17.734 -1.612 1 44.28 373 VAL A O 1
ATOM 2865 N N . SER A 1 374 ? 0.604 17.797 -1.048 1 44.56 374 SER A N 1
ATOM 2866 C CA . SER A 1 374 ? 0.082 16.891 -2.064 1 44.56 374 SER A CA 1
ATOM 2867 C C . SER A 1 374 ? -0.158 17.609 -3.383 1 44.56 374 SER A C 1
ATOM 2869 O O . SER A 1 374 ? -0.913 18.594 -3.432 1 44.56 374 SER A O 1
ATOM 2871 N N . LEU A 1 375 ? 0.934 17.734 -4.145 1 44.78 375 LEU A N 1
ATOM 2872 C CA . LEU A 1 375 ? 0.725 18.359 -5.449 1 44.78 375 LEU A CA 1
ATOM 2873 C C . LEU A 1 375 ? -0.199 17.516 -6.316 1 44.78 375 LEU A C 1
ATOM 2875 O O . LEU A 1 375 ? 0.076 16.344 -6.559 1 44.78 375 LEU A O 1
ATOM 2879 N N . TYR A 1 376 ? -1.48 17.844 -6.156 1 39.56 376 TYR A N 1
ATOM 2880 C CA . TYR A 1 376 ? -2.432 17.312 -7.129 1 39.56 376 TYR A CA 1
ATOM 2881 C C . TYR A 1 376 ? -2.242 17.969 -8.492 1 39.56 376 TYR A C 1
ATOM 2883 O O . TYR A 1 376 ? -2.076 19.188 -8.578 1 39.56 376 TYR A O 1
ATOM 2891 N N . PHE A 1 377 ? -1.412 17.312 -9.344 1 35.38 377 PHE A N 1
ATOM 2892 C CA . PHE A 1 377 ? -1.237 17.859 -10.68 1 35.38 377 PHE A CA 1
ATOM 2893 C C . PHE A 1 377 ? -2.5 17.672 -11.516 1 35.38 377 PHE A C 1
ATOM 2895 O O . PHE A 1 377 ? -3.025 16.562 -11.609 1 35.38 377 PHE A O 1
ATOM 2902 N N . SER A 1 378 ? -3.57 18.438 -11.258 1 34.16 378 SER A N 1
ATOM 2903 C CA . SER A 1 378 ? -4.645 18.438 -12.242 1 34.16 378 SER A CA 1
ATOM 2904 C C . SER A 1 378 ? -4.117 18.75 -13.641 1 34.16 378 SER A C 1
ATOM 2906 O O . SER A 1 378 ? -3.141 19.484 -13.789 1 34.16 378 SER A O 1
ATOM 2908 N N . MET B 1 1 ? 47.969 30.328 -4.996 1 22.97 1 MET B N 1
ATOM 2909 C CA . MET B 1 1 ? 47.219 31.234 -4.129 1 22.97 1 MET B CA 1
ATOM 2910 C C . MET B 1 1 ? 45.906 30.594 -3.693 1 22.97 1 MET B C 1
ATOM 2912 O O . MET B 1 1 ? 45.188 30.047 -4.516 1 22.97 1 MET B O 1
ATOM 2916 N N . ASP B 1 2 ? 45.844 30.234 -2.35 1 24.55 2 ASP B N 1
ATOM 2917 C CA . ASP B 1 2 ? 45.156 29.25 -1.506 1 24.55 2 ASP B CA 1
ATOM 2918 C C . ASP B 1 2 ? 43.719 29.656 -1.238 1 24.55 2 ASP B C 1
ATOM 2920 O O . ASP B 1 2 ? 43.469 30.656 -0.561 1 24.55 2 ASP B O 1
ATOM 2924 N N . SER B 1 3 ? 42.781 29.5 -2.154 1 29.89 3 SER B N 1
ATOM 2925 C CA . SER B 1 3 ? 41.406 29.922 -2.336 1 29.89 3 SER B CA 1
ATOM 2926 C C . SER B 1 3 ? 40.531 29.406 -1.204 1 29.89 3 SER B C 1
ATOM 2928 O O . SER B 1 3 ? 39.312 29.672 -1.183 1 29.89 3 SER B O 1
ATOM 2930 N N . SER B 1 4 ? 41.094 28.578 -0.364 1 33.12 4 SER B N 1
ATOM 2931 C CA . SER B 1 4 ? 40.438 27.984 0.803 1 33.12 4 SER B CA 1
ATOM 2932 C C . SER B 1 4 ? 40.188 29.047 1.885 1 33.12 4 SER B C 1
ATOM 2934 O O . SER B 1 4 ? 39.281 28.891 2.707 1 33.12 4 SER B O 1
ATOM 2936 N N . GLN B 1 5 ? 41 30.141 1.988 1 31.89 5 GLN B N 1
ATOM 2937 C CA . GLN B 1 5 ? 41.062 31.203 2.998 1 31.89 5 GLN B CA 1
ATOM 2938 C C . GLN B 1 5 ? 39.938 32.188 2.828 1 31.89 5 GLN B C 1
ATOM 2940 O O . GLN B 1 5 ? 39.531 32.844 3.797 1 31.89 5 GLN B O 1
ATOM 2945 N N . SER B 1 6 ? 39.5 32.375 1.581 1 29.7 6 SER B N 1
ATOM 2946 C CA . SER B 1 6 ? 38.625 33.5 1.329 1 29.7 6 SER B CA 1
ATOM 2947 C C . SER B 1 6 ? 37.188 33.25 1.809 1 29.7 6 SER B C 1
ATOM 2949 O O . SER B 1 6 ? 36.531 34.156 2.303 1 29.7 6 SER B O 1
ATOM 2951 N N . VAL B 1 7 ? 36.781 32.094 1.739 1 34 7 VAL B N 1
ATOM 2952 C CA . VAL B 1 7 ? 35.438 31.766 2.174 1 34 7 VAL B CA 1
ATOM 2953 C C . VAL B 1 7 ? 35.344 31.797 3.697 1 34 7 VAL B C 1
ATOM 2955 O O . VAL B 1 7 ? 34.312 32.125 4.266 1 34 7 VAL B O 1
ATOM 2958 N N . ASP B 1 8 ? 36.438 31.594 4.406 1 32.22 8 ASP B N 1
ATOM 2959 C CA . ASP B 1 8 ? 36.531 31.75 5.855 1 32.22 8 ASP B CA 1
ATOM 2960 C C . ASP B 1 8 ? 36.438 33.219 6.258 1 32.22 8 ASP B C 1
ATOM 2962 O O . ASP B 1 8 ? 35.844 33.531 7.297 1 32.22 8 ASP B O 1
ATOM 2966 N N . ALA B 1 9 ? 37 34.156 5.445 1 33.25 9 ALA B N 1
ATOM 2967 C CA . ALA B 1 9 ? 37.094 35.594 5.691 1 33.25 9 ALA B CA 1
ATOM 2968 C C . ALA B 1 9 ? 35.75 36.281 5.496 1 33.25 9 ALA B C 1
ATOM 2970 O O . ALA B 1 9 ? 35.406 37.156 6.27 1 33.25 9 ALA B O 1
ATOM 2971 N N . ALA B 1 10 ? 35.031 35.906 4.508 1 34.09 10 ALA B N 1
ATOM 2972 C CA . ALA B 1 10 ? 33.75 36.562 4.195 1 34.09 10 ALA B CA 1
ATOM 2973 C C . ALA B 1 10 ? 32.688 36.156 5.219 1 34.09 10 ALA B C 1
ATOM 2975 O O . ALA B 1 10 ? 31.844 37 5.59 1 34.09 10 ALA B O 1
ATOM 2976 N N . THR B 1 11 ? 32.594 35 5.77 1 38.38 11 THR B N 1
ATOM 2977 C CA . THR B 1 11 ? 31.734 34.531 6.852 1 38.38 11 THR B CA 1
ATOM 2978 C C . THR B 1 11 ? 32.031 35.25 8.148 1 38.38 11 THR B C 1
ATOM 2980 O O . THR B 1 11 ? 31.125 35.625 8.883 1 38.38 11 THR B O 1
ATOM 2983 N N . HIS B 1 12 ? 33.344 35.531 8.383 1 39.91 12 HIS B N 1
ATOM 2984 C CA . HIS B 1 12 ? 33.812 36.281 9.539 1 39.91 12 HIS B CA 1
ATOM 2985 C C . HIS B 1 12 ? 33.406 37.75 9.438 1 39.91 12 HIS B C 1
ATOM 2987 O O . HIS B 1 12 ? 33.094 38.375 10.445 1 39.91 12 HIS B O 1
ATOM 2993 N N . VAL B 1 13 ? 33.469 38.281 8.25 1 40.72 13 VAL B N 1
ATOM 2994 C CA . VAL B 1 13 ? 33.188 39.688 8.031 1 40.72 13 VAL B CA 1
ATOM 2995 C C . VAL B 1 13 ? 31.688 39.938 8.227 1 40.72 13 VAL B C 1
ATOM 2997 O O . VAL B 1 13 ? 31.281 40.906 8.852 1 40.72 13 VAL B O 1
ATOM 3000 N N . THR B 1 14 ? 30.797 39.031 7.832 1 45.75 14 THR B N 1
ATOM 3001 C CA . THR B 1 14 ? 29.344 39.156 7.953 1 45.75 14 THR B CA 1
ATOM 3002 C C . THR B 1 14 ? 28.906 39 9.406 1 45.75 14 THR B C 1
ATOM 3004 O O . THR B 1 14 ? 27.969 39.656 9.852 1 45.75 14 THR B O 1
ATOM 3007 N N . ASP B 1 15 ? 29.734 38.281 10.164 1 48.5 15 ASP B N 1
ATOM 3008 C CA . ASP B 1 15 ? 29.469 38.125 11.594 1 48.5 15 ASP B CA 1
ATOM 3009 C C . ASP B 1 15 ? 29.781 39.375 12.367 1 48.5 15 ASP B C 1
ATOM 3011 O O . ASP B 1 15 ? 29 39.812 13.219 1 48.5 15 ASP B O 1
ATOM 3015 N N . ARG B 1 16 ? 30.984 39.938 12.039 1 51.94 16 ARG B N 1
ATOM 3016 C CA . ARG B 1 16 ? 31.391 41.156 12.695 1 51.94 16 ARG B CA 1
ATOM 3017 C C . ARG B 1 16 ? 30.469 42.312 12.305 1 51.94 16 ARG B C 1
ATOM 3019 O O . ARG B 1 16 ? 30.188 43.188 13.117 1 51.94 16 ARG B O 1
ATOM 3026 N N . VAL B 1 17 ? 29.969 42.188 11.086 1 55.5 17 VAL B N 1
ATOM 3027 C CA . VAL B 1 17 ? 29.078 43.25 10.609 1 55.5 17 VAL B CA 1
ATOM 3028 C C . VAL B 1 17 ? 27.734 43.156 11.336 1 55.5 17 VAL B C 1
ATOM 3030 O O . VAL B 1 17 ? 27.188 44.156 11.773 1 55.5 17 VAL B O 1
ATOM 3033 N N . LEU B 1 18 ? 27.25 41.969 11.609 1 61.56 18 LEU B N 1
ATOM 3034 C CA . LEU B 1 18 ? 26 41.812 12.336 1 61.56 18 LEU B CA 1
ATOM 3035 C C . LEU B 1 18 ? 26.141 42.312 13.773 1 61.56 18 LEU B C 1
ATOM 3037 O O . LEU B 1 18 ? 25.281 43.031 14.273 1 61.56 18 LEU B O 1
ATOM 3041 N N . TYR B 1 19 ? 27.297 41.875 14.367 1 60.84 19 TYR B N 1
ATOM 3042 C CA . TYR B 1 19 ? 27.531 42.344 15.734 1 60.84 19 TYR B CA 1
ATOM 3043 C C . TYR B 1 19 ? 27.609 43.844 15.789 1 60.84 19 TYR B C 1
ATOM 3045 O O . TYR B 1 19 ? 26.953 44.469 16.625 1 60.84 19 TYR B O 1
ATOM 3053 N N . ARG B 1 20 ? 28.391 44.375 14.852 1 63.53 20 ARG B N 1
ATOM 3054 C CA . ARG B 1 20 ? 28.562 45.844 14.82 1 63.53 20 ARG B CA 1
ATOM 3055 C C . ARG B 1 20 ? 27.234 46.531 14.555 1 63.53 20 ARG B C 1
ATOM 3057 O O . ARG B 1 20 ? 26.906 47.531 15.195 1 63.53 20 ARG B O 1
ATOM 3064 N N . ARG B 1 21 ? 26.406 46.031 13.672 1 69.12 21 ARG B N 1
ATOM 3065 C CA . ARG B 1 21 ? 25.125 46.656 13.32 1 69.12 21 ARG B CA 1
ATOM 3066 C C . ARG B 1 21 ? 24.125 46.562 14.469 1 69.12 21 ARG B C 1
ATOM 3068 O O . ARG B 1 21 ? 23.359 47.469 14.719 1 69.12 21 ARG B O 1
ATOM 3075 N N . LEU B 1 22 ? 24.203 45.5 15.172 1 71.81 22 LEU B N 1
ATOM 3076 C CA . LEU B 1 22 ? 23.328 45.312 16.328 1 71.81 22 LEU B CA 1
ATOM 3077 C C . LEU B 1 22 ? 23.672 46.344 17.422 1 71.81 22 LEU B C 1
ATOM 3079 O O . LEU B 1 22 ? 22.766 46.938 18 1 71.81 22 LEU B O 1
ATOM 3083 N N . VAL B 1 23 ? 24.984 46.438 17.656 1 68.81 23 VAL B N 1
ATOM 3084 C CA . VAL B 1 23 ? 25.422 47.406 18.656 1 68.81 23 VAL B CA 1
ATOM 3085 C C . VAL B 1 23 ? 25.078 48.812 18.203 1 68.81 23 VAL B C 1
ATOM 3087 O O . VAL B 1 23 ? 24.656 49.656 19 1 68.81 23 VAL B O 1
ATOM 3090 N N . GLU B 1 24 ? 25.094 48.938 16.859 1 74 24 GLU B N 1
ATOM 3091 C CA . GLU B 1 24 ? 24.797 50.281 16.312 1 74 24 GLU B CA 1
ATOM 3092 C C . GLU B 1 24 ? 23.328 50.625 16.484 1 74 24 GLU B C 1
ATOM 3094 O O . GLU B 1 24 ? 22.984 51.781 16.656 1 74 24 GLU B O 1
ATOM 3099 N N . ILE B 1 25 ? 22.453 49.625 16.516 1 75.06 25 ILE B N 1
ATOM 3100 C CA . ILE B 1 25 ? 21.031 49.938 16.625 1 75.06 25 ILE B CA 1
ATOM 3101 C C . ILE B 1 25 ? 20.594 49.875 18.094 1 75.06 25 ILE B C 1
ATOM 3103 O O . ILE B 1 25 ? 19.406 49.969 18.406 1 75.06 25 ILE B O 1
ATOM 3107 N N . GLY B 1 26 ? 21.516 49.625 18.984 1 77.19 26 GLY B N 1
ATOM 3108 C CA . GLY B 1 26 ? 21.25 49.812 20.406 1 77.19 26 GLY B CA 1
ATOM 3109 C C . GLY B 1 26 ? 21.141 48.5 21.172 1 77.19 26 GLY B C 1
ATOM 3110 O O . GLY B 1 26 ? 20.734 48.5 22.328 1 77.19 26 GLY B O 1
ATOM 3111 N N . VAL B 1 27 ? 21.516 47.5 20.531 1 73.69 27 VAL B N 1
ATOM 3112 C CA . VAL B 1 27 ? 21.516 46.25 21.25 1 73.69 27 VAL B CA 1
ATOM 3113 C C . VAL B 1 27 ? 22.781 46.125 22.094 1 73.69 27 VAL B C 1
ATOM 3115 O O . VAL B 1 27 ? 23.875 46.438 21.625 1 73.69 27 VAL B O 1
ATOM 3118 N N . ASP B 1 28 ? 22.484 45.75 23.438 1 74.19 28 ASP B N 1
ATOM 3119 C CA . ASP B 1 28 ? 23.625 45.594 24.344 1 74.19 28 ASP B CA 1
ATOM 3120 C C . ASP B 1 28 ? 24.656 44.625 23.766 1 74.19 28 ASP B C 1
ATOM 3122 O O . ASP B 1 28 ? 24.297 43.688 23.031 1 74.19 28 ASP B O 1
ATOM 3126 N N . ALA B 1 29 ? 25.906 44.906 24.016 1 63.12 29 ALA B N 1
ATOM 3127 C CA . ALA B 1 29 ? 27.031 44.156 23.469 1 63.12 29 ALA B CA 1
ATOM 3128 C C . ALA B 1 29 ? 26.891 42.656 23.766 1 63.12 29 ALA B C 1
ATOM 3130 O O . ALA B 1 29 ? 27.125 41.812 22.891 1 63.12 29 ALA B O 1
ATOM 3131 N N . GLU B 1 30 ? 26.484 42.375 24.969 1 60.94 30 GLU B N 1
ATOM 3132 C CA . GLU B 1 30 ? 26.328 40.969 25.344 1 60.94 30 GLU B CA 1
ATOM 3133 C C . GLU B 1 30 ? 25.172 40.344 24.594 1 60.94 30 GLU B C 1
ATOM 3135 O O . GLU B 1 30 ? 25.297 39.219 24.094 1 60.94 30 GLU B O 1
ATOM 3140 N N . GLU B 1 31 ? 24.156 41.094 24.516 1 64.81 31 GLU B N 1
ATOM 3141 C CA . GLU B 1 31 ? 23 40.594 23.781 1 64.81 31 GLU B CA 1
ATOM 3142 C C . GLU B 1 31 ? 23.297 40.5 22.281 1 64.81 31 GLU B C 1
ATOM 3144 O O . GLU B 1 31 ? 22.859 39.562 21.625 1 64.81 31 GLU B O 1
ATOM 3149 N N . SER B 1 32 ? 24.016 41.5 21.766 1 62.56 32 SER B N 1
ATOM 3150 C CA . SER B 1 32 ? 24.438 41.469 20.359 1 62.56 32 SER B CA 1
ATOM 3151 C C . SER B 1 32 ? 25.266 40.219 20.062 1 62.56 32 SER B C 1
ATOM 3153 O O . SER B 1 32 ? 25.125 39.594 19.016 1 62.56 32 SER B O 1
ATOM 3155 N N . MET B 1 33 ? 26.062 39.875 20.922 1 57.78 33 MET B N 1
ATOM 3156 C CA . MET B 1 33 ? 26.859 38.656 20.766 1 57.78 33 MET B CA 1
ATOM 3157 C C . MET B 1 33 ? 25.984 37.406 20.781 1 57.78 33 MET B C 1
ATOM 3159 O O . MET B 1 33 ? 26.203 36.5 20.016 1 57.78 33 MET B O 1
ATOM 3163 N N . ARG B 1 34 ? 25.016 37.438 21.672 1 58.09 34 ARG B N 1
ATOM 3164 C CA . ARG B 1 34 ? 24.094 36.312 21.75 1 58.09 34 ARG B CA 1
ATOM 3165 C C . ARG B 1 34 ? 23.281 36.188 20.469 1 58.09 34 ARG B C 1
ATOM 3167 O O . ARG B 1 34 ? 23.094 35.062 19.953 1 58.09 34 ARG B O 1
ATOM 3174 N N . ILE B 1 35 ? 22.875 37.312 20 1 61.41 35 ILE B N 1
ATOM 3175 C CA . ILE B 1 35 ? 22.094 37.344 18.75 1 61.41 35 ILE B CA 1
ATOM 3176 C C . ILE B 1 35 ? 22.969 36.906 17.594 1 61.41 35 ILE B C 1
ATOM 3178 O O . ILE B 1 35 ? 22.562 36.094 16.766 1 61.41 35 ILE B O 1
ATOM 3182 N N . MET B 1 36 ? 24.141 37.469 17.594 1 58.5 36 MET B N 1
ATOM 3183 C CA . MET B 1 36 ? 25.094 37.094 16.562 1 58.5 36 MET B CA 1
ATOM 3184 C C . MET B 1 36 ? 25.406 35.625 16.609 1 58.5 36 MET B C 1
ATOM 3186 O O . MET B 1 36 ? 25.422 34.938 15.586 1 58.5 36 MET B O 1
ATOM 3190 N N . ALA B 1 37 ? 25.703 35.156 17.766 1 52.53 37 ALA B N 1
ATOM 3191 C CA . ALA B 1 37 ? 26.016 33.719 17.922 1 52.53 37 ALA B CA 1
ATOM 3192 C C . ALA B 1 37 ? 24.844 32.844 17.453 1 52.53 37 ALA B C 1
ATOM 3194 O O . ALA B 1 37 ? 25.047 31.812 16.828 1 52.53 37 ALA B O 1
ATOM 3195 N N . PHE B 1 38 ? 23.672 33.312 17.766 1 55.34 38 PHE B N 1
ATOM 3196 C CA . PHE B 1 38 ? 22.469 32.625 17.328 1 55.34 38 PHE B CA 1
ATOM 3197 C C . PHE B 1 38 ? 22.422 32.562 15.805 1 55.34 38 PHE B C 1
ATOM 3199 O O . PHE B 1 38 ? 22.188 31.5 15.234 1 55.34 38 PHE B O 1
ATOM 3206 N N . TRP B 1 39 ? 22.688 33.719 15.273 1 56.88 39 TRP B N 1
ATOM 3207 C CA . TRP B 1 39 ? 22.531 33.781 13.82 1 56.88 39 TRP B CA 1
ATOM 3208 C C . TRP B 1 39 ? 23.719 33.125 13.117 1 56.88 39 TRP B C 1
ATOM 3210 O O . TRP B 1 39 ? 23.562 32.562 12.039 1 56.88 39 TRP B O 1
ATOM 3220 N N . MET B 1 40 ? 24.844 33.25 13.758 1 52.34 40 MET B N 1
ATOM 3221 C CA . MET B 1 40 ? 25.969 32.5 13.242 1 52.34 40 MET B CA 1
ATOM 3222 C C . MET B 1 40 ? 25.703 31 13.32 1 52.34 40 MET B C 1
ATOM 3224 O O . MET B 1 40 ? 26.047 30.266 12.391 1 52.34 40 MET B O 1
ATOM 3228 N N . TRP B 1 41 ? 25.312 30.656 14.453 1 47.19 41 TRP B N 1
ATOM 3229 C CA . TRP B 1 41 ? 24.906 29.266 14.602 1 47.19 41 TRP B CA 1
ATOM 3230 C C . TRP B 1 41 ? 23.859 28.891 13.562 1 47.19 41 TRP B C 1
ATOM 3232 O O . TRP B 1 41 ? 23.969 27.828 12.93 1 47.19 41 TRP B O 1
ATOM 3242 N N . VAL B 1 42 ? 22.953 29.75 13.461 1 49.12 42 VAL B N 1
ATOM 3243 C CA . VAL B 1 42 ? 21.906 29.547 12.469 1 49.12 42 VAL B CA 1
ATOM 3244 C C . VAL B 1 42 ? 22.516 29.391 11.086 1 49.12 42 VAL B C 1
ATOM 3246 O O . VAL B 1 42 ? 22.125 28.516 10.312 1 49.12 42 VAL B O 1
ATOM 3249 N N . GLU B 1 43 ? 23.531 30.297 10.859 1 48.94 43 GLU B N 1
ATOM 3250 C CA . GLU B 1 43 ? 24.234 30.266 9.586 1 48.94 43 GLU B CA 1
ATOM 3251 C C . GLU B 1 43 ? 25.078 29 9.438 1 48.94 43 GLU B C 1
ATOM 3253 O O . GLU B 1 43 ? 25.109 28.406 8.359 1 48.94 43 GLU B O 1
ATOM 3258 N N . ALA B 1 44 ? 25.781 28.812 10.391 1 44.28 44 ALA B N 1
ATOM 3259 C CA . ALA B 1 44 ? 26.672 27.656 10.367 1 44.28 44 ALA B CA 1
ATOM 3260 C C . ALA B 1 44 ? 25.875 26.359 10.164 1 44.28 44 ALA B C 1
ATOM 3262 O O . ALA B 1 44 ? 26.391 25.391 9.586 1 44.28 44 ALA B O 1
ATOM 3263 N N . GLN B 1 45 ? 24.812 26.359 10.734 1 39.44 45 GLN B N 1
ATOM 3264 C CA . GLN B 1 45 ? 23.953 25.188 10.562 1 39.44 45 GLN B CA 1
ATOM 3265 C C . GLN B 1 45 ? 23.375 25.141 9.148 1 39.44 45 GLN B C 1
ATOM 3267 O O . GLN B 1 45 ? 22.656 24.203 8.805 1 39.44 45 GLN B O 1
ATOM 3272 N N . GLY B 1 46 ? 23.875 26.031 8.211 1 41.22 46 GLY B N 1
ATOM 3273 C CA . GLY B 1 46 ? 23.531 26.094 6.805 1 41.22 46 GLY B CA 1
ATOM 3274 C C . GLY B 1 46 ? 22.172 26.734 6.543 1 41.22 46 GLY B C 1
ATOM 3275 O O . GLY B 1 46 ? 21.625 26.609 5.445 1 41.22 46 GLY B O 1
ATOM 3276 N N . PHE B 1 47 ? 21.672 27.281 7.613 1 35.66 47 PHE B N 1
ATOM 3277 C CA . PHE B 1 47 ? 20.312 27.797 7.461 1 35.66 47 PHE B CA 1
ATOM 3278 C C . PHE B 1 47 ? 20.297 29.031 6.574 1 35.66 47 PHE B C 1
ATOM 3280 O O . PHE B 1 47 ? 19.531 29.094 5.605 1 35.66 47 PHE B O 1
ATOM 3287 N N . ILE B 1 48 ? 20.234 30.219 7.117 1 37.09 48 ILE B N 1
ATOM 3288 C CA . ILE B 1 48 ? 20.031 31.484 6.406 1 37.09 48 ILE B CA 1
ATOM 3289 C C . ILE B 1 48 ? 21.359 32.219 6.312 1 37.09 48 ILE B C 1
ATOM 3291 O O . ILE B 1 48 ? 22.156 32.219 7.266 1 37.09 48 ILE B O 1
ATOM 3295 N N . GLU B 1 49 ? 21.781 32.219 5.117 1 38.47 49 GLU B N 1
ATOM 3296 C CA . GLU B 1 49 ? 22.719 33.344 4.949 1 38.47 49 GLU B CA 1
ATOM 3297 C C . GLU B 1 49 ? 22.125 34.656 5.441 1 38.47 49 GLU B C 1
ATOM 3299 O O . GLU B 1 49 ? 21.906 35.562 4.652 1 38.47 49 GLU B O 1
ATOM 3304 N N . LEU B 1 50 ? 21.344 34.562 6.48 1 40.78 50 LEU B N 1
ATOM 3305 C CA . LEU B 1 50 ? 20.594 35.75 6.953 1 40.78 50 LEU B CA 1
ATOM 3306 C C . LEU B 1 50 ? 21.547 36.812 7.488 1 40.78 50 LEU B C 1
ATOM 3308 O O . LEU B 1 50 ? 21.266 38 7.367 1 40.78 50 LEU B O 1
ATOM 3312 N N . VAL B 1 51 ? 22.641 36.375 7.965 1 43.28 51 VAL B N 1
ATOM 3313 C CA . VAL B 1 51 ? 23.453 37.375 8.656 1 43.28 51 VAL B CA 1
ATOM 3314 C C . VAL B 1 51 ? 23.797 38.5 7.699 1 43.28 51 VAL B C 1
ATOM 3316 O O . VAL B 1 51 ? 23.672 39.688 8.047 1 43.28 51 VAL B O 1
ATOM 3319 N N . PRO B 1 52 ? 24.203 38.062 6.629 1 41.75 52 PRO B N 1
ATOM 3320 C CA . PRO B 1 52 ? 24.562 39.219 5.781 1 41.75 52 PRO B CA 1
ATOM 3321 C C . PRO B 1 52 ? 23.359 40.094 5.418 1 41.75 52 PRO B C 1
ATOM 3323 O O . PRO B 1 52 ? 23.469 41.312 5.309 1 41.75 52 PRO B O 1
ATOM 3326 N N . LYS B 1 53 ? 22.203 39.406 5.238 1 42.56 53 LYS B N 1
ATOM 3327 C CA . LYS B 1 53 ? 21.062 40.219 4.762 1 42.56 53 LYS B CA 1
ATOM 3328 C C . LYS B 1 53 ? 20.438 41 5.895 1 42.56 53 LYS B C 1
ATOM 3330 O O . LYS B 1 53 ? 19.938 42.125 5.668 1 42.56 53 LYS B O 1
ATOM 3335 N N . ILE B 1 54 ? 20.469 40.438 7.012 1 43.41 54 ILE B N 1
ATOM 3336 C CA . ILE B 1 54 ? 20 41.188 8.172 1 43.41 54 ILE B CA 1
ATOM 3337 C C . ILE B 1 54 ? 20.938 42.344 8.469 1 43.41 54 ILE B C 1
ATOM 3339 O O . ILE B 1 54 ? 20.516 43.406 8.914 1 43.41 54 ILE B O 1
ATOM 3343 N N . SER B 1 55 ? 22.141 42 8.258 1 44.66 55 SER B N 1
ATOM 3344 C CA . SER B 1 55 ? 23.141 43.031 8.531 1 44.66 55 SER B CA 1
ATOM 3345 C C . SER B 1 55 ? 23.062 44.125 7.488 1 44.66 55 SER B C 1
ATOM 3347 O O . SER B 1 55 ? 23.703 45.188 7.648 1 44.66 55 SER B O 1
ATOM 3349 N N . ALA B 1 56 ? 22.391 43.719 6.406 1 46.28 56 ALA B N 1
ATOM 3350 C CA . ALA B 1 56 ? 22.312 44.844 5.461 1 46.28 56 ALA B CA 1
ATOM 3351 C C . ALA B 1 56 ? 21.562 46.031 6.066 1 46.28 56 ALA B C 1
ATOM 3353 O O . ALA B 1 56 ? 20.812 45.844 7.031 1 46.28 56 ALA B O 1
ATOM 3354 N N . ASN B 1 57 ? 21.766 47.312 5.527 1 49.41 57 ASN B N 1
ATOM 3355 C CA . ASN B 1 57 ? 21.609 48.719 5.879 1 49.41 57 ASN B CA 1
ATOM 3356 C C . ASN B 1 57 ? 20.172 49.062 6.285 1 49.41 57 ASN B C 1
ATOM 3358 O O . ASN B 1 57 ? 19.688 50.156 6.02 1 49.41 57 ASN B O 1
ATOM 3362 N N . ASN B 1 58 ? 19.453 48.156 6.777 1 48.56 58 ASN B N 1
ATOM 3363 C CA . ASN B 1 58 ? 18.141 48.562 7.273 1 48.56 58 ASN B CA 1
ATOM 3364 C C . ASN B 1 58 ? 18.031 48.344 8.781 1 48.56 58 ASN B C 1
ATOM 3366 O O . ASN B 1 58 ? 17.828 47.219 9.234 1 48.56 58 ASN B O 1
ATOM 3370 N N . ASP B 1 59 ? 18.094 49.25 9.477 1 59.84 59 ASP B N 1
ATOM 3371 C CA . ASP B 1 59 ? 18.156 49.281 10.938 1 59.84 59 ASP B CA 1
ATOM 3372 C C . ASP B 1 59 ? 16.859 48.781 11.555 1 59.84 59 ASP B C 1
ATOM 3374 O O . ASP B 1 59 ? 16.891 48.094 12.578 1 59.84 59 ASP B O 1
ATOM 3378 N N . GLN B 1 60 ? 15.844 49 10.875 1 56.06 60 GLN B N 1
ATOM 3379 C CA . GLN B 1 60 ? 14.555 48.562 11.406 1 56.06 60 GLN B CA 1
ATOM 3380 C C . GLN B 1 60 ? 14.414 47.062 11.352 1 56.06 60 GLN B C 1
ATOM 3382 O O . GLN B 1 60 ? 13.945 46.438 12.305 1 56.06 60 GLN B O 1
ATOM 3387 N N . LEU B 1 61 ? 14.844 46.594 10.305 1 56.5 61 LEU B N 1
ATOM 3388 C CA . LEU B 1 61 ? 14.805 45.125 10.148 1 56.5 61 LEU B CA 1
ATOM 3389 C C . LEU B 1 61 ? 15.742 44.438 11.141 1 56.5 61 LEU B C 1
ATOM 3391 O O . LEU B 1 61 ? 15.391 43.438 11.742 1 56.5 61 LEU B O 1
ATOM 3395 N N . LEU B 1 62 ? 16.844 45.062 11.258 1 60.59 62 LEU B N 1
ATOM 3396 C CA . LEU B 1 62 ? 17.812 44.531 12.188 1 60.59 62 LEU B CA 1
ATOM 3397 C C . LEU B 1 62 ? 17.297 44.594 13.617 1 60.59 62 LEU B C 1
ATOM 3399 O O . LEU B 1 62 ? 17.5 43.656 14.398 1 60.59 62 LEU B O 1
ATOM 3403 N N . ALA B 1 63 ? 16.625 45.625 13.891 1 63.28 63 ALA B N 1
ATOM 3404 C CA . ALA B 1 63 ? 16.078 45.781 15.227 1 63.28 63 ALA B CA 1
ATOM 3405 C C . ALA B 1 63 ? 14.969 44.75 15.477 1 63.28 63 ALA B C 1
ATOM 3407 O O . ALA B 1 63 ? 14.898 44.156 16.562 1 63.28 63 ALA B O 1
ATOM 3408 N N . MET B 1 64 ? 14.234 44.5 14.516 1 56.25 64 MET B N 1
ATOM 3409 C CA . MET B 1 64 ? 13.164 43.5 14.641 1 56.25 64 MET B CA 1
ATOM 3410 C C . MET B 1 64 ? 13.734 42.094 14.805 1 56.25 64 MET B C 1
ATOM 3412 O O . MET B 1 64 ? 13.258 41.344 15.648 1 56.25 64 MET B O 1
ATOM 3416 N N . VAL B 1 65 ? 14.695 41.938 14.055 1 57.12 65 VAL B N 1
ATOM 3417 C CA . VAL B 1 65 ? 15.352 40.625 14.133 1 57.12 65 VAL B CA 1
ATOM 3418 C C . VAL B 1 65 ? 16.016 40.469 15.5 1 57.12 65 VAL B C 1
ATOM 3420 O O . VAL B 1 65 ? 15.945 39.406 16.109 1 57.12 65 VAL B O 1
ATOM 3423 N N . ALA B 1 66 ? 16.609 41.562 15.914 1 60.28 66 ALA B N 1
ATOM 3424 C CA . ALA B 1 66 ? 17.25 41.531 17.219 1 60.28 66 ALA B CA 1
ATOM 3425 C C . ALA B 1 66 ? 16.234 41.281 18.328 1 60.28 66 ALA B C 1
ATOM 3427 O O . ALA B 1 66 ? 16.469 40.438 19.219 1 60.28 66 ALA B O 1
ATOM 3428 N N . ASP B 1 67 ? 15.188 41.875 18.234 1 59.84 67 ASP B N 1
ATOM 3429 C CA . ASP B 1 67 ? 14.172 41.719 19.266 1 59.84 67 ASP B CA 1
ATOM 3430 C C . ASP B 1 67 ? 13.586 40.312 19.25 1 59.84 67 ASP B C 1
ATOM 3432 O O . ASP B 1 67 ? 13.406 39.688 20.297 1 59.84 67 ASP B O 1
ATOM 3436 N N . GLU B 1 68 ? 13.367 39.906 18.078 1 54.38 68 GLU B N 1
ATOM 3437 C CA . GLU B 1 68 ? 12.82 38.562 17.953 1 54.38 68 GLU B CA 1
ATOM 3438 C C . GLU B 1 68 ? 13.836 37.531 18.422 1 54.38 68 GLU B C 1
ATOM 3440 O O . GLU B 1 68 ? 13.469 36.562 19.094 1 54.38 68 GLU B O 1
ATOM 3445 N N . THR B 1 69 ? 15.031 37.781 18.031 1 55.47 69 THR B N 1
ATOM 3446 C CA . THR B 1 69 ? 16.078 36.875 18.469 1 55.47 69 THR B CA 1
ATOM 3447 C C . THR B 1 69 ? 16.203 36.906 20 1 55.47 69 THR B C 1
ATOM 3449 O O . THR B 1 69 ? 16.359 35.875 20.625 1 55.47 69 THR B O 1
ATOM 3452 N N . LYS B 1 70 ? 16.094 38.094 20.531 1 58.78 70 LYS B N 1
ATOM 3453 C CA . LYS B 1 70 ? 16.141 38.219 21.984 1 58.78 70 LYS B CA 1
ATOM 3454 C C . LYS B 1 70 ? 15.008 37.438 22.641 1 58.78 70 LYS B C 1
ATOM 3456 O O . LYS B 1 70 ? 15.219 36.75 23.656 1 58.78 70 LYS B O 1
ATOM 3461 N N . ALA B 1 71 ? 13.93 37.531 22.094 1 51.44 71 ALA B N 1
ATOM 3462 C CA . ALA B 1 71 ? 12.781 36.812 22.625 1 51.44 71 ALA B CA 1
ATOM 3463 C C . ALA B 1 71 ? 12.984 35.312 22.531 1 51.44 71 ALA B C 1
ATOM 3465 O O . ALA B 1 71 ? 12.656 34.562 23.453 1 51.44 71 ALA B O 1
ATOM 3466 N N . ILE B 1 72 ? 13.461 35 21.438 1 49.91 72 ILE B N 1
ATOM 3467 C CA . ILE B 1 72 ? 13.766 33.594 21.234 1 49.91 72 ILE B CA 1
ATOM 3468 C C . ILE B 1 72 ? 14.805 33.156 22.266 1 49.91 72 ILE B C 1
ATOM 3470 O O . ILE B 1 72 ? 14.633 32.094 22.891 1 49.91 72 ILE B O 1
ATOM 3474 N N . LEU B 1 73 ? 15.812 33.969 22.406 1 51.69 73 LEU B N 1
ATOM 3475 C CA . LEU B 1 73 ? 16.891 33.625 23.328 1 51.69 73 LEU B CA 1
ATOM 3476 C C . LEU B 1 73 ? 16.422 33.688 24.766 1 51.69 73 LEU B C 1
ATOM 3478 O O . LEU B 1 73 ? 16.859 32.875 25.609 1 51.69 73 LEU B O 1
ATOM 3482 N N . ALA B 1 74 ? 15.586 34.625 25.016 1 51.81 74 ALA B N 1
ATOM 3483 C CA . ALA B 1 74 ? 15.039 34.75 26.375 1 51.81 74 ALA B CA 1
ATOM 3484 C C . ALA B 1 74 ? 14.164 33.562 26.719 1 51.81 74 ALA B C 1
ATOM 3486 O O . ALA B 1 74 ? 14.133 33.094 27.859 1 51.81 74 ALA B O 1
ATOM 3487 N N . ALA B 1 75 ? 13.445 33.219 25.797 1 42.03 75 ALA B N 1
ATOM 3488 C CA . ALA B 1 75 ? 12.562 32.094 26 1 42.03 75 ALA B CA 1
ATOM 3489 C C . ALA B 1 75 ? 13.359 30.781 26.125 1 42.03 75 ALA B C 1
ATOM 3491 O O . ALA B 1 75 ? 12.953 29.875 26.844 1 42.03 75 ALA B O 1
ATOM 3492 N N . LEU B 1 76 ? 14.336 30.625 25.359 1 41.06 76 LEU B N 1
ATOM 3493 C CA . LEU B 1 76 ? 15.156 29.422 25.406 1 41.06 76 LEU B CA 1
ATOM 3494 C C . LEU B 1 76 ? 15.906 29.328 26.734 1 41.06 76 LEU B C 1
ATOM 3496 O O . LEU B 1 76 ? 16.078 28.234 27.281 1 41.06 76 LEU B O 1
ATOM 3500 N N . ASP B 1 77 ? 16.734 30.078 27.297 1 36.44 77 ASP B N 1
ATOM 3501 C CA . ASP B 1 77 ? 17.375 30.047 28.609 1 36.44 77 ASP B CA 1
ATOM 3502 C C . ASP B 1 77 ? 17.219 31.391 29.328 1 36.44 77 ASP B C 1
ATOM 3504 O O . ASP B 1 77 ? 17.938 32.344 29.047 1 36.44 77 ASP B O 1
ATOM 3508 N N . PRO B 1 78 ? 16 31.625 29.984 1 35.44 78 PRO B N 1
ATOM 3509 C CA . PRO B 1 78 ? 16.016 32.844 30.797 1 35.44 78 PRO B CA 1
ATOM 3510 C C . PRO B 1 78 ? 17.312 33.031 31.578 1 35.44 78 PRO B C 1
ATOM 3512 O O . PRO B 1 78 ? 17.812 34.156 31.703 1 35.44 78 PRO B O 1
ATOM 3515 N N . SER B 1 79 ? 17.453 32.188 32.75 1 33.38 79 SER B N 1
ATOM 3516 C CA . SER B 1 79 ? 18.516 32.344 33.75 1 33.38 79 SER B CA 1
ATOM 3517 C C . SER B 1 79 ? 19.859 31.906 33.156 1 33.38 79 SER B C 1
ATOM 3519 O O . SER B 1 79 ? 20.906 32.094 33.812 1 33.38 79 SER B O 1
ATOM 3521 N N . SER B 1 80 ? 19.859 30.703 32.406 1 32.34 80 SER B N 1
ATOM 3522 C CA . SER B 1 80 ? 21.172 30.078 32.25 1 32.34 80 SER B CA 1
ATOM 3523 C C . SER B 1 80 ? 22.109 30.938 31.422 1 32.34 80 SER B C 1
ATOM 3525 O O . SER B 1 80 ? 21.734 31.422 30.344 1 32.34 80 SER B O 1
ATOM 3527 N N . THR B 1 81 ? 22.891 31.688 32 1 31.55 81 THR B N 1
ATOM 3528 C CA . THR B 1 81 ? 24.125 32.312 31.531 1 31.55 81 THR B CA 1
ATOM 3529 C C . THR B 1 81 ? 24.797 31.453 30.469 1 31.55 81 THR B C 1
ATOM 3531 O O . THR B 1 81 ? 25.875 31.781 29.984 1 31.55 81 THR B O 1
ATOM 3534 N N . THR B 1 82 ? 24.594 30.078 30.562 1 31.7 82 THR B N 1
ATOM 3535 C CA . THR B 1 82 ? 25.359 29.219 29.656 1 31.7 82 THR B CA 1
ATOM 3536 C C . THR B 1 82 ? 24.938 29.469 28.219 1 31.7 82 THR B C 1
ATOM 3538 O O . THR B 1 82 ? 23.75 29.672 27.922 1 31.7 82 THR B O 1
ATOM 3541 N N . PRO B 1 83 ? 25.891 29.891 27.422 1 28.12 83 PRO B N 1
ATOM 3542 C CA . PRO B 1 83 ? 25.688 30.219 26 1 28.12 83 PRO B CA 1
ATOM 3543 C C . PRO B 1 83 ? 24.688 29.281 25.328 1 28.12 83 PRO B C 1
ATOM 3545 O O . PRO B 1 83 ? 24.641 28.094 25.625 1 28.12 83 PRO B O 1
ATOM 3548 N N . ILE B 1 84 ? 23.469 29.719 25.109 1 31.22 84 ILE B N 1
ATOM 3549 C CA . ILE B 1 84 ? 22.422 29.109 24.297 1 31.22 84 ILE B CA 1
ATOM 3550 C C . ILE B 1 84 ? 23.062 28.141 23.297 1 31.22 84 ILE B C 1
ATOM 3552 O O . ILE B 1 84 ? 22.344 27.422 22.578 1 31.22 84 ILE B O 1
ATOM 3556 N N . THR B 1 85 ? 24.312 28.344 23 1 29.16 85 THR B N 1
ATOM 3557 C CA . THR B 1 85 ? 25.078 27.547 22.031 1 29.16 85 THR B CA 1
ATOM 3558 C C . THR B 1 85 ? 25.062 26.078 22.422 1 29.16 85 THR B C 1
ATOM 3560 O O . THR B 1 85 ? 25.203 25.203 21.562 1 29.16 85 THR B O 1
ATOM 3563 N N . GLN B 1 86 ? 25.297 25.766 23.688 1 28.58 86 GLN B N 1
ATOM 3564 C CA . GLN B 1 86 ? 25.531 24.375 24 1 28.58 86 GLN B CA 1
ATOM 3565 C C . GLN B 1 86 ? 24.25 23.547 23.875 1 28.58 86 GLN B C 1
ATOM 3567 O O . GLN B 1 86 ? 24.281 22.406 23.438 1 28.58 86 GLN B O 1
ATOM 3572 N N . ASN B 1 87 ? 23.188 23.812 24.75 1 26.59 87 ASN B N 1
ATOM 3573 C CA . ASN B 1 87 ? 22.016 22.938 24.781 1 26.59 87 ASN B CA 1
ATOM 3574 C C . ASN B 1 87 ? 21.078 23.219 23.609 1 26.59 87 ASN B C 1
ATOM 3576 O O . ASN B 1 87 ? 19.922 22.797 23.625 1 26.59 87 ASN B O 1
ATOM 3580 N N . LEU B 1 88 ? 21.156 24.391 23.047 1 27.89 88 LEU B N 1
ATOM 3581 C CA . LEU B 1 88 ? 20.328 24.562 21.859 1 27.89 88 LEU B CA 1
ATOM 3582 C C . LEU B 1 88 ? 20.562 23.438 20.859 1 27.89 88 LEU B C 1
ATOM 3584 O O . LEU B 1 88 ? 21.672 23.281 20.344 1 27.89 88 LEU B O 1
ATOM 3588 N N . CYS B 1 89 ? 20 22.359 21.234 1 27.64 89 CYS B N 1
ATOM 3589 C CA . CYS B 1 89 ? 19.922 21.234 20.312 1 27.64 89 CYS B CA 1
ATOM 3590 C C . CYS B 1 89 ? 19.672 21.719 18.891 1 27.64 89 CYS B C 1
ATOM 3592 O O . CYS B 1 89 ? 19.016 22.734 18.672 1 27.64 89 CYS B O 1
ATOM 3594 N N . PRO B 1 90 ? 20.5 21.312 17.938 1 26.92 90 PRO B N 1
ATOM 3595 C CA . PRO B 1 90 ? 20.391 21.562 16.5 1 26.92 90 PRO B CA 1
ATOM 3596 C C . PRO B 1 90 ? 18.953 21.547 16 1 26.92 90 PRO B C 1
ATOM 3598 O O . PRO B 1 90 ? 18.359 20.469 15.844 1 26.92 90 PRO B O 1
ATOM 3601 N N . ILE B 1 91 ? 18.031 22.297 16.625 1 27.45 91 ILE B N 1
ATOM 3602 C CA . ILE B 1 91 ? 16.719 22.406 15.977 1 27.45 91 ILE B CA 1
ATOM 3603 C C . ILE B 1 91 ? 16.875 22.938 14.555 1 27.45 91 ILE B C 1
ATOM 3605 O O . ILE B 1 91 ? 17.047 24.141 14.352 1 27.45 91 ILE B O 1
ATOM 3609 N N . THR B 1 92 ? 17.703 22.484 13.734 1 27.09 92 THR B N 1
ATOM 3610 C CA . THR B 1 92 ? 17.984 23 12.398 1 27.09 92 THR B CA 1
ATOM 3611 C C . THR B 1 92 ? 16.703 23.219 11.617 1 27.09 92 THR B C 1
ATOM 3613 O O . THR B 1 92 ? 16.562 24.234 10.914 1 27.09 92 THR B O 1
ATOM 3616 N N . SER B 1 93 ? 15.93 22.219 11.227 1 27.33 93 SER B N 1
ATOM 3617 C CA . SER B 1 93 ? 15.047 22.281 10.062 1 27.33 93 SER B CA 1
ATOM 3618 C C . SER B 1 93 ? 13.727 22.953 10.398 1 27.33 93 SER B C 1
ATOM 3620 O O . SER B 1 93 ? 12.656 22.406 10.148 1 27.33 93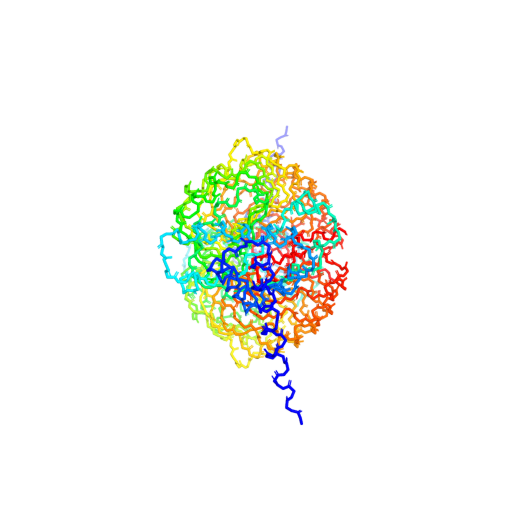 SER B O 1
ATOM 3622 N N . LEU B 1 94 ? 13.688 23.703 11.438 1 26.94 94 LEU B N 1
ATOM 3623 C CA . LEU B 1 94 ? 12.375 24.344 11.57 1 26.94 94 LEU B CA 1
ATOM 3624 C C . LEU B 1 94 ? 12.148 25.359 10.469 1 26.94 94 LEU B C 1
ATOM 3626 O O . LEU B 1 94 ? 12.867 26.359 10.383 1 26.94 94 LEU B O 1
ATOM 3630 N N . ILE B 1 95 ? 11.844 24.922 9.32 1 27.78 95 ILE B N 1
ATOM 3631 C CA . ILE B 1 95 ? 11.359 25.906 8.367 1 27.78 95 ILE B CA 1
ATOM 3632 C C . ILE B 1 95 ? 10.125 26.609 8.93 1 27.78 95 ILE B C 1
ATOM 3634 O O . ILE B 1 95 ? 9.078 25.984 9.125 1 27.78 95 ILE B O 1
ATOM 3638 N N . LEU B 1 96 ? 10.281 27.406 9.883 1 27 96 LEU B N 1
ATOM 3639 C CA . LEU B 1 96 ? 9.148 28.266 10.227 1 27 96 LEU B CA 1
ATOM 3640 C C . LEU B 1 96 ? 8.68 29.047 9.008 1 27 96 LEU B C 1
ATOM 3642 O O . LEU B 1 96 ? 9.477 29.734 8.352 1 27 96 LEU B O 1
ATOM 3646 N N . TYR B 1 97 ? 7.832 28.328 8.164 1 27.44 97 TYR B N 1
ATOM 3647 C CA . TYR B 1 97 ? 7.211 29.172 7.145 1 27.44 97 TYR B CA 1
ATOM 3648 C C . TYR B 1 97 ? 6.82 30.531 7.715 1 27.44 97 TYR B C 1
ATOM 3650 O O . TYR B 1 97 ? 6.207 30.609 8.781 1 27.44 97 TYR B O 1
ATOM 3658 N N . PRO B 1 98 ? 7.469 31.422 7.281 1 27.33 98 PRO B N 1
ATOM 3659 C CA . PRO B 1 98 ? 7.051 32.781 7.586 1 27.33 98 PRO B CA 1
ATOM 3660 C C . PRO B 1 98 ? 5.562 33.031 7.324 1 27.33 98 PRO B C 1
ATOM 3662 O O . PRO B 1 98 ? 5.062 32.688 6.25 1 27.33 98 PRO B O 1
ATOM 3665 N N . VAL B 1 99 ? 4.52 32.719 8.117 1 27.83 99 VAL B N 1
ATOM 3666 C CA . VAL B 1 99 ? 3.268 33.438 7.93 1 27.83 99 VAL B CA 1
ATOM 3667 C C . VAL B 1 99 ? 3.525 34.719 7.125 1 27.83 99 VAL B C 1
ATOM 3669 O O . VAL B 1 99 ? 4.676 35.062 6.848 1 27.83 99 VAL B O 1
ATOM 3672 N N . SER B 1 100 ? 2.707 35.844 7.547 1 27.8 100 SER B N 1
ATOM 3673 C CA . SER B 1 100 ? 2.512 37.25 7.121 1 27.8 100 SER B CA 1
ATOM 3674 C C . SER B 1 100 ? 3.83 38 7.117 1 27.8 100 SER B C 1
ATOM 3676 O O . SER B 1 100 ? 4.137 38.719 8.07 1 27.8 100 SER B O 1
ATOM 3678 N N . VAL B 1 101 ? 4.805 37.5 6.805 1 28.45 101 VAL B N 1
ATOM 3679 C CA . VAL B 1 101 ? 5.938 38.406 6.559 1 28.45 101 VAL B CA 1
ATOM 3680 C C . VAL B 1 101 ? 5.504 39.562 5.648 1 28.45 101 VAL B C 1
ATOM 3682 O O . VAL B 1 101 ? 6.102 40.625 5.672 1 28.45 101 VAL B O 1
ATOM 3685 N N . GLU B 1 102 ? 4.656 39.219 4.746 1 32.06 102 GLU B N 1
ATOM 3686 C CA . GLU B 1 102 ? 4.043 40.344 4.031 1 32.06 102 GLU B CA 1
ATOM 3687 C C . GLU B 1 102 ? 3.379 41.312 4.996 1 32.06 102 GLU B C 1
ATOM 3689 O O . GLU B 1 102 ? 3.467 42.531 4.816 1 32.06 102 GLU B O 1
ATOM 3694 N N . GLU B 1 103 ? 2.48 40.844 5.859 1 30.25 103 GLU B N 1
ATOM 3695 C CA . GLU B 1 103 ? 1.898 41.812 6.789 1 30.25 103 GLU B CA 1
ATOM 3696 C C . GLU B 1 103 ? 2.941 42.344 7.781 1 30.25 103 GLU B C 1
ATOM 3698 O O . GLU B 1 103 ? 2.822 43.438 8.297 1 30.25 103 GLU B O 1
ATOM 3703 N N . ILE B 1 104 ? 3.891 41.469 8.211 1 28.5 104 ILE B N 1
ATOM 3704 C CA . ILE B 1 104 ? 4.922 42.094 9.031 1 28.5 104 ILE B CA 1
ATOM 3705 C C . ILE B 1 104 ? 5.84 42.938 8.156 1 28.5 104 ILE B C 1
ATOM 3707 O O . ILE B 1 104 ? 6.242 44.062 8.539 1 28.5 104 ILE B O 1
ATOM 3711 N N . PHE B 1 105 ? 6.57 42.219 7.129 1 30.61 105 PHE B N 1
ATOM 3712 C CA . PHE B 1 105 ? 7.496 43.125 6.418 1 30.61 105 PHE B CA 1
ATOM 3713 C C . PHE B 1 105 ? 6.797 43.812 5.262 1 30.61 105 PHE B C 1
ATOM 3715 O O . PHE B 1 105 ? 7.375 44.688 4.621 1 30.61 105 PHE B O 1
ATOM 3722 N N . GLY B 1 106 ? 5.695 44.438 5.438 1 28.41 106 GLY B N 1
ATOM 3723 C CA . GLY B 1 106 ? 5.027 45.156 4.371 1 28.41 106 GLY B CA 1
ATOM 3724 C C . GLY B 1 106 ? 5.457 44.719 2.986 1 28.41 106 GLY B C 1
ATOM 3725 O O . GLY B 1 106 ? 4.629 44.625 2.076 1 28.41 106 GLY B O 1
ATOM 3726 N N . ASP B 1 107 ? 6.793 44.969 2.66 1 28.33 107 ASP B N 1
ATOM 3727 C CA . ASP B 1 107 ? 7.18 44.906 1.254 1 28.33 107 ASP B CA 1
ATOM 3728 C C . ASP B 1 107 ? 7.363 43.438 0.828 1 28.33 107 ASP B C 1
ATOM 3730 O O . ASP B 1 107 ? 8.023 42.656 1.523 1 28.33 107 ASP B O 1
ATOM 3734 N N . LYS B 1 108 ? 6.449 42.75 0.048 1 33.22 108 LYS B N 1
ATOM 3735 C CA . LYS B 1 108 ? 6.266 41.5 -0.681 1 33.22 108 LYS B CA 1
ATOM 3736 C C . LYS B 1 108 ? 7.602 40.938 -1.146 1 33.22 108 LYS B C 1
ATOM 3738 O O . LYS B 1 108 ? 7.719 39.75 -1.394 1 33.22 108 LYS B O 1
ATOM 3743 N N . ASP B 1 109 ? 8.57 41.781 -1.573 1 30.7 109 ASP B N 1
ATOM 3744 C CA . ASP B 1 109 ? 9.773 41.438 -2.336 1 30.7 109 ASP B CA 1
ATOM 3745 C C . ASP B 1 109 ? 10.766 40.656 -1.477 1 30.7 109 ASP B C 1
ATOM 3747 O O . ASP B 1 109 ? 11.609 39.938 -2 1 30.7 109 ASP B O 1
ATOM 3751 N N . LEU B 1 110 ? 10.875 41 -0.205 1 27.91 110 LEU B N 1
ATOM 3752 C CA . LEU B 1 110 ? 12.008 40.5 0.563 1 27.91 110 LEU B CA 1
ATOM 3753 C C . LEU B 1 110 ? 11.781 39.031 0.931 1 27.91 110 LEU B C 1
ATOM 3755 O O . LEU B 1 110 ? 12.711 38.344 1.382 1 27.91 110 LEU B O 1
ATOM 3759 N N . VAL B 1 111 ? 10.516 38.625 1.139 1 30.67 111 VAL B N 1
ATOM 3760 C CA . VAL B 1 111 ? 10.25 37.281 1.712 1 30.67 111 VAL B CA 1
ATOM 3761 C C . VAL B 1 111 ? 10.711 36.219 0.739 1 30.67 111 VAL B C 1
ATOM 3763 O O . VAL B 1 111 ? 10.906 35.062 1.133 1 30.67 111 VAL B O 1
ATOM 3766 N N . SER B 1 112 ? 10.695 36.406 -0.477 1 29.81 112 SER B N 1
ATOM 3767 C CA . SER B 1 112 ? 10.844 35.344 -1.473 1 29.81 112 SER B CA 1
ATOM 3768 C C . SER B 1 112 ? 12.234 34.719 -1.415 1 29.81 112 SER B C 1
ATOM 3770 O O . SER B 1 112 ? 12.414 33.562 -1.772 1 29.81 112 SER B O 1
ATOM 3772 N N . GLU B 1 113 ? 13.297 35.562 -1.266 1 27.88 113 GLU B N 1
ATOM 3773 C CA . GLU B 1 113 ? 14.602 35.062 -1.708 1 27.88 113 GLU B CA 1
ATOM 3774 C C . GLU B 1 113 ? 15.25 34.188 -0.642 1 27.88 113 GLU B C 1
ATOM 3776 O O . GLU B 1 113 ? 15.945 33.219 -0.965 1 27.88 113 GLU B O 1
ATOM 3781 N N . GLY B 1 114 ? 15.445 34.688 0.625 1 27.58 114 GLY B N 1
ATOM 3782 C CA . GLY B 1 114 ? 16.469 34.094 1.474 1 27.58 114 GLY B CA 1
ATOM 3783 C C . GLY B 1 114 ? 15.953 32.906 2.264 1 27.58 114 GLY B C 1
ATOM 3784 O O . GLY B 1 114 ? 16.594 32.469 3.225 1 27.58 114 GLY B O 1
ATOM 3785 N N . VAL B 1 115 ? 14.719 32.812 2.486 1 29.88 115 VAL B N 1
ATOM 3786 C CA . VAL B 1 115 ? 14.391 31.641 3.305 1 29.88 115 VAL B CA 1
ATOM 3787 C C . VAL B 1 115 ? 15.016 30.391 2.691 1 29.88 115 VAL B C 1
ATOM 3789 O O . VAL B 1 115 ? 14.547 29.891 1.663 1 29.88 115 VAL B O 1
ATOM 3792 N N . SER B 1 116 ? 16.297 30.516 2.502 1 27.97 116 SER B N 1
ATOM 3793 C CA . SER B 1 116 ? 16.938 29.297 2.031 1 27.97 116 SER B CA 1
ATOM 3794 C C . SER B 1 116 ? 16.641 28.125 2.959 1 27.97 116 SER B C 1
ATOM 3796 O O . SER B 1 116 ? 16.359 28.312 4.141 1 27.97 116 SER B O 1
ATOM 3798 N N . GLU B 1 117 ? 16.516 26.891 2.408 1 29.11 117 GLU B N 1
ATOM 3799 C CA . GLU B 1 117 ? 16.156 25.516 2.758 1 29.11 117 GLU B CA 1
ATOM 3800 C C . GLU B 1 117 ? 17.016 25.016 3.912 1 29.11 117 GLU B C 1
ATOM 3802 O O . GLU B 1 117 ? 18.188 24.656 3.715 1 29.11 117 GLU B O 1
ATOM 3807 N N . VAL B 1 118 ? 17.328 25.797 5.004 1 28.86 118 VAL B N 1
ATOM 3808 C CA . VAL B 1 118 ? 18.078 25.219 6.109 1 28.86 118 VAL B CA 1
ATOM 3809 C C . VAL B 1 118 ? 17.484 23.859 6.5 1 28.86 118 VAL B C 1
ATOM 3811 O O . VAL B 1 118 ? 16.344 23.797 6.988 1 28.86 118 VAL B O 1
ATOM 3814 N N . HIS B 1 119 ? 17.531 22.734 5.84 1 30.91 119 HIS B N 1
ATOM 3815 C CA . HIS B 1 119 ? 17.094 21.359 6.016 1 30.91 119 HIS B CA 1
ATOM 3816 C C . HIS B 1 119 ? 17.562 20.797 7.359 1 30.91 119 HIS B C 1
ATOM 3818 O O . HIS B 1 119 ? 18.312 21.453 8.078 1 30.91 119 HIS B O 1
ATOM 3824 N N . ASN B 1 120 ? 17.875 19.344 7.445 1 37 120 ASN B N 1
ATOM 3825 C CA . ASN B 1 120 ? 17.438 18.094 8.062 1 37 120 ASN B CA 1
ATOM 3826 C C . ASN B 1 120 ? 18.234 17.797 9.328 1 37 120 ASN B C 1
ATOM 3828 O O . ASN B 1 120 ? 18.078 16.719 9.93 1 37 120 ASN B O 1
ATOM 3832 N N . GLN B 1 121 ? 19.422 18.281 9.68 1 39.88 121 GLN B N 1
ATOM 3833 C CA . GLN B 1 121 ? 20.188 17.422 10.57 1 39.88 121 GLN B CA 1
ATOM 3834 C C . GLN B 1 121 ? 20.031 17.859 12.023 1 39.88 121 GLN B C 1
ATOM 3836 O O . GLN B 1 121 ? 21 17.906 12.773 1 39.88 121 GLN B O 1
ATOM 3841 N N . PHE B 1 122 ? 18.875 18.422 12.469 1 45.12 122 PHE B N 1
ATOM 3842 C CA . PHE B 1 122 ? 18.703 18.766 13.875 1 45.12 122 PHE B CA 1
ATOM 3843 C C . PHE B 1 122 ? 18.547 17.516 14.727 1 45.12 122 PHE B C 1
ATOM 3845 O O . PHE B 1 122 ? 18.016 16.5 14.258 1 45.12 122 PHE B O 1
ATOM 3852 N N . SER B 1 123 ? 19.438 17.453 15.859 1 51.38 123 SER B N 1
ATOM 3853 C CA . SER B 1 123 ? 19.266 16.406 16.859 1 51.38 123 SER B CA 1
ATOM 3854 C C . SER B 1 123 ? 18.891 16.984 18.219 1 51.38 123 SER B C 1
ATOM 3856 O O . SER B 1 123 ? 19.062 18.172 18.453 1 51.38 123 SER B O 1
ATOM 3858 N N . GLY B 1 124 ? 18.156 16.438 19.031 1 60.44 124 GLY B N 1
ATOM 3859 C CA . GLY B 1 124 ? 17.797 16.797 20.406 1 60.44 124 GLY B CA 1
ATOM 3860 C C . GLY B 1 124 ? 16.312 17.125 20.562 1 60.44 124 GLY B C 1
ATOM 3861 O O . GLY B 1 124 ? 15.508 16.797 19.688 1 60.44 124 GLY B O 1
ATOM 3862 N N . GLN B 1 125 ? 15.945 17.734 21.734 1 67.5 125 GLN B N 1
ATOM 3863 C CA . GLN B 1 125 ? 14.555 18.016 22.078 1 67.5 125 GLN B CA 1
ATOM 3864 C C . GLN B 1 125 ? 14.133 19.391 21.578 1 67.5 125 GLN B C 1
ATOM 3866 O O . GLN B 1 125 ? 14.898 20.359 21.672 1 67.5 125 GLN B O 1
ATOM 3871 N N . VAL B 1 126 ? 12.984 19.562 20.984 1 69.12 126 VAL B N 1
ATOM 3872 C CA . VAL B 1 126 ? 12.422 20.844 20.562 1 69.12 126 VAL B CA 1
ATOM 3873 C C . VAL B 1 126 ? 12.305 21.781 21.75 1 69.12 126 VAL B C 1
ATOM 3875 O O . VAL B 1 126 ? 11.75 21.422 22.797 1 69.12 126 VAL B O 1
ATOM 3878 N N . PRO B 1 127 ? 12.828 22.891 21.594 1 57.31 127 PRO B N 1
ATOM 3879 C CA . PRO B 1 127 ? 12.773 23.828 22.734 1 57.31 127 PRO B CA 1
ATOM 3880 C C . PRO B 1 127 ? 11.367 24.359 22.984 1 57.31 127 PRO B C 1
ATOM 3882 O O . PRO B 1 127 ? 10.617 24.625 22.031 1 57.31 127 PRO B O 1
ATOM 3885 N N . HIS B 1 128 ? 10.969 24.5 24.375 1 63.69 128 HIS B N 1
ATOM 3886 C CA . HIS B 1 128 ? 9.641 24.984 24.75 1 63.69 128 HIS B CA 1
ATOM 3887 C C . HIS B 1 128 ? 9.461 26.438 24.328 1 63.69 128 HIS B C 1
ATO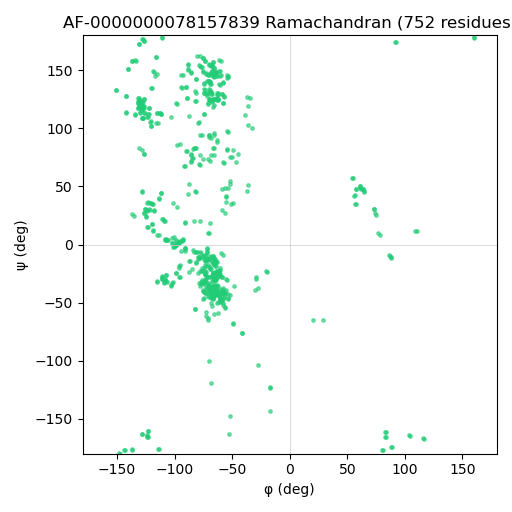M 3889 O O . HIS B 1 128 ? 8.328 26.906 24.172 1 63.69 128 HIS B O 1
ATOM 3895 N N . GLU B 1 129 ? 10.531 27.188 24.016 1 57.12 129 GLU B N 1
ATOM 3896 C CA . GLU B 1 129 ? 10.492 28.594 23.609 1 57.12 129 GLU B CA 1
ATOM 3897 C C . GLU B 1 129 ? 9.797 28.75 22.266 1 57.12 129 GLU B C 1
ATOM 3899 O O . GLU B 1 129 ? 9.234 29.812 21.969 1 57.12 129 GLU B O 1
ATOM 3904 N N . LEU B 1 130 ? 9.828 27.703 21.516 1 63.94 130 LEU B N 1
ATOM 3905 C CA . LEU B 1 130 ? 9.133 27.734 20.25 1 63.94 130 LEU B CA 1
ATOM 3906 C C . LEU B 1 130 ? 7.668 28.125 20.438 1 63.94 130 LEU B C 1
ATOM 3908 O O . LEU B 1 130 ? 7.066 28.766 19.578 1 63.94 130 LEU B O 1
ATOM 3912 N N . SER B 1 131 ? 7.109 27.75 21.609 1 69.62 131 SER B N 1
ATOM 3913 C CA . SER B 1 131 ? 5.699 28 21.906 1 69.62 131 SER B CA 1
ATOM 3914 C C . SER B 1 131 ? 5.43 29.469 22.125 1 69.62 131 SER B C 1
ATOM 3916 O O . SER B 1 131 ? 4.277 29.906 22.109 1 69.62 131 SER B O 1
ATOM 3918 N N . LYS B 1 132 ? 6.395 30.312 22.281 1 60.62 132 LYS B N 1
ATOM 3919 C CA . LYS B 1 132 ? 6.234 31.734 22.531 1 60.62 132 LYS B CA 1
ATOM 3920 C C . LYS B 1 132 ? 5.965 32.5 21.234 1 60.62 132 LYS B C 1
ATOM 3922 O O . LYS B 1 132 ? 5.539 33.656 21.281 1 60.62 132 LYS B O 1
ATOM 3927 N N . LEU B 1 133 ? 6.254 31.797 20.141 1 59.03 133 LEU B N 1
ATOM 3928 C CA . LEU B 1 133 ? 5.984 32.406 18.844 1 59.03 133 LEU B CA 1
ATOM 3929 C C . LEU B 1 133 ? 4.5 32.344 18.5 1 59.03 133 LEU B C 1
ATOM 3931 O O . LEU B 1 133 ? 4.109 31.688 17.531 1 59.03 133 LEU B O 1
ATOM 3935 N N . SER B 1 134 ? 3.68 33.125 19.266 1 64.81 134 SER B N 1
ATOM 3936 C CA . SER B 1 134 ? 2.227 33 19.281 1 64.81 134 SER B CA 1
ATOM 3937 C C . SER B 1 134 ? 1.617 33.406 17.953 1 64.81 134 SER B C 1
ATOM 3939 O O . SER B 1 134 ? 0.47 33.094 17.656 1 64.81 134 SER B O 1
ATOM 3941 N N . LYS B 1 135 ? 2.391 34.094 17.078 1 61.12 135 LYS B N 1
ATOM 3942 C CA . LYS B 1 135 ? 1.843 34.562 15.812 1 61.12 135 LYS B CA 1
ATOM 3943 C C . LYS B 1 135 ? 2.248 33.656 14.656 1 61.12 135 LYS B C 1
ATOM 3945 O O . LYS B 1 135 ? 1.951 33.938 13.5 1 61.12 135 LYS B O 1
ATOM 3950 N N . LEU B 1 136 ? 2.896 32.562 15.039 1 66.5 136 LEU B N 1
ATOM 3951 C CA . LEU B 1 136 ? 3.34 31.625 14.016 1 66.5 136 LEU B CA 1
ATOM 3952 C C . LEU B 1 136 ? 2.15 31.031 13.273 1 66.5 136 LEU B C 1
ATOM 3954 O O . LEU B 1 136 ? 1.159 30.641 13.891 1 66.5 136 LEU B O 1
ATOM 3958 N N . SER B 1 137 ? 2.193 31.094 11.922 1 72.38 137 SER B N 1
ATOM 3959 C CA . SER B 1 137 ? 1.105 30.531 11.117 1 72.38 137 SER B CA 1
ATOM 3960 C C . SER B 1 137 ? 1.456 29.156 10.594 1 72.38 137 SER B C 1
ATOM 3962 O O . SER B 1 137 ? 0.568 28.375 10.25 1 72.38 137 SER B O 1
ATOM 3964 N N . SER B 1 138 ? 2.721 28.891 10.484 1 73.75 138 SER B N 1
ATOM 3965 C CA . SER B 1 138 ? 3.16 27.594 9.969 1 73.75 138 SER B CA 1
ATOM 3966 C C . SER B 1 138 ? 4.398 27.094 10.711 1 73.75 138 SER B C 1
ATOM 3968 O O . SER B 1 138 ? 5.336 27.859 10.945 1 73.75 138 SER B O 1
ATOM 3970 N N . LEU B 1 139 ? 4.34 25.875 11.219 1 74.56 139 LEU B N 1
ATOM 3971 C CA . LEU B 1 139 ? 5.473 25.203 11.844 1 74.56 139 LEU B CA 1
ATOM 3972 C C . LEU B 1 139 ? 5.773 23.891 11.148 1 74.56 139 LEU B C 1
ATOM 3974 O O . LEU B 1 139 ? 4.941 22.969 11.148 1 74.56 139 LEU B O 1
ATOM 3978 N N . ASP B 1 140 ? 6.91 23.859 10.492 1 71.38 140 ASP B N 1
ATOM 3979 C CA . ASP B 1 140 ? 7.332 22.641 9.805 1 71.38 140 ASP B CA 1
ATOM 3980 C C . ASP B 1 140 ? 8.68 22.141 10.344 1 71.38 140 ASP B C 1
ATOM 3982 O O . ASP B 1 140 ? 9.711 22.781 10.102 1 71.38 140 ASP B O 1
ATOM 3986 N N . LEU B 1 141 ? 8.586 21.031 11.141 1 73.38 141 LEU B N 1
ATOM 3987 C CA . LEU B 1 141 ? 9.805 20.406 11.656 1 73.38 141 LEU B CA 1
ATOM 3988 C C . LEU B 1 141 ? 10.055 19.078 10.977 1 73.38 141 LEU B C 1
ATOM 3990 O O . LEU B 1 141 ? 10.82 18.25 11.477 1 73.38 141 LEU B O 1
ATOM 3994 N N . SER B 1 142 ? 9.453 18.891 9.836 1 71.5 142 SER B N 1
ATOM 3995 C CA . SER B 1 142 ? 9.516 17.594 9.156 1 71.5 142 SER B CA 1
ATOM 3996 C C . SER B 1 142 ? 10.945 17.266 8.719 1 71.5 142 SER B C 1
ATOM 3998 O O . SER B 1 142 ? 11.711 18.172 8.375 1 71.5 142 SER B O 1
ATOM 4000 N N . GLY B 1 143 ? 11.195 15.953 8.727 1 62.69 143 GLY B N 1
ATOM 4001 C CA . GLY B 1 143 ? 12.492 15.508 8.25 1 62.69 143 GLY B CA 1
ATOM 4002 C C . GLY B 1 143 ? 13.547 15.492 9.336 1 62.69 143 GLY B C 1
ATOM 4003 O O . GLY B 1 143 ? 14.656 14.984 9.133 1 62.69 143 GLY B O 1
ATOM 4004 N N . ASN B 1 144 ? 13.25 16.062 10.547 1 65.88 144 ASN B N 1
ATOM 4005 C CA . ASN B 1 144 ? 14.195 16.062 11.656 1 65.88 144 ASN B CA 1
ATOM 4006 C C . ASN B 1 144 ? 14.031 14.812 12.523 1 65.88 144 ASN B C 1
ATOM 4008 O O . ASN B 1 144 ? 13.43 14.875 13.602 1 65.88 144 ASN B O 1
ATOM 4012 N N . LYS B 1 145 ? 14.602 13.742 12.055 1 71.12 145 LYS B N 1
ATOM 4013 C CA . LYS B 1 145 ? 14.398 12.43 12.672 1 71.12 145 LYS B CA 1
ATOM 4014 C C . LYS B 1 145 ? 15.148 12.328 14 1 71.12 145 LYS B C 1
ATOM 4016 O O . LYS B 1 145 ? 14.898 11.414 14.789 1 71.12 145 LYS B O 1
ATOM 4021 N N . GLN B 1 146 ? 16.047 13.289 14.195 1 66.44 146 GLN B N 1
ATOM 4022 C CA . GLN B 1 146 ? 16.812 13.25 15.43 1 66.44 146 GLN B CA 1
ATOM 4023 C C . GLN B 1 146 ? 16.281 14.266 16.438 1 66.44 146 GLN B C 1
ATOM 4025 O O . GLN B 1 146 ? 16.844 14.414 17.531 1 66.44 146 GLN B O 1
ATOM 4030 N N . VAL B 1 147 ? 15.273 14.914 16.016 1 73.69 147 VAL B N 1
ATOM 4031 C CA . VAL B 1 147 ? 14.609 15.859 16.906 1 73.69 147 VAL B CA 1
ATOM 4032 C C . VAL B 1 147 ? 13.453 15.172 17.625 1 73.69 147 VAL B C 1
ATOM 4034 O O . VAL B 1 147 ? 12.719 14.383 17.016 1 73.69 147 VAL B O 1
ATOM 4037 N N . SER B 1 148 ? 13.398 15.43 18.891 1 82.31 148 SER B N 1
ATOM 4038 C CA . SER B 1 148 ? 12.328 14.82 19.688 1 82.31 148 SER B CA 1
ATOM 4039 C C . SER B 1 148 ? 11.422 15.883 20.297 1 82.31 148 SER B C 1
ATOM 4041 O O . SER B 1 148 ? 11.836 17.031 20.484 1 82.31 148 SER B O 1
ATOM 4043 N N . LEU B 1 149 ? 10.227 15.539 20.438 1 84.94 149 LEU B N 1
ATOM 4044 C CA . LEU B 1 149 ? 9.219 16.328 21.141 1 84.94 149 LEU B CA 1
ATOM 4045 C C . LEU B 1 149 ? 8.648 15.547 22.312 1 84.94 149 LEU B C 1
ATOM 4047 O O . LEU B 1 149 ? 8.43 14.336 22.219 1 84.94 149 LEU B O 1
ATOM 4051 N N . ASN B 1 150 ? 8.547 16.266 23.438 1 84.75 150 ASN B N 1
ATOM 4052 C CA . ASN B 1 150 ? 7.891 15.625 24.578 1 84.75 150 ASN B CA 1
ATOM 4053 C C . ASN B 1 150 ? 6.543 16.281 24.891 1 84.75 150 ASN B C 1
ATOM 4055 O O . ASN B 1 150 ? 6.176 17.266 24.266 1 84.75 150 ASN B O 1
ATOM 4059 N N . THR B 1 151 ? 5.867 15.734 25.875 1 90.88 151 THR B N 1
ATOM 4060 C CA . THR B 1 151 ? 4.496 16.125 26.188 1 90.88 151 THR B CA 1
ATOM 4061 C C . THR B 1 151 ? 4.441 17.594 26.641 1 90.88 151 THR B C 1
ATOM 4063 O O . THR B 1 151 ? 3.562 18.344 26.219 1 90.88 151 THR B O 1
ATOM 4066 N N . SER B 1 152 ? 5.371 18 27.469 1 85.75 152 SER B N 1
ATOM 4067 C CA . SER B 1 152 ? 5.379 19.359 28 1 85.75 152 SER B CA 1
ATOM 4068 C C . SER B 1 152 ? 5.52 20.391 26.875 1 85.75 152 SER B C 1
ATOM 4070 O O . SER B 1 152 ? 4.773 21.359 26.844 1 85.75 152 SER B O 1
ATOM 4072 N N . VAL B 1 153 ? 6.414 20.062 26 1 80.75 153 VAL B N 1
ATOM 4073 C CA . VAL B 1 153 ? 6.641 20.984 24.891 1 80.75 153 VAL B CA 1
ATOM 4074 C C . VAL B 1 153 ? 5.426 21 23.969 1 80.75 153 VAL B C 1
ATOM 4076 O O . VAL B 1 153 ? 4.965 22.062 23.547 1 80.75 153 VAL B O 1
ATOM 4079 N N . MET B 1 154 ? 4.938 19.875 23.641 1 89.38 154 MET B N 1
ATOM 4080 C CA . MET B 1 154 ? 3.779 19.781 22.75 1 89.38 154 MET B CA 1
ATOM 4081 C C . MET B 1 154 ? 2.594 20.547 23.328 1 89.38 154 MET B C 1
ATOM 4083 O O . MET B 1 154 ? 1.914 21.281 22.609 1 89.38 154 MET B O 1
ATOM 4087 N N . ARG B 1 155 ? 2.348 20.453 24.625 1 89.56 155 ARG B N 1
ATOM 4088 C CA . ARG B 1 155 ? 1.251 21.156 25.281 1 89.56 155 ARG B CA 1
ATOM 4089 C C . ARG B 1 155 ? 1.41 22.672 25.156 1 89.56 155 ARG B C 1
ATOM 4091 O O . ARG B 1 155 ? 0.439 23.375 24.891 1 89.56 155 ARG B O 1
ATOM 4098 N N . ARG B 1 156 ? 2.564 23.094 25.359 1 82.44 156 ARG B N 1
ATOM 4099 C CA . ARG B 1 156 ? 2.822 24.531 25.25 1 82.44 156 ARG B CA 1
ATOM 4100 C C . ARG B 1 156 ? 2.629 25.016 23.828 1 82.44 156 ARG B C 1
ATOM 4102 O O . ARG B 1 156 ? 2.059 26.094 23.594 1 82.44 156 ARG B O 1
ATOM 4109 N N . LEU B 1 157 ? 3.139 24.234 22.875 1 81.06 157 LEU B N 1
ATOM 4110 C CA . LEU B 1 157 ? 2.977 24.594 21.469 1 81.06 157 LEU B CA 1
ATOM 4111 C C . LEU B 1 157 ? 1.5 24.719 21.109 1 81.06 157 LEU B C 1
ATOM 4113 O O . LEU B 1 157 ? 1.08 25.734 20.547 1 81.06 157 LEU B O 1
ATOM 4117 N N . VAL B 1 158 ? 0.732 23.703 21.453 1 86.5 158 VAL B N 1
ATOM 4118 C CA . VAL B 1 158 ? -0.689 23.656 21.125 1 86.5 158 VAL B CA 1
ATOM 4119 C C . VAL B 1 158 ? -1.422 24.797 21.828 1 86.5 158 VAL B C 1
ATOM 4121 O O . VAL B 1 158 ? -2.322 25.406 21.234 1 86.5 158 VAL B O 1
ATOM 4124 N N . HIS B 1 159 ? -1.005 25.141 23 1 85.62 159 HIS B N 1
ATOM 4125 C CA . HIS B 1 159 ? -1.666 26.172 23.781 1 85.62 159 HIS B CA 1
ATOM 4126 C C . HIS B 1 159 ? -1.352 27.562 23.25 1 85.62 159 HIS B C 1
ATOM 4128 O O . HIS B 1 159 ? -2.23 28.422 23.203 1 85.62 159 HIS B O 1
ATOM 4134 N N . ASN B 1 160 ? -0.182 27.766 22.875 1 78.62 160 ASN B N 1
ATOM 4135 C CA . ASN B 1 160 ? 0.28 29.125 22.609 1 78.62 160 ASN B CA 1
ATOM 4136 C C . ASN B 1 160 ? 0.166 29.469 21.125 1 78.62 160 ASN B C 1
ATOM 4138 O O . ASN B 1 160 ? 0.04 30.641 20.766 1 78.62 160 ASN B O 1
ATOM 4142 N N . LEU B 1 161 ? 0.246 28.453 20.297 1 76.25 161 LEU B N 1
ATOM 4143 C CA . LEU B 1 161 ? 0.221 28.734 18.859 1 76.25 161 LEU B CA 1
ATOM 4144 C C . LEU B 1 161 ? -1.204 28.688 18.328 1 76.25 161 LEU B C 1
ATOM 4146 O O . LEU B 1 161 ? -1.521 27.859 17.469 1 76.25 161 LEU B O 1
ATOM 4150 N N . THR B 1 162 ? -2.02 29.594 18.703 1 85.19 162 THR B N 1
ATOM 4151 C CA . THR B 1 162 ? -3.455 29.594 18.453 1 85.19 162 THR B CA 1
ATOM 4152 C C . THR B 1 162 ? -3.744 30.062 17.031 1 85.19 162 THR B C 1
ATOM 4154 O O . THR B 1 162 ? -4.859 29.906 16.531 1 85.19 162 THR B O 1
ATOM 4157 N N . LYS B 1 163 ? -2.734 30.578 16.375 1 78.75 163 LYS B N 1
ATOM 4158 C CA . LYS B 1 163 ? -2.941 31.078 15.016 1 78.75 163 LYS B CA 1
ATOM 4159 C C . LYS B 1 163 ? -2.332 30.141 13.977 1 78.75 163 LYS B C 1
ATOM 4161 O O . LYS B 1 163 ? -2.332 30.453 12.789 1 78.75 163 LYS B O 1
ATOM 4166 N N . LEU B 1 164 ? -1.831 29.078 14.484 1 84.62 164 LEU B N 1
ATOM 4167 C CA . LEU B 1 164 ? -1.149 28.141 13.609 1 84.62 164 LEU B CA 1
ATOM 4168 C C . LEU B 1 164 ? -2.109 27.562 12.57 1 84.62 164 LEU B C 1
ATOM 4170 O O . LEU B 1 164 ? -3.225 27.156 12.898 1 84.62 164 LEU B O 1
ATOM 4174 N N . ARG B 1 165 ? -1.7 27.594 11.273 1 86.19 165 ARG B N 1
ATOM 4175 C CA . ARG B 1 165 ? -2.498 27.062 10.172 1 86.19 165 ARG B CA 1
ATOM 4176 C C . ARG B 1 165 ? -1.903 25.75 9.648 1 86.19 165 ARG B C 1
ATOM 4178 O O . ARG B 1 165 ? -2.627 24.891 9.141 1 86.19 165 ARG B O 1
ATOM 4185 N N . GLU B 1 166 ? -0.6 25.688 9.734 1 85.94 166 GLU B N 1
ATOM 4186 C CA . GLU B 1 166 ? 0.08 24.484 9.25 1 85.94 166 GLU B CA 1
ATOM 4187 C C . GLU B 1 166 ? 1.052 23.953 10.297 1 85.94 166 GLU B C 1
ATOM 4189 O O . GLU B 1 166 ? 1.907 24.688 10.797 1 85.94 166 GLU B O 1
ATOM 4194 N N . LEU B 1 167 ? 0.87 22.672 10.656 1 88.12 167 LEU B N 1
ATOM 4195 C CA . LEU B 1 167 ? 1.781 21.969 11.555 1 88.12 167 LEU B CA 1
ATOM 4196 C C . LEU B 1 167 ? 2.27 20.672 10.922 1 88.12 167 LEU B C 1
ATOM 4198 O O . LEU B 1 167 ? 1.48 19.75 10.695 1 88.12 167 LEU B O 1
ATOM 4202 N N . ARG B 1 168 ? 3.557 20.609 10.609 1 82.81 168 ARG B N 1
ATOM 4203 C CA . ARG B 1 168 ? 4.184 19.422 10.047 1 82.81 168 ARG B CA 1
ATOM 4204 C C . ARG B 1 168 ? 5.332 18.938 10.922 1 82.81 168 ARG B C 1
ATOM 4206 O O . ARG B 1 168 ? 6.316 19.656 11.117 1 82.81 168 ARG B O 1
ATOM 4213 N N . LEU B 1 169 ? 5.141 17.719 11.414 1 87.75 169 LEU B N 1
ATOM 4214 C CA . LEU B 1 169 ? 6.152 17.156 12.312 1 87.75 169 LEU B CA 1
ATOM 4215 C C . LEU B 1 169 ? 6.625 15.797 11.82 1 87.75 169 LEU B C 1
ATOM 4217 O O . LEU B 1 169 ? 7.031 14.945 12.617 1 87.75 169 LEU B O 1
ATOM 4221 N N . ASP B 1 170 ? 6.617 15.602 10.516 1 83.69 170 ASP B N 1
ATOM 4222 C CA . ASP B 1 170 ? 6.945 14.289 9.953 1 83.69 170 ASP B CA 1
ATOM 4223 C C . ASP B 1 170 ? 8.375 13.891 10.297 1 83.69 170 ASP B C 1
ATOM 4225 O O . ASP B 1 170 ? 9.32 14.641 10.031 1 83.69 170 ASP B O 1
ATOM 4229 N N . GLY B 1 171 ? 8.406 12.68 10.914 1 81.75 171 GLY B N 1
ATOM 4230 C CA . GLY B 1 171 ? 9.719 12.125 11.203 1 81.75 171 GLY B CA 1
ATOM 4231 C C . GLY B 1 171 ? 10.266 12.57 12.547 1 81.75 171 GLY B C 1
ATOM 4232 O O . GLY B 1 171 ? 11.273 12.039 13.023 1 81.75 171 GLY B O 1
ATOM 4233 N N . VAL B 1 172 ? 9.625 13.555 13.148 1 83.19 172 VAL B N 1
ATOM 4234 C CA . VAL B 1 172 ? 10.039 13.992 14.477 1 83.19 172 VAL B CA 1
ATOM 4235 C C . VAL B 1 172 ? 9.734 12.906 15.5 1 83.19 172 VAL B C 1
ATOM 4237 O O . VAL B 1 172 ? 8.672 12.273 15.445 1 83.19 172 VAL B O 1
ATOM 4240 N N . GLN B 1 173 ? 10.68 12.719 16.391 1 85.88 173 GLN B N 1
ATOM 4241 C CA . GLN B 1 173 ? 10.461 11.688 17.406 1 85.88 173 GLN B CA 1
ATOM 4242 C C . GLN B 1 173 ? 9.453 12.148 18.453 1 85.88 173 GLN B C 1
ATOM 4244 O O . GLN B 1 173 ? 9.773 12.992 19.297 1 85.88 173 GLN B O 1
ATOM 4249 N N . MET B 1 174 ? 8.32 11.484 18.422 1 93.12 174 MET B N 1
ATOM 4250 C CA . MET B 1 174 ? 7.246 11.906 19.312 1 93.12 174 MET B CA 1
ATOM 4251 C C . MET B 1 174 ? 6.773 10.75 20.188 1 93.12 174 MET B C 1
ATOM 4253 O O . MET B 1 174 ? 5.625 10.719 20.625 1 93.12 174 MET B O 1
ATOM 4257 N N . SER B 1 175 ? 7.621 9.797 20.391 1 91.75 175 SER B N 1
ATOM 4258 C CA . SER B 1 175 ? 7.254 8.617 21.172 1 91.75 175 SER B CA 1
ATOM 4259 C C . SER B 1 175 ? 6.973 8.984 22.625 1 91.75 175 SER B C 1
ATOM 4261 O O . SER B 1 175 ? 6.277 8.25 23.328 1 91.75 175 SER B O 1
ATOM 4263 N N . LEU B 1 176 ? 7.445 10.148 23.062 1 88.38 176 LEU B N 1
ATOM 4264 C CA . LEU B 1 176 ? 7.277 10.555 24.453 1 88.38 176 LEU B CA 1
ATO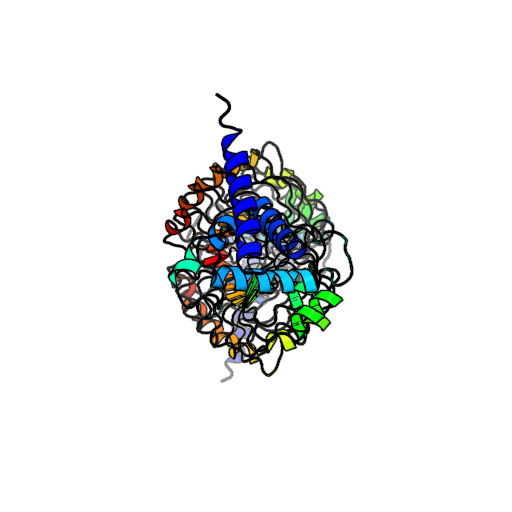M 4265 C C . LEU B 1 176 ? 6.102 11.516 24.609 1 88.38 176 LEU B C 1
ATOM 4267 O O . LEU B 1 176 ? 5.809 11.977 25.703 1 88.38 176 LEU B O 1
ATOM 4271 N N . VAL B 1 177 ? 5.441 11.727 23.547 1 91.94 177 VAL B N 1
ATOM 4272 C CA . VAL B 1 177 ? 4.332 12.68 23.578 1 91.94 177 VAL B CA 1
ATOM 4273 C C . VAL B 1 177 ? 3.041 11.953 23.953 1 91.94 177 VAL B C 1
ATOM 4275 O O . VAL B 1 177 ? 2.701 10.93 23.359 1 91.94 177 VAL B O 1
ATOM 4278 N N . SER B 1 178 ? 2.404 12.508 25 1 92.38 178 SER B N 1
ATOM 4279 C CA . SER B 1 178 ? 1.044 12.062 25.266 1 92.38 178 SER B CA 1
ATOM 4280 C C . SER B 1 178 ? 0.056 12.633 24.266 1 92.38 178 SER B C 1
ATOM 4282 O O . SER B 1 178 ? -0.023 13.852 24.078 1 92.38 178 SER B O 1
ATOM 4284 N N . LEU B 1 179 ? -0.709 11.82 23.75 1 93.25 179 LEU B N 1
ATOM 4285 C CA . LEU B 1 179 ? -1.584 12.211 22.656 1 93.25 179 LEU B CA 1
ATOM 4286 C C . LEU B 1 179 ? -2.678 13.156 23.141 1 93.25 179 LEU B C 1
ATOM 4288 O O . LEU B 1 179 ? -3.295 13.859 22.344 1 93.25 179 LEU B O 1
ATOM 4292 N N . ASP B 1 180 ? -2.957 13.195 24.438 1 90.88 180 ASP B N 1
ATOM 4293 C CA . ASP B 1 180 ? -3.908 14.156 25 1 90.88 180 ASP B CA 1
ATOM 4294 C C . ASP B 1 180 ? -3.439 15.594 24.766 1 90.88 180 ASP B C 1
ATOM 4296 O O . ASP B 1 180 ? -4.246 16.516 24.797 1 90.88 180 ASP B O 1
ATOM 4300 N N . SER B 1 181 ? -2.137 15.703 24.594 1 89.12 181 SER B N 1
ATOM 4301 C CA . SER B 1 181 ? -1.581 17.031 24.359 1 89.12 181 SER B CA 1
ATOM 4302 C C . SER B 1 181 ? -2.006 17.578 23 1 89.12 181 SER B C 1
ATOM 4304 O O . SER B 1 181 ? -1.849 18.766 22.734 1 89.12 181 SER B O 1
ATOM 4306 N N . LEU B 1 182 ? -2.592 16.797 22.156 1 88.88 182 LEU B N 1
ATOM 4307 C CA . LEU B 1 182 ? -3.031 17.203 20.828 1 88.88 182 LEU B CA 1
ATOM 4308 C C . LEU B 1 182 ? -4.488 17.641 20.844 1 88.88 182 LEU B C 1
ATOM 4310 O O . LEU B 1 182 ? -5.051 18 19.812 1 88.88 182 LEU B O 1
ATOM 4314 N N . MET B 1 183 ? -5.199 17.719 21.938 1 85.88 183 MET B N 1
ATOM 4315 C CA . MET B 1 183 ? -6.629 17.984 22.062 1 85.88 183 MET B CA 1
ATOM 4316 C C . MET B 1 183 ? -6.938 19.453 21.781 1 85.88 183 MET B C 1
ATOM 4318 O O . MET B 1 183 ? -8.023 19.781 21.297 1 85.88 183 MET B O 1
ATOM 4322 N N . ASN B 1 184 ? -6.059 20.359 22.047 1 84.81 184 ASN B N 1
ATOM 4323 C CA . ASN B 1 184 ? -6.387 21.781 21.922 1 84.81 184 ASN B CA 1
ATOM 4324 C C . ASN B 1 184 ? -5.625 22.438 20.781 1 84.81 184 ASN B C 1
ATOM 4326 O O . ASN B 1 184 ? -5.086 23.531 20.938 1 84.81 184 ASN B O 1
ATOM 4330 N N . LEU B 1 185 ? -5.605 21.734 19.672 1 89.56 185 LEU B N 1
ATOM 4331 C CA . LEU B 1 185 ? -4.977 22.297 18.484 1 89.56 185 LEU B CA 1
ATOM 4332 C C . LEU B 1 185 ? -5.773 23.484 17.953 1 89.56 185 LEU B C 1
ATOM 4334 O O . LEU B 1 185 ? -6.98 23.594 18.203 1 89.56 185 LEU B O 1
ATOM 4338 N N . SER B 1 186 ? -5.109 24.344 17.297 1 88 186 SER B N 1
ATOM 4339 C CA . SER B 1 186 ? -5.691 25.578 16.781 1 88 186 SER B CA 1
ATOM 4340 C C . SER B 1 186 ? -6.867 25.297 15.859 1 88 186 SER B C 1
ATOM 4342 O O . SER B 1 186 ? -6.789 24.406 15 1 88 186 SER B O 1
ATOM 4344 N N . SER B 1 187 ? -7.953 26.109 15.969 1 90.75 187 SER B N 1
ATOM 4345 C CA . SER B 1 187 ? -9.117 25.984 15.102 1 90.75 187 SER B CA 1
ATOM 4346 C C . SER B 1 187 ? -8.805 26.469 13.688 1 90.75 187 SER B C 1
ATOM 4348 O O . SER B 1 187 ? -9.555 26.188 12.75 1 90.75 187 SER B O 1
ATOM 4350 N N . SER B 1 188 ? -7.688 27.141 13.539 1 91.38 188 SER B N 1
ATOM 4351 C CA . SER B 1 188 ? -7.309 27.672 12.234 1 91.38 188 SER B CA 1
ATOM 4352 C C . SER B 1 188 ? -6.445 26.672 11.461 1 91.38 188 SER B C 1
ATOM 4354 O O . SER B 1 188 ? -6.098 26.922 10.305 1 91.38 188 SER B O 1
ATOM 4356 N N . LEU B 1 189 ? -6.109 25.609 12.094 1 94 189 LEU B N 1
ATOM 4357 C CA . LEU B 1 189 ? -5.199 24.641 11.492 1 94 189 LEU B CA 1
ATOM 4358 C C . LEU B 1 189 ? -5.801 24.047 10.219 1 94 189 LEU B C 1
ATOM 4360 O O . LEU B 1 189 ? -6.934 23.562 10.227 1 94 189 LEU B O 1
ATOM 4364 N N . THR B 1 190 ? -5.035 24.156 9.086 1 92.44 190 THR B N 1
ATOM 4365 C CA . THR B 1 190 ? -5.5 23.625 7.812 1 92.44 190 THR B CA 1
ATOM 4366 C C . THR B 1 190 ? -4.723 22.375 7.438 1 92.44 190 THR B C 1
ATOM 4368 O O . THR B 1 190 ? -5.227 21.516 6.699 1 92.44 190 THR B O 1
ATOM 4371 N N . VAL B 1 191 ? -3.516 22.281 7.934 1 90.88 191 VAL B N 1
ATOM 4372 C CA . VAL B 1 191 ? -2.67 21.125 7.629 1 90.88 191 VAL B CA 1
ATOM 4373 C C . VAL B 1 191 ? -2.074 20.562 8.922 1 90.88 191 VAL B C 1
ATOM 4375 O O . VAL B 1 191 ? -1.491 21.312 9.711 1 90.88 191 VAL B O 1
ATOM 4378 N N . LEU B 1 192 ? -2.248 19.312 9.156 1 94.12 192 LEU B N 1
ATOM 4379 C CA . LEU B 1 192 ? -1.608 18.562 10.234 1 94.12 192 LEU B CA 1
ATOM 4380 C C . LEU B 1 192 ? -0.966 17.281 9.703 1 94.12 192 LEU B C 1
ATOM 4382 O O . LEU B 1 192 ? -1.66 16.391 9.211 1 94.12 192 LEU B O 1
ATOM 4386 N N . SER B 1 193 ? 0.361 17.219 9.758 1 92.19 193 SER B N 1
ATOM 4387 C CA . SER B 1 193 ? 1.098 16.047 9.289 1 92.19 193 SER B CA 1
ATOM 4388 C C . SER B 1 193 ? 2.045 15.516 10.367 1 92.19 193 SER B C 1
ATOM 4390 O O . SER B 1 193 ? 2.939 16.234 10.82 1 92.19 193 SER B O 1
ATOM 4392 N N . LEU B 1 194 ? 1.789 14.297 10.789 1 94.88 194 LEU B N 1
ATOM 4393 C CA . LEU B 1 194 ? 2.568 13.656 11.836 1 94.88 194 LEU B CA 1
ATOM 4394 C C . LEU B 1 194 ? 3.049 12.281 11.391 1 94.88 194 LEU B C 1
ATOM 4396 O O . LEU B 1 194 ? 2.93 11.305 12.141 1 94.88 194 LEU B O 1
ATOM 4400 N N . ASN B 1 195 ? 3.559 12.18 10.219 1 92.12 195 ASN B N 1
ATOM 4401 C CA . ASN B 1 195 ? 3.951 10.891 9.664 1 92.12 195 ASN B CA 1
ATOM 4402 C C . ASN B 1 195 ? 5.238 10.367 10.297 1 92.12 195 ASN B C 1
ATOM 4404 O O . ASN B 1 195 ? 6.184 11.133 10.508 1 92.12 195 ASN B O 1
ATOM 4408 N N . GLY B 1 196 ? 5.211 9.047 10.562 1 91.44 196 GLY B N 1
ATOM 4409 C CA . GLY B 1 196 ? 6.422 8.391 11.023 1 91.44 196 GLY B CA 1
ATOM 4410 C C . GLY B 1 196 ? 7.012 9.023 12.273 1 91.44 196 GLY B C 1
ATOM 4411 O O . GLY B 1 196 ? 8.227 9.219 12.367 1 91.44 196 GLY B O 1
ATOM 4412 N N . CYS B 1 197 ? 6.199 9.367 13.172 1 93.25 197 CYS B N 1
ATOM 4413 C CA . CYS B 1 197 ? 6.656 10.094 14.352 1 93.25 197 CYS B CA 1
ATOM 4414 C C . CYS B 1 197 ? 6.801 9.164 15.547 1 93.25 197 CYS B C 1
ATOM 4416 O O . CYS B 1 197 ? 7.219 9.594 16.625 1 93.25 197 CYS B O 1
ATOM 4418 N N . GLY B 1 198 ? 6.469 7.953 15.32 1 92.81 198 GLY B N 1
ATOM 4419 C CA . GLY B 1 198 ? 6.52 7.023 16.438 1 92.81 198 GLY B CA 1
ATOM 4420 C C . GLY B 1 198 ? 5.391 7.223 17.438 1 92.81 198 GLY B C 1
ATOM 4421 O O . GLY B 1 198 ? 5.543 6.922 18.625 1 92.81 198 GLY B O 1
ATOM 4422 N N . LEU B 1 199 ? 4.312 7.652 16.984 1 95.38 199 LEU B N 1
ATOM 4423 C CA . LEU B 1 199 ? 3.16 7.91 17.844 1 95.38 199 LEU B CA 1
ATOM 4424 C C . LEU B 1 199 ? 2.572 6.605 18.359 1 95.38 199 LEU B C 1
ATOM 4426 O O . LEU B 1 199 ? 2.521 5.605 17.641 1 95.38 199 LEU B O 1
ATOM 4430 N N . HIS B 1 200 ? 2.174 6.664 19.641 1 95.25 200 HIS B N 1
ATOM 4431 C CA . HIS B 1 200 ? 1.559 5.488 20.25 1 95.25 200 HIS B CA 1
ATOM 4432 C C . HIS B 1 200 ? 0.396 5.879 21.156 1 95.25 200 HIS B C 1
ATOM 4434 O O . HIS B 1 200 ? 0.372 6.984 21.703 1 95.25 200 HIS B O 1
ATOM 4440 N N . GLY B 1 201 ? -0.572 4.941 21.25 1 94.56 201 GLY B N 1
ATOM 4441 C CA . GLY B 1 201 ? -1.753 5.207 22.062 1 94.56 201 GLY B CA 1
ATOM 4442 C C . GLY B 1 201 ? -2.975 5.562 21.234 1 94.56 201 GLY B C 1
ATOM 4443 O O . GLY B 1 201 ? -3.035 5.25 20.047 1 94.56 201 GLY B O 1
ATOM 4444 N N . ASN B 1 202 ? -3.967 6.133 21.953 1 94.5 202 ASN B N 1
ATOM 4445 C CA . ASN B 1 202 ? -5.223 6.461 21.281 1 94.5 202 ASN B CA 1
ATOM 4446 C C . ASN B 1 202 ? -5.277 7.93 20.891 1 94.5 202 ASN B C 1
ATOM 4448 O O . ASN B 1 202 ? -5.125 8.812 21.734 1 94.5 202 ASN B O 1
ATOM 4452 N N . LEU B 1 203 ? -5.449 8.141 19.625 1 94.06 203 LEU B N 1
ATOM 4453 C CA . LEU B 1 203 ? -5.566 9.5 19.109 1 94.06 203 LEU B CA 1
ATOM 4454 C C . LEU B 1 203 ? -6.879 10.141 19.562 1 94.06 203 LEU B C 1
ATOM 4456 O O . LEU B 1 203 ? -7.941 9.523 19.469 1 94.06 203 LEU B O 1
ATOM 4460 N N . PRO B 1 204 ? -6.812 11.367 20.062 1 89.38 204 PRO B N 1
ATOM 4461 C CA . PRO B 1 204 ? -8.062 12.039 20.422 1 89.38 204 PRO B CA 1
ATOM 4462 C C . PRO B 1 204 ? -8.945 12.328 19.203 1 89.38 204 PRO B C 1
ATOM 4464 O O . PRO B 1 204 ? -8.445 12.742 18.156 1 89.38 204 PRO B O 1
ATOM 4467 N N . TYR B 1 205 ? -10.281 12.242 19.312 1 84.81 205 TYR B N 1
ATOM 4468 C CA . TYR B 1 205 ? -11.219 12.336 18.203 1 84.81 205 TYR B CA 1
ATOM 4469 C C . TYR B 1 205 ? -11.336 13.773 17.703 1 84.81 205 TYR B C 1
ATOM 4471 O O . TYR B 1 205 ? -11.703 14.008 16.547 1 84.81 205 TYR B O 1
ATOM 4479 N N . ASN B 1 206 ? -11.047 14.703 18.594 1 87.94 206 ASN B N 1
ATOM 4480 C CA . ASN B 1 206 ? -11.227 16.109 18.266 1 87.94 206 ASN B CA 1
ATOM 4481 C C . ASN B 1 206 ? -10.352 16.531 17.078 1 87.94 206 ASN B C 1
ATOM 4483 O O . ASN B 1 206 ? -10.633 17.531 16.406 1 87.94 206 ASN B O 1
ATOM 4487 N N . ILE B 1 207 ? -9.312 15.734 16.828 1 90 207 ILE B N 1
ATOM 4488 C CA . ILE B 1 207 ? -8.406 16.062 15.734 1 90 207 ILE B CA 1
ATOM 4489 C C . ILE B 1 207 ? -9.156 16.016 14.406 1 90 207 ILE B C 1
ATOM 4491 O O . ILE B 1 207 ? -8.898 16.812 13.508 1 90 207 ILE B O 1
ATOM 4495 N N . PHE B 1 208 ? -10.141 15.227 14.359 1 91.44 208 PHE B N 1
ATOM 4496 C CA . PHE B 1 208 ? -10.922 15.039 13.141 1 91.44 208 PHE B CA 1
ATOM 4497 C C . PHE B 1 208 ? -11.984 16.125 13.008 1 91.44 208 PHE B C 1
ATOM 4499 O O . PHE B 1 208 ? -12.625 16.25 11.961 1 91.44 208 PHE B O 1
ATOM 4506 N N . ARG B 1 209 ? -12.117 16.984 14.023 1 88.56 209 ARG B N 1
ATOM 4507 C CA . ARG B 1 209 ? -13.195 17.984 14.039 1 88.56 209 ARG B CA 1
ATOM 4508 C C . ARG B 1 209 ? -12.633 19.391 13.969 1 88.56 209 ARG B C 1
ATOM 4510 O O . ARG B 1 209 ? -13.359 20.375 14.188 1 88.56 209 ARG B O 1
ATOM 4517 N N . LEU B 1 210 ? -11.344 19.469 13.742 1 92.94 210 LEU B N 1
ATOM 4518 C CA . LEU B 1 210 ? -10.781 20.797 13.531 1 92.94 210 LEU B CA 1
ATOM 4519 C C . LEU B 1 210 ? -11.453 21.484 12.352 1 92.94 210 LEU B C 1
ATOM 4521 O O . LEU B 1 210 ? -11.414 20.984 11.227 1 92.94 210 LEU B O 1
ATOM 4525 N N . PRO B 1 211 ? -12.055 22.656 12.586 1 93.19 211 PRO B N 1
ATOM 4526 C CA . PRO B 1 211 ? -13.016 23.203 11.633 1 93.19 211 PRO B CA 1
ATOM 4527 C C . PRO B 1 211 ? -12.375 23.594 10.305 1 93.19 211 PRO B C 1
ATOM 4529 O O . PRO B 1 211 ? -13.047 23.594 9.266 1 93.19 211 PRO B O 1
ATOM 4532 N N . SER B 1 212 ? -11.094 23.906 10.281 1 94.69 212 SER B N 1
ATOM 4533 C CA . SER B 1 212 ? -10.469 24.422 9.062 1 94.69 212 SER B CA 1
ATOM 4534 C C . SER B 1 212 ? -9.555 23.391 8.43 1 94.69 212 SER B C 1
ATOM 4536 O O . SER B 1 212 ? -8.938 23.641 7.391 1 94.69 212 SER B O 1
ATOM 4538 N N . LEU B 1 213 ? -9.508 22.188 9 1 95.19 213 LEU B N 1
ATOM 4539 C CA . LEU B 1 213 ? -8.523 21.188 8.594 1 95.19 213 LEU B CA 1
ATOM 4540 C C . LEU B 1 213 ? -8.805 20.703 7.18 1 95.19 213 LEU B C 1
ATOM 4542 O O . LEU B 1 213 ? -9.922 20.297 6.867 1 95.19 213 LEU B O 1
ATOM 4546 N N . ARG B 1 214 ? -7.727 20.734 6.348 1 94.31 214 ARG B N 1
ATOM 4547 C CA . ARG B 1 214 ? -7.832 20.312 4.957 1 94.31 214 ARG B CA 1
ATOM 4548 C C . ARG B 1 214 ? -6.977 19.078 4.703 1 94.31 214 ARG B C 1
ATOM 4550 O O . ARG B 1 214 ? -7.285 18.266 3.818 1 94.31 214 ARG B O 1
ATOM 4557 N N . GLU B 1 215 ? -5.922 19 5.398 1 93.19 215 GLU B N 1
ATOM 4558 C CA . GLU B 1 215 ? -5.012 17.875 5.234 1 93.19 215 GLU B CA 1
ATOM 4559 C C . GLU B 1 215 ? -4.641 17.25 6.582 1 93.19 215 GLU B C 1
ATOM 4561 O O . GLU B 1 215 ? -4.168 17.953 7.48 1 93.19 215 GLU B O 1
ATOM 4566 N N . LEU B 1 216 ? -4.891 15.984 6.715 1 95.94 216 LEU B N 1
ATOM 4567 C CA . LEU B 1 216 ? -4.488 15.211 7.887 1 95.94 216 LEU B CA 1
ATOM 4568 C C . LEU B 1 216 ? -3.723 13.953 7.469 1 95.94 216 LEU B C 1
ATOM 4570 O O . LEU B 1 216 ? -4.27 13.094 6.781 1 95.94 216 LEU B O 1
ATOM 4574 N N . SER B 1 217 ? -2.455 13.883 7.844 1 95.31 217 SER B N 1
ATOM 4575 C CA . SER B 1 217 ? -1.622 12.727 7.512 1 95.31 217 SER B CA 1
ATOM 4576 C C . SER B 1 217 ? -0.958 12.148 8.758 1 95.31 217 SER B C 1
ATOM 4578 O O . SER B 1 217 ? -0.21 12.844 9.445 1 95.31 217 SER B O 1
ATOM 4580 N N . LEU B 1 218 ? -1.249 10.93 9.055 1 96.5 218 LEU B N 1
ATOM 4581 C CA . LEU B 1 218 ? -0.714 10.234 10.219 1 96.5 218 LEU B CA 1
ATOM 4582 C C . LEU B 1 218 ? -0.014 8.945 9.805 1 96.5 218 LEU B C 1
ATOM 4584 O O . LEU B 1 218 ? 0.095 8.008 10.602 1 96.5 218 LEU B O 1
ATOM 4588 N N . ILE B 1 219 ? 0.501 8.938 8.672 1 95 219 ILE B N 1
ATOM 4589 C CA . ILE B 1 219 ? 1.011 7.734 8.023 1 95 219 ILE B CA 1
ATOM 4590 C C . ILE B 1 219 ? 2.189 7.176 8.812 1 95 219 ILE B C 1
ATOM 4592 O O . ILE B 1 219 ? 3.004 7.934 9.344 1 95 219 ILE B O 1
ATOM 4596 N N . CYS B 1 220 ? 2.34 5.848 8.789 1 94.25 220 CYS B N 1
ATOM 4597 C CA . CYS B 1 220 ? 3.527 5.152 9.273 1 94.25 220 CYS B CA 1
ATOM 4598 C C . CYS B 1 220 ? 3.717 5.367 10.773 1 94.25 220 CYS B C 1
ATOM 4600 O O . CYS B 1 220 ? 4.805 5.727 11.219 1 94.25 220 CYS B O 1
ATOM 4602 N N . ASN B 1 221 ? 2.693 5.203 11.578 1 95.31 221 ASN B N 1
ATOM 4603 C CA . ASN B 1 221 ? 2.652 5.117 13.031 1 95.31 221 ASN B CA 1
ATOM 4604 C C . ASN B 1 221 ? 1.931 3.857 13.5 1 95.31 221 ASN B C 1
ATOM 4606 O O . ASN B 1 221 ? 0.782 3.922 13.945 1 95.31 221 ASN B O 1
ATOM 4610 N N . PRO B 1 222 ? 2.566 2.736 13.453 1 92.75 222 PRO B N 1
ATOM 4611 C CA . PRO B 1 222 ? 1.874 1.458 13.633 1 92.75 222 PRO B CA 1
ATOM 4612 C C . PRO B 1 222 ? 1.259 1.311 15.023 1 92.75 222 PRO B C 1
ATOM 4614 O O . PRO B 1 222 ? 0.294 0.562 15.203 1 92.75 222 PRO B O 1
ATOM 4617 N N . GLU B 1 223 ? 1.774 2.059 16.047 1 95.38 223 GLU B N 1
ATOM 4618 C CA . GLU B 1 223 ? 1.28 1.915 17.406 1 95.38 223 GLU B CA 1
ATOM 4619 C C . GLU B 1 223 ? 0.226 2.971 17.734 1 95.38 223 GLU B C 1
ATOM 4621 O O . GLU B 1 223 ? -0.285 3.027 18.844 1 95.38 223 GLU B O 1
ATOM 4626 N N . LEU B 1 224 ? -0.037 3.729 16.734 1 96.94 224 LEU B N 1
ATOM 4627 C CA . LEU B 1 224 ? -1.088 4.73 16.891 1 96.94 224 LEU B CA 1
ATOM 4628 C C . LEU B 1 224 ? -2.465 4.109 16.672 1 96.94 224 LEU B C 1
ATOM 4630 O O . LEU B 1 224 ? -2.711 3.463 15.656 1 96.94 224 LEU B O 1
ATOM 4634 N N . ARG B 1 225 ? -3.289 4.266 17.672 1 97.31 225 ARG B N 1
ATOM 4635 C CA . ARG B 1 225 ? -4.617 3.664 17.641 1 97.31 225 ARG B CA 1
ATOM 4636 C C . ARG B 1 225 ? -5.703 4.734 17.641 1 97.31 225 ARG B C 1
ATOM 4638 O O . ARG B 1 225 ? -5.445 5.887 17.984 1 97.31 225 ARG B O 1
ATOM 4645 N N . GLY B 1 226 ? -6.906 4.25 17.203 1 94.88 226 GLY B N 1
ATOM 4646 C CA . GLY B 1 226 ? -8.055 5.145 17.172 1 94.88 226 GLY B CA 1
ATOM 4647 C C . GLY B 1 226 ? -9.156 4.664 16.25 1 94.88 226 GLY B C 1
ATOM 4648 O O . GLY B 1 226 ? -9.062 3.578 15.672 1 94.88 226 GLY B O 1
ATOM 4649 N N . ALA B 1 227 ? -10.266 5.531 16.281 1 93 227 ALA B N 1
ATOM 4650 C CA . ALA B 1 227 ? -11.398 5.312 15.383 1 93 227 ALA B CA 1
ATOM 4651 C C . ALA B 1 227 ? -11.883 6.629 14.781 1 93 227 ALA B C 1
ATOM 4653 O O . ALA B 1 227 ? -11.602 7.703 15.312 1 93 227 ALA B O 1
ATOM 4654 N N . PHE B 1 228 ? -12.555 6.543 13.656 1 92.94 228 PHE B N 1
ATOM 4655 C CA . PHE B 1 228 ? -13.125 7.738 13.055 1 92.94 228 PHE B CA 1
ATOM 4656 C C . PHE B 1 228 ? -14.375 8.188 13.805 1 92.94 228 PHE B C 1
ATOM 4658 O O . PHE B 1 228 ? -15.125 7.359 14.32 1 92.94 228 PHE B O 1
ATOM 4665 N N . PRO B 1 229 ? -14.555 9.438 13.781 1 88.44 229 PRO B N 1
ATOM 4666 C CA . PRO B 1 229 ? -15.742 9.938 14.484 1 88.44 229 PRO B CA 1
ATOM 4667 C C . PRO B 1 229 ? -17.047 9.617 13.75 1 88.44 229 PRO B C 1
ATOM 4669 O O . PRO B 1 229 ? -17.078 9.664 12.516 1 88.44 229 PRO B O 1
ATOM 4672 N N . THR B 1 230 ? -18.094 9.383 14.461 1 87.19 230 THR B N 1
ATOM 4673 C CA . THR B 1 230 ? -19.375 9 13.891 1 87.19 230 THR B CA 1
ATOM 4674 C C . THR B 1 230 ? -20.281 10.211 13.703 1 87.19 230 THR B C 1
ATOM 4676 O O . THR B 1 230 ? -21.281 10.156 12.984 1 87.19 230 THR B O 1
ATOM 4679 N N . THR B 1 231 ? -19.906 11.273 14.414 1 82.06 231 THR B N 1
ATOM 4680 C CA . THR B 1 231 ? -20.734 12.469 14.312 1 82.06 231 THR B CA 1
ATOM 4681 C C . THR B 1 231 ? -19.875 13.711 14.117 1 82.06 231 THR B C 1
ATOM 4683 O O . THR B 1 231 ? -18.672 13.695 14.398 1 82.06 231 THR B O 1
ATOM 4686 N N . ASN B 1 232 ? -20.484 14.719 13.594 1 78.81 232 ASN B N 1
ATOM 4687 C CA . ASN B 1 232 ? -19.922 16.062 13.508 1 78.81 232 ASN B CA 1
ATOM 4688 C C . ASN B 1 232 ? -18.578 16.078 12.766 1 78.81 232 ASN B C 1
ATOM 4690 O O . ASN B 1 232 ? -17.656 16.766 13.172 1 78.81 232 ASN B O 1
ATOM 4694 N N . TRP B 1 233 ? -18.5 15.227 11.812 1 83.12 233 TRP B N 1
ATOM 4695 C CA . TRP B 1 233 ? -17.328 15.219 10.938 1 83.12 233 TRP B CA 1
ATOM 4696 C C . TRP B 1 233 ? -17.594 16.031 9.672 1 83.12 233 TRP B C 1
ATOM 4698 O O . TRP B 1 233 ? -18.172 15.508 8.711 1 83.12 233 TRP B O 1
ATOM 4708 N N . SER B 1 234 ? -17.359 17.344 9.719 1 83.44 234 SER B N 1
ATOM 4709 C CA . SER B 1 234 ? -17.781 18.156 8.586 1 83.44 234 SER B CA 1
ATOM 4710 C C . SER B 1 234 ? -16.719 19.172 8.203 1 83.44 234 SER B C 1
ATOM 4712 O O . SER B 1 234 ? -17.031 20.234 7.641 1 83.44 234 SER B O 1
ATOM 4714 N N . ASN B 1 235 ? -15.508 18.891 8.484 1 89.62 235 ASN B N 1
ATOM 4715 C CA . ASN B 1 235 ? -14.461 19.828 8.062 1 89.62 235 ASN B CA 1
ATOM 4716 C C . ASN B 1 235 ? -14.102 19.641 6.594 1 89.62 235 ASN B C 1
ATOM 4718 O O . ASN B 1 235 ? -14.555 18.688 5.953 1 89.62 235 ASN B O 1
ATOM 4722 N N . PRO B 1 236 ? -13.438 20.656 5.969 1 94 236 PRO B N 1
ATOM 4723 C CA . PRO B 1 236 ? -13.156 20.641 4.531 1 94 236 PRO B CA 1
ATOM 4724 C C . PRO B 1 236 ? -11.93 19.797 4.184 1 94 236 PRO B C 1
ATOM 4726 O O . PRO B 1 236 ? -11.117 20.203 3.344 1 94 236 PRO B O 1
ATOM 4729 N N . LEU B 1 237 ? -11.789 18.578 4.75 1 94.56 237 LEU B N 1
ATOM 4730 C CA . LEU B 1 237 ? -10.656 17.688 4.484 1 94.56 237 LEU B CA 1
ATOM 4731 C C . LEU B 1 237 ? -10.57 17.359 3 1 94.56 237 LEU B C 1
ATOM 4733 O O . LEU B 1 237 ? -11.578 17 2.383 1 94.56 237 LEU B O 1
ATOM 4737 N N . MET B 1 238 ? -9.383 17.547 2.502 1 94.19 238 MET B N 1
ATOM 4738 C CA . MET B 1 238 ? -9.094 17.156 1.127 1 94.19 238 MET B CA 1
ATOM 4739 C C . MET B 1 238 ? -8.188 15.922 1.092 1 94.19 238 MET B C 1
ATOM 4741 O O . MET B 1 238 ? -8.219 15.148 0.135 1 94.19 238 MET B O 1
ATOM 4745 N N . PHE B 1 239 ? -7.426 15.836 2.051 1 94 239 PHE B N 1
ATOM 4746 C CA . PHE B 1 239 ? -6.457 14.75 2.168 1 94 239 PHE B CA 1
ATOM 4747 C C . PHE B 1 239 ? -6.508 14.125 3.557 1 94 239 PHE B C 1
ATOM 4749 O O . PHE B 1 239 ? -6.297 14.812 4.559 1 94 239 PHE B O 1
ATOM 4756 N N . LEU B 1 240 ? -6.859 12.867 3.604 1 96.25 240 LEU B N 1
ATOM 4757 C CA . LEU B 1 240 ? -6.875 12.086 4.84 1 96.25 240 LEU B CA 1
ATOM 4758 C C . LEU B 1 240 ? -6.148 10.758 4.656 1 96.25 240 LEU B C 1
ATOM 4760 O O . LEU B 1 240 ? -6.559 9.93 3.846 1 96.25 240 LEU B O 1
ATOM 4764 N N . ASP B 1 241 ? -5.051 10.547 5.438 1 96.75 241 ASP B N 1
ATOM 4765 C CA . ASP B 1 241 ? -4.297 9.305 5.312 1 96.75 241 ASP B CA 1
ATOM 4766 C C . ASP B 1 241 ? -3.807 8.82 6.672 1 96.75 241 ASP B C 1
ATOM 4768 O O . ASP B 1 241 ? -3.014 9.492 7.332 1 96.75 241 ASP B O 1
ATOM 4772 N N . VAL B 1 242 ? -4.336 7.699 7.098 1 97 242 VAL B N 1
ATOM 4773 C CA . VAL B 1 242 ? -3.904 7.098 8.359 1 97 242 VAL B CA 1
ATOM 4774 C C . VAL B 1 242 ? -3.299 5.723 8.094 1 97 242 VAL B C 1
ATOM 4776 O O . VAL B 1 242 ? -3.406 4.82 8.93 1 97 242 VAL B O 1
ATOM 4779 N N . SER B 1 243 ? -2.709 5.566 6.918 1 96.25 243 SER B N 1
ATOM 4780 C CA . SER B 1 243 ? -2.176 4.262 6.535 1 96.25 243 SER B CA 1
ATOM 4781 C C . SER B 1 243 ? -1.083 3.807 7.496 1 96.25 243 SER B C 1
ATOM 4783 O O . SER B 1 243 ? -0.314 4.625 8 1 96.25 243 SER B O 1
ATOM 4785 N N . THR B 1 244 ? -0.974 2.473 7.656 1 93.56 244 THR B N 1
ATOM 4786 C CA . THR B 1 244 ? 0.033 1.836 8.5 1 93.56 244 THR B CA 1
ATOM 4787 C C . THR B 1 244 ? -0.065 2.342 9.938 1 93.56 244 THR B C 1
ATOM 4789 O O . THR B 1 244 ? 0.933 2.768 10.516 1 93.56 244 THR B O 1
ATOM 4792 N N . THR B 1 245 ? -1.27 2.357 10.438 1 96.12 245 THR B N 1
ATOM 4793 C CA . THR B 1 245 ? -1.565 2.668 11.836 1 96.12 245 THR B CA 1
ATOM 4794 C C . THR B 1 245 ? -2.406 1.562 12.469 1 96.12 245 THR B C 1
ATOM 4796 O O . THR B 1 245 ? -2.77 0.591 11.797 1 96.12 245 THR B O 1
ATOM 4799 N N . GLY B 1 246 ? -2.617 1.743 13.797 1 96.62 246 GLY B N 1
ATOM 4800 C CA . GLY B 1 246 ? -3.451 0.787 14.508 1 96.62 246 GLY B CA 1
ATOM 4801 C C . GLY B 1 246 ? -4.914 1.178 14.539 1 96.62 246 GLY B C 1
ATOM 4802 O O . GLY B 1 246 ? -5.676 0.693 15.383 1 96.62 246 GLY B O 1
ATOM 4803 N N . PHE B 1 247 ? -5.336 2.031 13.664 1 97.25 247 PHE B N 1
ATOM 4804 C CA . PHE B 1 247 ? -6.734 2.451 13.641 1 97.25 247 PHE B CA 1
ATOM 4805 C C . PHE B 1 247 ? -7.652 1.26 13.406 1 97.25 247 PHE B C 1
ATOM 4807 O O . PHE B 1 247 ? -7.312 0.346 12.648 1 97.25 247 PHE B O 1
ATOM 4814 N N . SER B 1 248 ? -8.828 1.349 14.062 1 97 248 SER B N 1
ATOM 4815 C CA . SER B 1 248 ? -9.734 0.211 14.016 1 97 248 SER B CA 1
ATOM 4816 C C . SER B 1 248 ? -11.195 0.667 14.047 1 97 248 SER B C 1
ATOM 4818 O O . SER B 1 248 ? -11.477 1.865 13.977 1 97 248 SER B O 1
ATOM 4820 N N . GLY B 1 249 ? -12.18 -0.354 14.008 1 95.88 249 GLY B N 1
ATOM 4821 C CA . GLY B 1 249 ? -13.602 -0.056 14.062 1 95.88 249 GLY B CA 1
ATOM 4822 C C . GLY B 1 249 ? -14.234 0.102 12.688 1 95.88 249 GLY B C 1
ATOM 4823 O O . GLY B 1 249 ? -13.539 0.073 11.672 1 95.88 249 GLY B O 1
ATOM 4824 N N . PRO B 1 250 ? -15.586 0.257 12.734 1 96.19 250 PRO B N 1
ATOM 4825 C CA . PRO B 1 250 ? -16.297 0.449 11.469 1 96.19 250 PRO B CA 1
ATOM 4826 C C . PRO B 1 250 ? -16.141 1.863 10.914 1 96.19 250 PRO B C 1
ATOM 4828 O O . PRO B 1 250 ? -15.891 2.805 11.672 1 96.19 250 PRO B O 1
ATOM 4831 N N . LEU B 1 251 ? -16.234 1.972 9.586 1 96.06 251 LEU B N 1
ATOM 4832 C CA . LEU B 1 251 ? -16.297 3.293 8.969 1 96.06 251 LEU B CA 1
ATOM 4833 C C . LEU B 1 251 ? -17.656 3.936 9.195 1 96.06 251 LEU B C 1
ATOM 4835 O O . LEU B 1 251 ? -18.688 3.297 9 1 96.06 251 LEU B O 1
ATOM 4839 N N . PRO B 1 252 ? -17.641 5.109 9.586 1 93.5 252 PRO B N 1
ATOM 4840 C CA . PRO B 1 252 ? -18.922 5.785 9.828 1 93.5 252 PRO B CA 1
ATOM 4841 C C . PRO B 1 252 ? -19.594 6.254 8.547 1 93.5 252 PRO B C 1
ATOM 4843 O O . PRO B 1 252 ? -18.906 6.594 7.574 1 93.5 252 PRO B O 1
ATOM 4846 N N . ASN B 1 253 ? -20.969 6.387 8.562 1 91.44 253 ASN B N 1
ATOM 4847 C CA . ASN B 1 253 ? -21.719 6.922 7.43 1 91.44 253 ASN B CA 1
ATOM 4848 C C . ASN B 1 253 ? -21.438 8.406 7.227 1 91.44 253 ASN B C 1
ATOM 4850 O O . ASN B 1 253 ? -21.578 8.922 6.113 1 91.44 253 ASN B O 1
ATOM 4854 N N . SER B 1 254 ? -20.984 8.992 8.273 1 88.56 254 SER B N 1
ATOM 4855 C CA . SER B 1 254 ? -20.75 10.43 8.25 1 88.56 254 SER B CA 1
ATOM 4856 C C . SER B 1 254 ? -19.547 10.781 7.391 1 88.56 254 SER B C 1
ATOM 4858 O O . SER B 1 254 ? -19.281 11.961 7.133 1 88.56 254 SER B O 1
ATOM 4860 N N . VAL B 1 255 ? -18.828 9.852 6.848 1 88.81 255 VAL B N 1
ATOM 4861 C CA . VAL B 1 255 ? -17.672 10.094 6.004 1 88.81 255 VAL B CA 1
ATOM 4862 C C . VAL B 1 255 ? -18.094 10.891 4.77 1 88.81 255 VAL B C 1
ATOM 4864 O O . VAL B 1 255 ? -17.281 11.641 4.207 1 88.81 255 VAL B O 1
ATOM 4867 N N . ASP B 1 256 ? -19.391 10.734 4.379 1 89.44 256 ASP B N 1
ATOM 4868 C CA . ASP B 1 256 ? -19.859 11.43 3.18 1 89.44 256 ASP B CA 1
ATOM 4869 C C . ASP B 1 256 ? -19.984 12.93 3.432 1 89.44 256 ASP B C 1
ATOM 4871 O O . ASP B 1 256 ? -20.219 13.695 2.5 1 89.44 256 ASP B O 1
ATOM 4875 N N . ASN B 1 257 ? -19.781 13.352 4.699 1 91.75 257 ASN B N 1
ATOM 4876 C CA . ASN B 1 257 ? -19.75 14.781 4.996 1 91.75 257 ASN B CA 1
ATOM 4877 C C . ASN B 1 257 ? -18.453 15.422 4.5 1 91.75 257 ASN B C 1
ATOM 4879 O O . ASN B 1 257 ? -18.359 16.641 4.418 1 91.75 257 ASN B O 1
ATOM 4883 N N . LEU B 1 258 ? -17.531 14.562 4.172 1 93.44 258 LEU B N 1
ATOM 4884 C CA . LEU B 1 258 ? -16.25 15.07 3.689 1 93.44 258 LEU B CA 1
ATOM 4885 C C . LEU B 1 258 ? -16.312 15.336 2.189 1 93.44 258 LEU B C 1
ATOM 4887 O O . LEU B 1 258 ? -15.617 14.68 1.412 1 93.44 258 LEU B O 1
ATOM 4891 N N . LYS B 1 259 ? -16.922 16.438 1.84 1 92.12 259 LYS B N 1
ATOM 4892 C CA . LYS B 1 259 ? -17.344 16.734 0.472 1 92.12 259 LYS B CA 1
ATOM 4893 C C . LYS B 1 259 ? -16.141 17.078 -0.407 1 92.12 259 LYS B C 1
ATOM 4895 O O . LYS B 1 259 ? -16.219 16.953 -1.632 1 92.12 259 LYS B O 1
ATOM 4900 N N . PHE B 1 260 ? -15.062 17.406 0.189 1 94.19 260 PHE B N 1
ATOM 4901 C CA . PHE B 1 260 ? -13.93 17.891 -0.588 1 94.19 260 PHE B CA 1
ATOM 4902 C C . PHE B 1 260 ? -12.82 16.859 -0.628 1 94.19 260 PHE B C 1
ATOM 4904 O O . PHE B 1 260 ? -11.758 17.094 -1.219 1 94.19 260 PHE B O 1
ATOM 4911 N N . LEU B 1 261 ? -13.055 15.695 -0.064 1 95.38 261 LEU B N 1
ATOM 4912 C CA . LEU B 1 261 ? -12.016 14.688 0.093 1 95.38 261 LEU B CA 1
ATOM 4913 C C . LEU B 1 261 ? -11.555 14.164 -1.264 1 95.38 261 LEU B C 1
ATOM 4915 O O . LEU B 1 261 ? -12.375 13.719 -2.07 1 95.38 261 LEU B O 1
ATOM 4919 N N . LYS B 1 262 ? -10.273 14.258 -1.467 1 93.62 262 LYS B N 1
ATOM 4920 C CA . LYS B 1 262 ? -9.688 13.797 -2.723 1 93.62 262 LYS B CA 1
ATOM 4921 C C . LYS B 1 262 ? -8.875 12.523 -2.518 1 93.62 262 LYS B C 1
ATOM 4923 O O . LYS B 1 262 ? -8.781 11.688 -3.418 1 93.62 262 LYS B O 1
ATOM 4928 N N . HIS B 1 263 ? -8.281 12.398 -1.378 1 94.31 263 HIS B N 1
ATOM 4929 C CA . HIS B 1 263 ? -7.445 11.25 -1.047 1 94.31 263 HIS B CA 1
ATOM 4930 C C . HIS B 1 263 ? -7.844 10.648 0.297 1 94.31 263 HIS B C 1
ATOM 4932 O O . HIS B 1 263 ? -7.855 11.344 1.314 1 94.31 263 HIS B O 1
ATOM 4938 N N . LEU B 1 264 ? -8.18 9.414 0.261 1 96.75 264 LEU B N 1
ATOM 4939 C CA . LEU B 1 264 ? -8.422 8.656 1.484 1 96.75 264 LEU B CA 1
ATOM 4940 C C . LEU B 1 264 ? -7.535 7.418 1.547 1 96.75 264 LEU B C 1
ATOM 4942 O O . LEU B 1 264 ? -7.723 6.473 0.778 1 96.75 264 LEU B O 1
ATOM 4946 N N . GLY B 1 265 ? -6.543 7.43 2.463 1 96.75 265 GLY B N 1
ATOM 4947 C CA . GLY B 1 265 ? -5.652 6.297 2.672 1 96.75 265 GLY B CA 1
ATOM 4948 C C . GLY B 1 265 ? -5.836 5.637 4.023 1 96.75 265 GLY B C 1
ATOM 4949 O O . GLY B 1 265 ? -5.547 6.238 5.059 1 96.75 265 GLY B O 1
ATOM 4950 N N . LEU B 1 266 ? -6.305 4.43 3.98 1 97.62 266 LEU B N 1
ATOM 4951 C CA . LEU B 1 266 ? -6.52 3.643 5.188 1 97.62 266 LEU B CA 1
ATOM 4952 C C . LEU B 1 266 ? -5.824 2.289 5.086 1 97.62 266 LEU B C 1
ATOM 4954 O O . LEU B 1 266 ? -6.301 1.298 5.645 1 97.62 266 LEU B O 1
ATOM 4958 N N . SER B 1 267 ? -4.777 2.252 4.312 1 95.62 267 SER B N 1
ATOM 4959 C CA . SER B 1 267 ? -4.145 0.96 4.062 1 95.62 267 SER B CA 1
ATOM 4960 C C . SER B 1 267 ? -3.43 0.446 5.309 1 95.62 267 SER B C 1
ATOM 4962 O O . SER B 1 267 ? -2.848 1.227 6.066 1 95.62 267 SER B O 1
ATOM 4964 N N . GLN B 1 268 ? -3.451 -0.86 5.453 1 92.19 268 GLN B N 1
ATOM 4965 C CA . GLN B 1 268 ? -2.734 -1.549 6.52 1 92.19 268 GLN B CA 1
ATOM 4966 C C . GLN B 1 268 ? -3.115 -0.988 7.887 1 92.19 268 GLN B C 1
ATOM 4968 O O . GLN B 1 268 ? -2.248 -0.545 8.648 1 92.19 268 GLN B O 1
ATOM 4973 N N . CYS B 1 269 ? -4.344 -1.035 8.156 1 96.56 269 CYS B N 1
ATOM 4974 C CA . CYS B 1 269 ? -4.949 -0.705 9.445 1 96.56 269 CYS B CA 1
ATOM 4975 C C . CYS B 1 269 ? -5.777 -1.87 9.977 1 96.56 269 CYS B C 1
ATOM 4977 O O . CYS B 1 269 ? -5.504 -3.027 9.656 1 96.56 269 CYS B O 1
ATOM 4979 N N . ASN B 1 270 ? -6.625 -1.601 10.961 1 96.94 270 ASN B N 1
ATOM 4980 C CA . ASN B 1 270 ? -7.465 -2.648 11.531 1 96.94 270 ASN B CA 1
ATOM 4981 C C . ASN B 1 270 ? -8.945 -2.311 11.398 1 96.94 270 ASN B C 1
ATOM 4983 O O . ASN B 1 270 ? -9.75 -2.691 12.25 1 96.94 270 ASN B O 1
ATOM 4987 N N . PHE B 1 271 ? -9.281 -1.589 10.391 1 97.69 271 PHE B N 1
ATOM 4988 C CA . PHE B 1 271 ? -10.688 -1.244 10.18 1 97.69 271 PHE B CA 1
ATOM 4989 C C . PHE B 1 271 ? -11.508 -2.49 9.875 1 97.69 271 PHE B C 1
ATOM 4991 O O . PHE B 1 271 ? -10.977 -3.486 9.383 1 97.69 271 PHE B O 1
ATOM 4998 N N . ASN B 1 272 ? -12.797 -2.391 10.258 1 97.56 272 ASN B N 1
ATOM 4999 C CA . ASN B 1 272 ? -13.688 -3.527 10.055 1 97.56 272 ASN B CA 1
ATOM 5000 C C . ASN B 1 272 ? -15.094 -3.074 9.664 1 97.56 272 ASN B C 1
ATOM 5002 O O . ASN B 1 272 ? -15.312 -1.899 9.375 1 97.56 272 ASN B O 1
ATOM 5006 N N . GLY B 1 273 ? -16.031 -4.062 9.523 1 96.94 273 GLY B N 1
ATOM 5007 C CA . GLY B 1 273 ? -17.391 -3.744 9.148 1 96.94 273 GLY B CA 1
ATOM 5008 C C . GLY B 1 273 ? -17.578 -3.578 7.652 1 96.94 273 GLY B C 1
ATOM 5009 O O . GLY B 1 273 ? -16.75 -4.031 6.863 1 96.94 273 GLY B O 1
ATOM 5010 N N . LEU B 1 274 ? -18.766 -2.982 7.32 1 97.12 274 LEU B N 1
ATOM 5011 C CA . LEU B 1 274 ? -19.125 -2.791 5.918 1 97.12 274 LEU B CA 1
ATOM 5012 C C . LEU B 1 274 ? -18.531 -1.496 5.375 1 97.12 274 LEU B C 1
ATOM 5014 O O . LEU B 1 274 ? -18.328 -0.542 6.129 1 97.12 274 LEU B O 1
ATOM 5018 N N . ILE B 1 275 ? -18.203 -1.513 4.109 1 97.06 275 ILE B N 1
ATOM 5019 C CA . ILE B 1 275 ? -17.969 -0.237 3.439 1 97.06 275 ILE B CA 1
ATOM 5020 C C . ILE B 1 275 ? -19.297 0.501 3.262 1 97.06 275 ILE B C 1
ATOM 5022 O O . ILE B 1 275 ? -20.203 0.009 2.584 1 97.06 275 ILE B O 1
ATOM 5026 N N . PRO B 1 276 ? -19.359 1.635 3.791 1 95.31 276 PRO B N 1
ATOM 5027 C CA . PRO B 1 276 ? -20.656 2.328 3.762 1 95.31 276 PRO B CA 1
ATOM 5028 C C . PRO B 1 276 ? -21.062 2.77 2.357 1 95.31 276 PRO B C 1
ATOM 5030 O O . PRO B 1 276 ? -20.203 3.203 1.575 1 95.31 276 PRO B O 1
ATOM 5033 N N . ALA B 1 277 ? -22.406 2.77 2.092 1 95.38 277 ALA B N 1
ATOM 5034 C CA . ALA B 1 277 ? -22.938 3.229 0.812 1 95.38 277 ALA B CA 1
ATOM 5035 C C . ALA B 1 277 ? -22.703 4.727 0.626 1 95.38 277 ALA B C 1
ATOM 5037 O O . ALA B 1 277 ? -22.609 5.211 -0.504 1 95.38 277 ALA B O 1
ATOM 5038 N N . SER B 1 278 ? -22.562 5.371 1.752 1 94 278 SER B N 1
ATOM 5039 C CA . SER B 1 278 ? -22.375 6.82 1.719 1 94 278 SER B CA 1
ATOM 5040 C C . SER B 1 278 ? -21.062 7.188 1.037 1 94 278 SER B C 1
ATOM 5042 O O . SER B 1 278 ? -20.859 8.344 0.657 1 94 278 SER B O 1
ATOM 5044 N N . PHE B 1 279 ? -20.109 6.266 0.805 1 94.44 279 PHE B N 1
ATOM 5045 C CA . PHE B 1 279 ? -18.859 6.512 0.097 1 94.44 279 PHE B CA 1
ATOM 5046 C C . PHE B 1 279 ? -19.125 7.012 -1.317 1 94.44 279 PHE B C 1
ATOM 5048 O O . PHE B 1 279 ? -18.312 7.754 -1.884 1 94.44 279 PHE B O 1
ATOM 5055 N N . GLY B 1 280 ? -20.266 6.602 -1.847 1 95 280 GLY B N 1
ATOM 5056 C CA . GLY B 1 280 ? -20.625 7.027 -3.188 1 95 280 GLY B CA 1
ATOM 5057 C C . GLY B 1 280 ? -20.828 8.531 -3.305 1 95 280 GLY B C 1
ATOM 5058 O O . GLY B 1 280 ? -20.859 9.07 -4.41 1 95 280 GLY B O 1
ATOM 5059 N N . ASN B 1 281 ? -20.938 9.164 -2.146 1 94.62 281 ASN B N 1
ATOM 5060 C CA . ASN B 1 281 ? -21.188 10.602 -2.127 1 94.62 281 ASN B CA 1
ATOM 5061 C C . ASN B 1 281 ? -19.891 11.391 -2.09 1 94.62 281 ASN B C 1
ATOM 5063 O O . ASN B 1 281 ? -19.891 12.617 -2.154 1 94.62 281 ASN B O 1
ATOM 5067 N N . LEU B 1 282 ? -18.734 10.68 -2.021 1 95.25 282 LEU B N 1
ATOM 5068 C CA . LEU B 1 282 ? -17.438 11.344 -2.045 1 95.25 282 LEU B CA 1
ATOM 5069 C C . LEU B 1 282 ? -16.984 11.617 -3.479 1 95.25 282 LEU B C 1
ATOM 5071 O O . LEU B 1 282 ? -15.984 11.078 -3.938 1 95.25 282 LEU B O 1
ATOM 5075 N N . THR B 1 283 ? -17.578 12.562 -4.086 1 93.81 283 THR B N 1
ATOM 5076 C CA . THR B 1 283 ? -17.531 12.703 -5.539 1 93.81 283 THR B CA 1
ATOM 5077 C C . THR B 1 283 ? -16.203 13.297 -5.992 1 93.81 283 THR B C 1
ATOM 5079 O O . THR B 1 283 ? -15.867 13.242 -7.176 1 93.81 283 THR B O 1
ATOM 5082 N N . GLN B 1 284 ? -15.422 13.797 -5.059 1 94.75 284 GLN B N 1
ATOM 5083 C CA . GLN B 1 284 ? -14.164 14.414 -5.465 1 94.75 284 GLN B CA 1
ATOM 5084 C C . GLN B 1 284 ? -12.992 13.453 -5.289 1 94.75 284 GLN B C 1
ATOM 5086 O O . GLN B 1 284 ? -11.859 13.766 -5.668 1 94.75 284 GLN B O 1
ATOM 5091 N N . ILE B 1 285 ? -13.172 12.25 -4.816 1 96 285 ILE B N 1
ATOM 5092 C CA . ILE B 1 285 ? -12.094 11.336 -4.473 1 96 285 ILE B CA 1
ATOM 5093 C C . ILE B 1 285 ? -11.414 10.836 -5.746 1 96 285 ILE B C 1
ATOM 5095 O O . ILE B 1 285 ? -12.078 10.477 -6.715 1 96 285 ILE B O 1
ATOM 5099 N N . THR B 1 286 ? -10.125 10.938 -5.707 1 94.94 286 THR B N 1
ATOM 5100 C CA . THR B 1 286 ? -9.336 10.445 -6.828 1 94.94 286 THR B CA 1
ATOM 5101 C C . THR B 1 286 ? -8.539 9.203 -6.426 1 94.94 286 THR B C 1
ATOM 5103 O O . THR B 1 286 ? -8.203 8.367 -7.273 1 94.94 286 THR B O 1
ATOM 5106 N N . GLU B 1 287 ? -8.219 9.078 -5.168 1 95.44 287 GLU B N 1
ATOM 5107 C CA . GLU B 1 287 ? -7.461 7.938 -4.652 1 95.44 287 GLU B CA 1
ATOM 5108 C C . GLU B 1 287 ? -8.117 7.359 -3.402 1 95.44 287 GLU B C 1
ATOM 5110 O O . GLU B 1 287 ? -8.312 8.07 -2.412 1 95.44 287 GLU B O 1
ATOM 5115 N N . LEU B 1 288 ? -8.445 6.094 -3.51 1 97.25 288 LEU B N 1
ATOM 5116 C CA . LEU B 1 288 ? -9.078 5.371 -2.41 1 97.25 288 LEU B CA 1
ATOM 5117 C C . LEU B 1 288 ? -8.32 4.086 -2.098 1 97.25 288 LEU B C 1
ATOM 5119 O O . LEU B 1 288 ? -8.328 3.146 -2.896 1 97.25 288 LEU B O 1
ATOM 5123 N N . ASP B 1 289 ? -7.629 4.031 -0.979 1 97.44 289 ASP B N 1
ATOM 5124 C CA . ASP B 1 289 ? -6.879 2.85 -0.566 1 97.44 289 ASP B CA 1
ATOM 5125 C C . ASP B 1 289 ? -7.375 2.324 0.779 1 97.44 289 ASP B C 1
ATOM 5127 O O . ASP B 1 289 ? -7.055 2.889 1.827 1 97.44 289 ASP B O 1
ATOM 5131 N N . LEU B 1 290 ? -8.148 1.292 0.755 1 97.94 290 LEU B N 1
ATOM 5132 C CA . LEU B 1 290 ? -8.688 0.66 1.953 1 97.94 290 LEU B CA 1
ATOM 5133 C C . LEU B 1 290 ? -8.062 -0.712 2.176 1 97.94 290 LEU B C 1
ATOM 5135 O O . LEU B 1 290 ? -8.656 -1.574 2.824 1 97.94 290 LEU B O 1
ATOM 5139 N N . SER B 1 291 ? -6.891 -0.938 1.599 1 96.56 291 SER B N 1
ATOM 5140 C CA . SER B 1 291 ? -6.301 -2.271 1.561 1 96.56 291 SER B CA 1
ATOM 5141 C C . SER B 1 291 ? -5.766 -2.68 2.93 1 96.56 291 SER B C 1
ATOM 5143 O O . SER B 1 291 ? -5.43 -1.823 3.75 1 96.56 291 SER B O 1
ATOM 5145 N N . GLY B 1 292 ? -5.645 -3.979 3.09 1 94.75 292 GLY B N 1
ATOM 5146 C CA . GLY B 1 292 ? -5.012 -4.516 4.281 1 94.75 292 GLY B CA 1
ATOM 5147 C C . GLY B 1 292 ? -5.777 -4.211 5.555 1 94.75 292 GLY B C 1
ATOM 5148 O O . GLY B 1 292 ? -5.203 -3.715 6.527 1 94.75 292 GLY B O 1
ATOM 5149 N N . ASN B 1 293 ? -7.141 -4.422 5.488 1 96.62 293 ASN B N 1
ATOM 5150 C CA . ASN B 1 293 ? -8.016 -4.273 6.648 1 96.62 293 ASN B CA 1
ATOM 5151 C C . ASN B 1 293 ? -8.898 -5.504 6.844 1 96.62 293 ASN B C 1
ATOM 5153 O O . ASN B 1 293 ? -8.508 -6.617 6.48 1 96.62 293 ASN B O 1
ATOM 5157 N N . ASN B 1 294 ? -9.961 -5.34 7.629 1 96.38 294 ASN B N 1
ATOM 5158 C CA . ASN B 1 294 ? -10.875 -6.441 7.906 1 96.38 294 ASN B CA 1
ATOM 5159 C C . ASN B 1 294 ? -12.289 -6.129 7.418 1 96.38 294 ASN B C 1
ATOM 5161 O O . ASN B 1 294 ? -13.273 -6.492 8.07 1 96.38 294 ASN B O 1
ATOM 5165 N N . PHE B 1 295 ? -12.383 -5.438 6.355 1 97.44 295 PHE B N 1
ATOM 5166 C CA . PHE B 1 295 ? -13.703 -5.102 5.828 1 97.44 295 PHE B CA 1
ATOM 5167 C C . PHE B 1 295 ? -14.422 -6.355 5.336 1 97.44 295 PHE B C 1
ATOM 5169 O O . PHE B 1 295 ? -13.797 -7.262 4.789 1 97.44 295 PHE B O 1
ATOM 5176 N N . VAL B 1 296 ? -15.758 -6.352 5.516 1 96.56 296 VAL B N 1
ATOM 5177 C CA . VAL B 1 296 ? -16.578 -7.488 5.121 1 96.56 296 VAL B CA 1
ATOM 5178 C C . VAL B 1 296 ? -17.766 -7 4.301 1 96.56 296 VAL B C 1
ATOM 5180 O O . VAL B 1 296 ? -17.953 -5.797 4.121 1 96.56 296 VAL B O 1
ATOM 5183 N N . GLY B 1 297 ? -18.531 -7.926 3.744 1 95.75 297 GLY B N 1
ATOM 5184 C CA . GLY B 1 297 ? -19.75 -7.59 3.027 1 95.75 297 GLY B CA 1
ATOM 5185 C C . GLY B 1 297 ? -19.516 -7.297 1.558 1 95.75 297 GLY B C 1
ATOM 5186 O O . GLY B 1 297 ? -18.422 -7.52 1.042 1 95.75 297 GLY B O 1
ATOM 5187 N N . GLU B 1 298 ? -20.656 -6.855 0.918 1 96.38 298 GLU B N 1
ATOM 5188 C CA . GLU B 1 298 ? -20.625 -6.57 -0.513 1 96.38 298 GLU B CA 1
ATOM 5189 C C . GLU B 1 298 ? -20.203 -5.125 -0.774 1 96.38 298 GLU B C 1
ATOM 5191 O O . GLU B 1 298 ? -20.391 -4.254 0.076 1 96.38 298 GLU B O 1
ATOM 5196 N N . LEU B 1 299 ? -19.656 -4.938 -1.972 1 96.06 299 LEU B N 1
ATOM 5197 C CA . LEU B 1 299 ? -19.391 -3.566 -2.389 1 96.06 299 LEU B CA 1
ATOM 5198 C C . LEU B 1 299 ? -20.688 -2.803 -2.629 1 96.06 299 LEU B C 1
ATOM 5200 O O . LEU B 1 299 ? -21.578 -3.293 -3.32 1 96.06 299 LEU B O 1
ATOM 5204 N N . PRO B 1 300 ? -20.75 -1.667 -2.074 1 94.75 300 PRO B N 1
ATOM 5205 C CA . PRO B 1 300 ? -21.938 -0.87 -2.393 1 94.75 300 PRO B CA 1
ATOM 5206 C C . PRO B 1 300 ? -21.953 -0.385 -3.84 1 94.75 300 PRO B C 1
ATOM 5208 O O . PRO B 1 300 ? -20.922 0.068 -4.352 1 94.75 300 PRO B O 1
ATOM 5211 N N . SER B 1 301 ? -23.141 -0.42 -4.484 1 93.94 301 SER B N 1
ATOM 5212 C CA . SER B 1 301 ? -23.266 0.018 -5.871 1 93.94 301 SER B CA 1
ATOM 5213 C C . SER B 1 301 ? -22.953 1.504 -6.012 1 93.94 301 SER B C 1
ATOM 5215 O O . SER B 1 301 ? -22.5 1.952 -7.066 1 93.94 301 SER B O 1
ATOM 5217 N N . SER B 1 302 ? -23.141 2.207 -4.887 1 94.94 302 SER B N 1
ATOM 5218 C CA . SER B 1 302 ? -22.922 3.65 -4.898 1 94.94 302 SER B CA 1
ATOM 5219 C C . SER B 1 302 ? -21.453 3.982 -5.121 1 94.94 302 SER B C 1
ATOM 5221 O O . SER B 1 302 ? -21.109 5.121 -5.457 1 94.94 302 SER B O 1
ATOM 5223 N N . LEU B 1 303 ? -20.5 3.01 -4.953 1 94.62 303 LEU B N 1
ATOM 5224 C CA . LEU B 1 303 ? -19.078 3.24 -5.191 1 94.62 303 LEU B CA 1
ATOM 5225 C C . LEU B 1 303 ? -18.828 3.643 -6.641 1 94.62 303 LEU B C 1
ATOM 5227 O O . LEU B 1 303 ? -17.891 4.375 -6.93 1 94.62 303 LEU B O 1
ATOM 5231 N N . SER B 1 304 ? -19.734 3.229 -7.488 1 94.56 304 SER B N 1
ATOM 5232 C CA . SER B 1 304 ? -19.609 3.5 -8.914 1 94.56 304 SER B CA 1
ATOM 5233 C C . SER B 1 304 ? -19.891 4.965 -9.227 1 94.56 304 SER B C 1
ATOM 5235 O O . SER B 1 304 ? -19.672 5.422 -10.352 1 94.56 304 SER B O 1
ATOM 5237 N N . ASN B 1 305 ? -20.375 5.695 -8.242 1 95.44 305 ASN B N 1
ATOM 5238 C CA . ASN B 1 305 ? -20.656 7.121 -8.398 1 95.44 305 ASN B CA 1
ATOM 5239 C C . ASN B 1 305 ? -19.375 7.945 -8.336 1 95.44 305 ASN B C 1
ATOM 5241 O O . ASN B 1 305 ? -19.391 9.148 -8.617 1 95.44 305 ASN B O 1
ATOM 5245 N N . LEU B 1 306 ? -18.281 7.316 -8.023 1 96.44 306 LEU B N 1
ATOM 5246 C CA . LEU B 1 306 ? -17.016 8.047 -7.879 1 96.44 306 LEU B CA 1
ATOM 5247 C C . LEU B 1 306 ? -16.359 8.25 -9.234 1 96.44 306 LEU B C 1
ATOM 5249 O O . LEU B 1 306 ? -15.328 7.633 -9.531 1 96.44 306 LEU B O 1
ATOM 5253 N N . LYS B 1 307 ? -16.75 9.227 -9.93 1 94.75 307 LYS B N 1
ATOM 5254 C CA . LYS B 1 307 ? -16.422 9.406 -11.344 1 94.75 307 LYS B CA 1
ATOM 5255 C C . LYS B 1 307 ? -14.977 9.883 -11.516 1 94.75 307 LYS B C 1
ATOM 5257 O O . LYS B 1 307 ? -14.406 9.75 -12.602 1 94.75 307 LYS B O 1
ATOM 5262 N N . ASN B 1 308 ? -14.445 10.422 -10.453 1 94.69 308 ASN B N 1
ATOM 5263 C CA . ASN B 1 308 ? -13.094 10.953 -10.555 1 94.69 308 ASN B CA 1
ATOM 5264 C C . ASN B 1 308 ? -12.055 9.953 -10.047 1 94.69 308 ASN B C 1
ATOM 5266 O O . ASN B 1 308 ? -10.852 10.219 -10.094 1 94.69 308 ASN B O 1
ATOM 5270 N N . LEU B 1 309 ? -12.445 8.789 -9.617 1 96.06 309 LEU B N 1
ATOM 5271 C CA . LEU B 1 309 ? -11.562 7.812 -8.992 1 96.06 309 LEU B CA 1
ATOM 5272 C C . LEU B 1 309 ? -10.547 7.27 -10 1 96.06 309 LEU B C 1
ATOM 5274 O O . LEU B 1 309 ? -10.93 6.742 -11.047 1 96.06 309 LEU B O 1
ATOM 5278 N N . SER B 1 310 ? -9.266 7.43 -9.656 1 93.81 310 SER B N 1
ATOM 5279 C CA . SER B 1 310 ? -8.203 6.965 -10.539 1 93.81 310 SER B CA 1
ATOM 5280 C C . SER B 1 310 ? -7.473 5.766 -9.938 1 93.81 310 SER B C 1
ATOM 5282 O O . SER B 1 310 ? -6.934 4.934 -10.672 1 93.81 310 SER B O 1
ATOM 5284 N N . PHE B 1 311 ? -7.445 5.73 -8.695 1 94.31 311 PHE B N 1
ATOM 5285 C CA . PHE B 1 311 ? -6.762 4.66 -7.984 1 94.31 311 PHE B CA 1
ATOM 5286 C C . PHE B 1 311 ? -7.68 4.023 -6.949 1 94.31 311 PHE B C 1
ATOM 5288 O O . PHE B 1 311 ? -8.164 4.699 -6.043 1 94.31 311 PHE B O 1
ATOM 5295 N N . LEU B 1 312 ? -7.867 2.707 -7.082 1 96.31 312 LEU B N 1
ATOM 5296 C CA . LEU B 1 312 ? -8.703 1.958 -6.152 1 96.31 312 LEU B CA 1
ATOM 5297 C C . LEU B 1 312 ? -7.98 0.714 -5.648 1 96.31 312 LEU B C 1
ATOM 5299 O O . LEU B 1 312 ? -7.598 -0.15 -6.441 1 96.31 312 LEU B O 1
ATOM 5303 N N . ASN B 1 313 ? -7.758 0.624 -4.336 1 96.69 313 ASN B N 1
ATOM 5304 C CA . ASN B 1 313 ? -7.102 -0.535 -3.74 1 96.69 313 ASN B CA 1
ATOM 5305 C C . ASN B 1 313 ? -7.914 -1.105 -2.582 1 96.69 313 ASN B C 1
ATOM 5307 O O . ASN B 1 313 ? -8.016 -0.485 -1.522 1 96.69 313 ASN B O 1
ATOM 5311 N N . LEU B 1 314 ? -8.492 -2.254 -2.797 1 96.94 314 LEU B N 1
ATOM 5312 C CA . LEU B 1 314 ? -9.305 -2.914 -1.786 1 96.94 314 LEU B CA 1
ATOM 5313 C C . LEU B 1 314 ? -8.727 -4.273 -1.417 1 96.94 314 LEU B C 1
ATOM 5315 O O . LEU B 1 314 ? -9.414 -5.109 -0.822 1 96.94 314 LEU B O 1
ATOM 5319 N N . ARG B 1 315 ? -7.438 -4.461 -1.764 1 94.31 315 ARG B N 1
ATOM 5320 C CA . ARG B 1 315 ? -6.855 -5.789 -1.605 1 94.31 315 ARG B CA 1
ATOM 5321 C C . ARG B 1 315 ? -6.746 -6.168 -0.133 1 94.31 315 ARG B C 1
ATOM 5323 O O . ARG B 1 315 ? -6.668 -5.297 0.734 1 94.31 315 ARG B O 1
ATOM 5330 N N . CYS B 1 316 ? -6.688 -7.508 0.159 1 93.38 316 CYS B N 1
ATOM 5331 C CA . CYS B 1 316 ? -6.406 -8.07 1.475 1 93.38 316 CYS B CA 1
ATOM 5332 C C . CYS B 1 316 ? -7.457 -7.637 2.49 1 93.38 316 CYS B C 1
ATOM 5334 O O . CYS B 1 316 ? -7.117 -7.09 3.543 1 93.38 316 CYS B O 1
ATOM 5336 N N . ASN B 1 317 ? -8.711 -7.801 2.17 1 95.12 317 ASN B N 1
ATOM 5337 C CA . ASN B 1 317 ? -9.859 -7.707 3.061 1 95.12 317 ASN B CA 1
ATOM 5338 C C . ASN B 1 317 ? -10.695 -8.992 3.041 1 95.12 317 ASN B C 1
ATOM 5340 O O . ASN B 1 317 ? -10.172 -10.062 2.738 1 95.12 317 ASN B O 1
ATOM 5344 N N . ASN B 1 318 ? -11.883 -8.891 3.58 1 93.38 318 ASN B N 1
ATOM 5345 C CA . ASN B 1 318 ? -12.812 -10.016 3.547 1 93.38 318 ASN B CA 1
ATOM 5346 C C . ASN B 1 318 ? -14.109 -9.656 2.83 1 93.38 318 ASN B C 1
ATOM 5348 O O . ASN B 1 318 ? -15.195 -10.047 3.262 1 93.38 318 ASN B O 1
ATOM 5352 N N . LEU B 1 319 ? -13.945 -8.867 1.835 1 95.38 319 LEU B N 1
ATOM 5353 C CA . LEU B 1 319 ? -15.109 -8.453 1.069 1 95.38 319 LEU B CA 1
ATOM 5354 C C . LEU B 1 319 ? -15.719 -9.625 0.312 1 95.38 319 LEU B C 1
ATOM 5356 O O . LEU B 1 319 ? -14.992 -10.539 -0.107 1 95.38 319 LEU B O 1
ATOM 5360 N N . SER B 1 320 ? -17.062 -9.523 0.141 1 94.19 320 SER B N 1
ATOM 5361 C CA . SER B 1 320 ? -17.781 -10.656 -0.432 1 94.19 320 SER B CA 1
ATOM 5362 C C . SER B 1 320 ? -18.797 -10.188 -1.467 1 94.19 320 SER B C 1
ATOM 5364 O O . SER B 1 320 ? -18.797 -9.016 -1.861 1 94.19 320 SER B O 1
ATOM 5366 N N . GLY B 1 321 ? -19.562 -11.109 -1.999 1 92.19 321 GLY B N 1
ATOM 5367 C CA . GLY B 1 321 ? -20.531 -10.766 -3.02 1 92.19 321 GLY B CA 1
ATOM 5368 C C . GLY B 1 321 ? -19.922 -10.609 -4.398 1 92.19 321 GLY B C 1
ATOM 5369 O O . GLY B 1 321 ? -18.75 -10.938 -4.609 1 92.19 321 GLY B O 1
ATOM 5370 N N . SER B 1 322 ? -20.828 -10.219 -5.344 1 91.38 322 SER B N 1
ATOM 5371 C CA . SER B 1 322 ? -20.359 -9.977 -6.707 1 91.38 322 SER B CA 1
ATOM 5372 C C . SER B 1 322 ? -19.906 -8.531 -6.895 1 91.38 322 SER B C 1
ATOM 5374 O O . SER B 1 322 ? -20.375 -7.637 -6.191 1 91.38 322 SER B O 1
ATOM 5376 N N . ILE B 1 323 ? -18.953 -8.398 -7.812 1 92.5 323 ILE B N 1
ATOM 5377 C CA . ILE B 1 323 ? -18.656 -7.039 -8.234 1 92.5 323 ILE B CA 1
ATOM 5378 C C . ILE B 1 323 ? -19.812 -6.477 -9.055 1 92.5 323 ILE B C 1
ATOM 5380 O O . ILE B 1 323 ? -20.219 -7.078 -10.055 1 92.5 323 ILE B O 1
ATOM 5384 N N . PRO B 1 324 ? -20.312 -5.332 -8.617 1 92.25 324 PRO B N 1
ATOM 5385 C CA . PRO B 1 324 ? -21.469 -4.781 -9.328 1 92.25 324 PRO B CA 1
ATOM 5386 C C . PRO B 1 324 ? -21.141 -4.391 -10.773 1 92.25 324 PRO B C 1
ATOM 5388 O O . PRO B 1 324 ? -20.031 -3.896 -11.039 1 92.25 324 PRO B O 1
ATOM 5391 N N . GLU B 1 325 ? -22.156 -4.52 -11.688 1 92.31 325 GLU B N 1
ATOM 5392 C CA . GLU B 1 325 ? -21.984 -4.125 -13.078 1 92.31 325 GLU B CA 1
ATOM 5393 C C . GLU B 1 325 ? -21.719 -2.627 -13.203 1 92.31 325 GLU B C 1
ATOM 5395 O O . GLU B 1 325 ? -21.016 -2.189 -14.109 1 92.31 325 GLU B O 1
ATOM 5400 N N . SER B 1 326 ? -22.219 -1.893 -12.266 1 93.62 326 SER B N 1
ATOM 5401 C CA . SER B 1 326 ? -22.047 -0.444 -12.281 1 93.62 326 SER B CA 1
ATOM 5402 C C . SER B 1 326 ? -20.594 -0.06 -12.078 1 93.62 326 SER B C 1
ATOM 5404 O O . SER B 1 326 ? -20.203 1.09 -12.305 1 93.62 326 SER B O 1
ATOM 5406 N N . PHE B 1 327 ? -19.75 -1.046 -11.719 1 91.56 327 PHE B N 1
ATOM 5407 C CA . PHE B 1 327 ? -18.328 -0.798 -11.508 1 91.56 327 PHE B CA 1
ATOM 5408 C C . PHE B 1 327 ? -17.672 -0.323 -12.805 1 91.56 327 PHE B C 1
ATOM 5410 O O . PHE B 1 327 ? -16.656 0.38 -12.766 1 91.56 327 PHE B O 1
ATOM 5417 N N . GLY B 1 328 ? -18.25 -0.662 -13.906 1 91.56 328 GLY B N 1
ATOM 5418 C CA . GLY B 1 328 ? -17.781 -0.231 -15.211 1 91.56 328 GLY B CA 1
ATOM 5419 C C . GLY B 1 328 ? -17.906 1.264 -15.43 1 91.56 328 GLY B C 1
ATOM 5420 O O . GLY B 1 328 ? -17.328 1.812 -16.375 1 91.56 328 GLY B O 1
ATOM 5421 N N . ASN B 1 329 ? -18.625 1.917 -14.523 1 92.69 329 ASN B N 1
ATOM 5422 C CA . ASN B 1 329 ? -18.828 3.359 -14.625 1 92.69 329 ASN B CA 1
ATOM 5423 C C . ASN B 1 329 ? -17.625 4.133 -14.102 1 92.69 329 ASN B C 1
ATOM 5425 O O . ASN B 1 329 ? -17.547 5.352 -14.258 1 92.69 329 ASN B O 1
ATOM 5429 N N . LEU B 1 330 ? -16.656 3.42 -13.516 1 94.25 330 LEU B N 1
ATOM 5430 C CA . LEU B 1 330 ? -15.461 4.066 -13.008 1 94.25 330 LEU B CA 1
ATOM 5431 C C . LEU B 1 330 ? -14.422 4.227 -14.117 1 94.25 330 LEU B C 1
ATOM 5433 O O . LEU B 1 330 ? -13.312 3.684 -14.016 1 94.25 330 LEU B O 1
ATOM 5437 N N . THR B 1 331 ? -14.641 5.082 -15.008 1 92.38 331 THR B N 1
ATOM 5438 C CA . THR B 1 331 ? -13.945 5.098 -16.297 1 92.38 331 THR B CA 1
ATOM 5439 C C . THR B 1 331 ? -12.562 5.73 -16.141 1 92.38 331 THR B C 1
ATOM 5441 O O . THR B 1 331 ? -11.703 5.57 -17.016 1 92.38 331 THR B O 1
ATOM 5444 N N . LYS B 1 332 ? -12.289 6.371 -15.047 1 93.69 332 LYS B N 1
ATOM 5445 C CA . LYS B 1 332 ? -11.008 7.051 -14.891 1 93.69 332 LYS B CA 1
ATOM 5446 C C . LYS B 1 332 ? -10.031 6.195 -14.086 1 93.69 332 LYS B C 1
ATOM 5448 O O . LYS B 1 332 ? -8.867 6.57 -13.914 1 93.69 332 LYS B O 1
ATOM 5453 N N . VAL B 1 333 ? -10.445 5.027 -13.672 1 93.62 333 VAL B N 1
ATOM 5454 C CA . VAL B 1 333 ? -9.586 4.18 -12.852 1 93.62 333 VAL B CA 1
ATOM 5455 C C . VAL B 1 333 ? -8.422 3.654 -13.688 1 93.62 333 VAL B C 1
ATOM 5457 O O . VAL B 1 333 ? -8.633 3.068 -14.758 1 93.62 333 VAL B O 1
ATOM 5460 N N . THR B 1 334 ? -7.246 3.904 -13.203 1 88.56 334 THR B N 1
ATOM 5461 C CA . THR B 1 334 ? -6.039 3.436 -13.875 1 88.56 334 THR B CA 1
ATOM 5462 C C . THR B 1 334 ? -5.461 2.213 -13.172 1 88.56 334 THR B C 1
ATOM 5464 O O . THR B 1 334 ? -4.918 1.316 -13.812 1 88.56 334 THR B O 1
ATOM 5467 N N . TYR B 1 335 ? -5.566 2.189 -11.906 1 88.5 335 TYR B N 1
ATOM 5468 C CA . TYR B 1 335 ? -5.117 1.06 -11.102 1 88.5 335 TYR B CA 1
ATOM 5469 C C . TYR B 1 335 ? -6.234 0.554 -10.195 1 88.5 335 TYR B C 1
ATOM 5471 O O . TYR B 1 335 ? -6.816 1.323 -9.43 1 88.5 335 TYR B O 1
ATOM 5479 N N . CYS B 1 336 ? -6.539 -0.754 -10.289 1 90.94 336 CYS B N 1
ATOM 5480 C CA . CYS B 1 336 ? -7.609 -1.373 -9.516 1 90.94 336 CYS B CA 1
ATOM 5481 C C . CYS B 1 336 ? -7.148 -2.693 -8.906 1 90.94 336 CYS B C 1
ATOM 5483 O O . CYS B 1 336 ? -6.887 -3.656 -9.633 1 90.94 336 CYS B O 1
ATOM 5485 N N . TYR B 1 337 ? -7.039 -2.68 -7.574 1 90.06 337 TYR B N 1
ATOM 5486 C CA . TYR B 1 337 ? -6.613 -3.869 -6.848 1 90.06 337 TYR B CA 1
ATOM 5487 C C . TYR B 1 337 ? -7.758 -4.441 -6.016 1 90.06 337 TYR B C 1
ATOM 5489 O O . TYR B 1 337 ? -8.195 -3.822 -5.043 1 90.06 337 TYR B O 1
ATOM 5497 N N . LEU B 1 338 ? -8.258 -5.613 -6.375 1 90.75 338 LEU B N 1
ATOM 5498 C CA . LEU B 1 338 ? -9.383 -6.23 -5.68 1 90.75 338 LEU B CA 1
ATOM 5499 C C . LEU B 1 338 ? -9.008 -7.621 -5.176 1 90.75 338 LEU B C 1
ATOM 5501 O O . LEU B 1 338 ? -9.883 -8.391 -4.77 1 90.75 338 LEU B O 1
ATOM 5505 N N . SER B 1 339 ? -7.746 -7.898 -5.164 1 86.38 339 SER B N 1
ATOM 5506 C CA . SER B 1 339 ? -7.301 -9.258 -4.895 1 86.38 339 SER B CA 1
ATOM 5507 C C . SER B 1 339 ? -7.43 -9.602 -3.416 1 86.38 339 SER B C 1
ATOM 5509 O O . SER B 1 339 ? -7.531 -8.711 -2.572 1 86.38 339 SER B O 1
ATOM 5511 N N . SER B 1 340 ? -7.445 -10.906 -3.109 1 87.94 340 SER B N 1
ATOM 5512 C CA . SER B 1 340 ? -7.395 -11.453 -1.76 1 87.94 340 SER B CA 1
ATOM 5513 C C . SER B 1 340 ? -8.586 -10.992 -0.929 1 87.94 340 SER B C 1
ATOM 5515 O O . SER B 1 340 ? -8.414 -10.477 0.177 1 87.94 340 SER B O 1
ATOM 5517 N N . ASN B 1 341 ? -9.703 -11.141 -1.544 1 91 341 ASN B N 1
ATOM 5518 C CA . ASN B 1 341 ? -11.008 -11.008 -0.906 1 91 341 ASN B CA 1
ATOM 5519 C C . ASN B 1 341 ? -11.844 -12.273 -1.07 1 91 341 ASN B C 1
ATOM 5521 O O . ASN B 1 341 ? -11.305 -13.383 -1.116 1 91 341 ASN B O 1
ATOM 5525 N N . SER B 1 342 ? -13.172 -12.109 -0.883 1 87.94 342 SER B N 1
ATOM 5526 C CA . SER B 1 342 ? -14.055 -13.258 -1.078 1 87.94 342 SER B CA 1
ATOM 5527 C C . SER B 1 342 ? -15.125 -12.953 -2.123 1 87.94 342 SER B C 1
ATOM 5529 O O . SER B 1 342 ? -16.266 -13.383 -1.982 1 87.94 342 SER B O 1
ATOM 5531 N N . PHE B 1 343 ? -14.711 -12.211 -3.105 1 88.5 343 PHE B N 1
ATOM 5532 C CA . PHE B 1 343 ? -15.672 -11.898 -4.16 1 88.5 343 PHE B CA 1
ATOM 5533 C C . PHE B 1 343 ? -16.094 -13.156 -4.895 1 88.5 343 PHE B C 1
ATOM 5535 O O . PHE B 1 343 ? -15.297 -14.078 -5.074 1 88.5 343 PHE B O 1
ATOM 5542 N N . ILE B 1 344 ? -17.391 -13.148 -5.289 1 84.69 344 ILE B N 1
ATOM 5543 C CA . ILE B 1 344 ? -17.953 -14.312 -5.977 1 84.69 344 ILE B CA 1
ATOM 5544 C C . ILE B 1 344 ? -18.609 -13.875 -7.281 1 84.69 344 ILE B C 1
ATOM 5546 O O . ILE B 1 344 ? -18.625 -12.688 -7.609 1 84.69 344 ILE B O 1
ATOM 5550 N N . GLY B 1 345 ? -19.094 -14.789 -8.047 1 80.12 345 GLY B N 1
ATOM 5551 C CA . GLY B 1 345 ? -19.812 -14.5 -9.281 1 80.12 345 GLY B CA 1
ATOM 5552 C C . GLY B 1 345 ? -18.875 -14.281 -10.461 1 80.12 345 GLY B C 1
ATOM 5553 O O . GLY B 1 345 ? -17.781 -14.836 -10.508 1 80.12 345 GLY B O 1
ATOM 5554 N N . HIS B 1 346 ? -19.438 -13.656 -11.453 1 80.19 346 HIS B N 1
ATOM 5555 C CA . HIS B 1 346 ? -18.672 -13.383 -12.664 1 80.19 346 HIS B CA 1
ATOM 5556 C C . HIS B 1 346 ? -18.047 -11.992 -12.617 1 80.19 346 HIS B C 1
ATOM 5558 O O . HIS B 1 346 ? -18.578 -11.086 -11.984 1 80.19 346 HIS B O 1
ATOM 5564 N N . ILE B 1 347 ? -16.859 -12.023 -13.242 1 80.81 347 ILE B N 1
ATOM 5565 C CA . ILE B 1 347 ? -16.297 -10.703 -13.461 1 80.81 347 ILE B CA 1
ATOM 5566 C C . ILE B 1 347 ? -17.203 -9.891 -14.383 1 80.81 347 ILE B C 1
ATOM 5568 O O . ILE B 1 347 ? -17.562 -10.352 -15.477 1 80.81 347 ILE B O 1
ATOM 5572 N N . PRO B 1 348 ? -17.609 -8.734 -13.922 1 84.75 348 PRO B N 1
ATOM 5573 C CA . PRO B 1 348 ? -18.547 -7.969 -14.742 1 84.75 348 PRO B CA 1
ATOM 5574 C C . PRO B 1 348 ? -17.984 -7.598 -16.109 1 84.75 348 PRO B C 1
ATOM 5576 O O . PRO B 1 348 ? -16.828 -7.168 -16.203 1 84.75 348 PRO B O 1
ATOM 5579 N N . SER B 1 349 ? -18.766 -7.719 -17.172 1 83.31 349 SER B N 1
ATOM 5580 C CA . SER B 1 349 ? -18.344 -7.383 -18.531 1 83.31 349 SER B CA 1
ATOM 5581 C C . SER B 1 349 ? -18.078 -5.887 -18.672 1 83.31 349 SER B C 1
ATOM 5583 O O . SER B 1 349 ? -17.281 -5.469 -19.5 1 83.31 349 SER B O 1
ATOM 5585 N N . SER B 1 350 ? -18.75 -5.141 -17.828 1 88.25 350 SER B N 1
ATOM 5586 C CA . SER B 1 350 ? -18.641 -3.688 -17.875 1 88.25 350 SER B CA 1
ATOM 5587 C C . SER B 1 350 ? -17.219 -3.24 -17.516 1 88.25 350 SER B C 1
ATOM 5589 O O . SER B 1 350 ? -16.859 -2.082 -17.734 1 88.25 350 SER B O 1
ATOM 5591 N N . LEU B 1 351 ? -16.391 -4.164 -16.969 1 85.25 351 LEU B N 1
ATOM 5592 C CA . LEU B 1 351 ? -15.016 -3.811 -16.641 1 85.25 351 LEU B CA 1
ATOM 5593 C C . LEU B 1 351 ? -14.242 -3.422 -17.906 1 85.25 351 LEU B C 1
ATOM 5595 O O . LEU B 1 351 ? -13.234 -2.725 -17.828 1 85.25 351 LEU B O 1
ATOM 5599 N N . SER B 1 352 ? -14.703 -3.879 -19.047 1 83 352 SER B N 1
ATOM 5600 C CA . SER B 1 352 ? -14.094 -3.521 -20.312 1 83 352 SER B CA 1
ATOM 5601 C C . SER B 1 352 ? -14.258 -2.033 -20.609 1 83 352 SER B C 1
ATOM 5603 O O . SER B 1 352 ? -13.57 -1.488 -21.484 1 83 352 SER B O 1
ATOM 5605 N N . ASN B 1 353 ? -15.203 -1.383 -19.891 1 86.75 353 ASN B N 1
ATOM 5606 C CA . ASN B 1 353 ? -15.445 0.045 -20.078 1 86.75 353 ASN B CA 1
ATOM 5607 C C . ASN B 1 353 ? -14.344 0.884 -19.422 1 86.75 353 ASN B C 1
ATOM 5609 O O . ASN B 1 353 ? -14.281 2.098 -19.625 1 86.75 353 ASN B O 1
ATOM 5613 N N . LEU B 1 354 ? -13.484 0.226 -18.641 1 87.88 354 LEU B N 1
ATOM 5614 C CA . LEU B 1 354 ? -12.398 0.958 -17.984 1 87.88 354 LEU B CA 1
ATOM 5615 C C . LEU B 1 354 ? -11.234 1.17 -18.938 1 87.88 354 LEU B C 1
ATOM 5617 O O . LEU B 1 354 ? -10.188 0.528 -18.797 1 87.88 354 LEU B O 1
ATOM 5621 N N . LYS B 1 355 ? -11.25 2.158 -19.766 1 84.81 355 LYS B N 1
ATOM 5622 C CA . LYS B 1 355 ? -10.336 2.357 -20.891 1 84.81 355 LYS B CA 1
ATOM 5623 C C . LYS B 1 355 ? -8.977 2.852 -20.406 1 84.81 355 LYS B C 1
ATOM 5625 O O . LYS B 1 355 ? -7.965 2.662 -21.078 1 84.81 355 LYS B O 1
ATOM 5630 N N . ASP B 1 356 ? -9 3.426 -19.266 1 86.56 356 ASP B N 1
ATOM 5631 C CA . ASP B 1 356 ? -7.746 3.99 -18.766 1 86.56 356 ASP B CA 1
ATOM 5632 C C . ASP B 1 356 ? -7.008 2.99 -17.891 1 86.56 356 ASP B C 1
ATOM 5634 O O . ASP B 1 356 ? -5.941 3.297 -17.359 1 86.56 356 ASP B O 1
ATOM 5638 N N . LEU B 1 357 ? -7.516 1.8 -17.766 1 85.38 357 LEU B N 1
ATOM 5639 C CA . LEU B 1 357 ? -6.957 0.803 -16.859 1 85.38 357 LEU B CA 1
ATOM 5640 C C . LEU B 1 357 ? -5.559 0.385 -17.297 1 85.38 357 LEU B C 1
ATOM 5642 O O . LEU B 1 357 ? -5.359 0.011 -18.453 1 85.38 357 LEU B O 1
ATOM 5646 N N . THR B 1 358 ? -4.695 0.53 -16.375 1 78.62 358 THR B N 1
ATOM 5647 C CA . THR B 1 358 ? -3.326 0.082 -16.594 1 78.62 358 THR B CA 1
ATOM 5648 C C . THR B 1 358 ? -3.074 -1.258 -15.914 1 78.62 358 THR B C 1
ATOM 5650 O O . THR B 1 358 ? -2.312 -2.086 -16.422 1 78.62 358 THR B O 1
ATOM 5653 N N . PHE B 1 359 ? -3.75 -1.417 -14.82 1 82.94 359 PHE B N 1
ATOM 5654 C CA . PHE B 1 359 ? -3.543 -2.65 -14.07 1 82.94 359 PHE B CA 1
ATOM 5655 C C . PHE B 1 359 ? -4.797 -3.029 -13.289 1 82.94 359 PHE B C 1
ATOM 5657 O O . PHE B 1 359 ? -5.453 -2.168 -12.703 1 82.94 359 PHE B O 1
ATOM 5664 N N . LEU B 1 360 ? -5.18 -4.312 -13.391 1 84 360 LEU B N 1
ATOM 5665 C CA . LEU B 1 360 ? -6.301 -4.898 -12.664 1 84 360 LEU B CA 1
ATOM 5666 C C . LEU B 1 360 ? -5.883 -6.191 -11.977 1 84 360 LEU B C 1
ATOM 5668 O O . LEU B 1 360 ? -5.418 -7.129 -12.625 1 84 360 LEU B O 1
ATOM 5672 N N . ASP B 1 361 ? -6.051 -6.238 -10.633 1 83.25 361 ASP B N 1
ATOM 5673 C CA . ASP B 1 361 ? -5.695 -7.422 -9.859 1 83.25 361 ASP B CA 1
ATOM 5674 C C . ASP B 1 361 ? -6.934 -8.062 -9.227 1 83.25 361 ASP B C 1
ATOM 5676 O O . ASP B 1 361 ? -7.539 -7.488 -8.32 1 83.25 361 ASP B O 1
ATOM 5680 N N . LEU B 1 362 ? -7.254 -9.164 -9.648 1 81.31 362 LEU B N 1
ATOM 5681 C CA . LEU B 1 362 ? -8.461 -9.836 -9.172 1 81.31 362 LEU B CA 1
ATOM 5682 C C . LEU B 1 362 ? -8.117 -11.156 -8.484 1 81.31 362 LEU B C 1
ATOM 5684 O O . LEU B 1 362 ? -9.008 -11.914 -8.102 1 81.31 362 LEU B O 1
ATOM 5688 N N . GLY B 1 363 ? -6.875 -11.312 -8.227 1 75.75 363 GLY B N 1
ATOM 5689 C CA . GLY B 1 363 ? -6.43 -12.602 -7.734 1 75.75 363 GLY B CA 1
ATOM 5690 C C . GLY B 1 363 ? -6.887 -12.891 -6.316 1 75.75 363 GLY B C 1
ATOM 5691 O O . GLY B 1 363 ? -7.121 -11.969 -5.535 1 75.75 363 GLY B O 1
ATOM 5692 N N . GLY B 1 364 ? -6.992 -14.172 -5.98 1 77.56 364 GLY B N 1
ATOM 5693 C CA . GLY B 1 364 ? -7.305 -14.57 -4.613 1 77.56 364 GLY B CA 1
ATOM 5694 C C . GLY B 1 364 ? -8.758 -14.344 -4.242 1 77.56 364 GLY B C 1
ATOM 5695 O O . GLY B 1 364 ? -9.062 -13.969 -3.111 1 77.56 364 GLY B O 1
ATOM 5696 N N . ASN B 1 365 ? -9.617 -14.336 -5.211 1 81 365 ASN B N 1
ATOM 5697 C CA . ASN B 1 365 ? -11.062 -14.273 -5.016 1 81 365 ASN B CA 1
ATOM 5698 C C . ASN B 1 365 ? -11.75 -15.562 -5.469 1 81 365 ASN B C 1
ATOM 5700 O O . ASN B 1 365 ? -11.086 -16.578 -5.68 1 81 365 ASN B O 1
ATOM 5704 N N . ASN B 1 366 ? -13.156 -15.445 -5.352 1 77 366 ASN B N 1
ATOM 5705 C CA . ASN B 1 366 ? -13.914 -16.656 -5.672 1 77 366 ASN B CA 1
ATOM 5706 C C . ASN B 1 366 ? -14.758 -16.469 -6.934 1 77 366 ASN B C 1
ATOM 5708 O O . ASN B 1 366 ? -15.922 -16.875 -6.973 1 77 366 ASN B O 1
ATOM 5712 N N . PHE B 1 367 ? -14.133 -15.789 -7.859 1 76 367 PHE B N 1
ATOM 5713 C CA . PHE B 1 367 ? -14.875 -15.539 -9.094 1 76 367 PHE B CA 1
ATOM 5714 C C . PHE B 1 367 ? -15.109 -16.844 -9.852 1 76 367 PHE B C 1
ATOM 5716 O O . PHE B 1 367 ? -14.328 -17.781 -9.734 1 76 367 PHE B O 1
ATOM 5723 N N . GLU B 1 368 ? -16.219 -16.828 -10.688 1 69.06 368 GLU B N 1
ATOM 5724 C CA . GLU B 1 368 ? -16.547 -17.984 -11.508 1 69.06 368 GLU B CA 1
ATOM 5725 C C . GLU B 1 368 ? -15.82 -17.938 -12.844 1 69.06 368 GLU B C 1
ATOM 5727 O O . GLU B 1 368 ? -15.727 -18.953 -13.539 1 69.06 368 GLU B O 1
ATOM 5732 N N . ASP B 1 369 ? -15.266 -16.766 -13.156 1 62.47 369 ASP B N 1
ATOM 5733 C CA . ASP B 1 369 ? -14.555 -16.547 -14.414 1 62.47 369 ASP B CA 1
ATOM 5734 C C . ASP B 1 369 ? -13.125 -17.062 -14.336 1 62.47 369 ASP B C 1
ATOM 5736 O O . ASP B 1 369 ? -12.555 -17.172 -13.242 1 62.47 369 ASP B O 1
ATOM 5740 N N . ILE B 1 370 ? -12.602 -17.656 -15.445 1 50.75 370 ILE B N 1
ATOM 5741 C CA . ILE B 1 370 ? -11.172 -17.938 -15.516 1 50.75 370 ILE B CA 1
ATOM 5742 C C . ILE B 1 370 ? -10.391 -16.625 -15.648 1 50.75 370 ILE B C 1
ATOM 5744 O O . ILE B 1 370 ? -10.656 -15.828 -16.547 1 50.75 370 ILE B O 1
ATOM 5748 N N . ILE B 1 371 ? -9.969 -16.125 -14.508 1 55.62 371 ILE B N 1
ATOM 5749 C CA . ILE B 1 371 ? -9.297 -14.836 -14.492 1 55.62 371 ILE B CA 1
ATOM 5750 C C . ILE B 1 371 ? -7.859 -14.992 -14.992 1 55.62 371 ILE B C 1
ATOM 5752 O O . ILE B 1 371 ? -7.109 -15.836 -14.484 1 55.62 371 ILE B O 1
ATOM 5756 N N . GLU B 1 372 ? -7.598 -14.797 -16.188 1 45.44 372 GLU B N 1
ATOM 5757 C CA . GLU B 1 372 ? -6.184 -14.633 -16.516 1 45.44 372 GLU B CA 1
ATOM 5758 C C . GLU B 1 372 ? -5.543 -13.547 -15.656 1 45.44 372 GLU B C 1
ATOM 5760 O O . GLU B 1 372 ? -6.141 -12.484 -15.445 1 45.44 372 GLU B O 1
ATOM 5765 N N . VAL B 1 373 ? -4.93 -13.906 -14.656 1 44.47 373 VAL B N 1
ATOM 5766 C CA . VAL B 1 373 ? -4.398 -13.141 -13.531 1 44.47 373 VAL B CA 1
ATOM 5767 C C . VAL B 1 373 ? -4.309 -11.664 -13.898 1 44.47 373 VAL B C 1
ATOM 5769 O O . VAL B 1 373 ? -5.141 -10.859 -13.477 1 44.47 373 VAL B O 1
ATOM 5772 N N . SER B 1 374 ? -3.064 -11.055 -13.805 1 44.41 374 SER B N 1
ATOM 5773 C CA . SER B 1 374 ? -2.74 -9.633 -13.906 1 44.41 374 SER B CA 1
ATOM 5774 C C . SER B 1 374 ? -3.008 -9.102 -15.312 1 44.41 374 SER B C 1
ATOM 5776 O O . SER B 1 374 ? -2.457 -9.609 -16.281 1 44.41 374 SER B O 1
ATOM 5778 N N . LEU B 1 375 ? -4.293 -8.758 -15.523 1 44.62 375 LEU B N 1
ATOM 5779 C CA . LEU B 1 375 ? -4.57 -8.164 -16.828 1 44.62 375 LEU B CA 1
ATOM 5780 C C . LEU B 1 375 ? -3.826 -6.848 -17 1 44.62 375 LEU B C 1
ATOM 5782 O O . LEU B 1 375 ? -3.994 -5.93 -16.188 1 44.62 375 LEU B O 1
ATOM 5786 N N . TYR B 1 376 ? -2.604 -7.02 -17.5 1 39.47 376 TYR B N 1
ATOM 5787 C CA . TYR B 1 376 ? -1.915 -5.824 -17.969 1 39.47 376 TYR B CA 1
ATOM 5788 C C . TYR B 1 376 ? -2.594 -5.262 -19.219 1 39.47 376 TYR B C 1
ATOM 5790 O O . TYR B 1 376 ? -2.93 -6.008 -20.141 1 39.47 376 TYR B O 1
ATOM 5798 N N . PHE B 1 377 ? -3.559 -4.316 -18.984 1 35.59 377 PHE B N 1
ATOM 5799 C CA . PHE B 1 377 ? -4.203 -3.688 -20.125 1 35.59 377 PHE B CA 1
ATOM 5800 C C . PHE B 1 377 ? -3.225 -2.779 -20.875 1 35.59 377 PHE B C 1
ATOM 5802 O O . PHE B 1 377 ? -2.592 -1.914 -20.266 1 35.59 377 PHE B O 1
ATOM 5809 N N . SER B 1 378 ? -2.232 -3.34 -21.609 1 34.12 378 SER B N 1
ATOM 5810 C CA . SER B 1 378 ? -1.498 -2.457 -22.516 1 34.12 378 SER B CA 1
ATOM 5811 C C . SER B 1 378 ? -2.447 -1.663 -23.406 1 34.12 378 SER B C 1
ATOM 5813 O O . SER B 1 378 ? -3.533 -2.139 -23.734 1 34.12 378 SER B O 1
#

Sequence (756 aa):
MDSSQSVDAATHVTDRVLYRRLVEIGVDAEESMRIMAFWMWVEAQGFIELVPKISANNDQLLAMVADETKAILAALDPSSTTPITQNLCPITSLILYPVSVEEIFGDKDLVSEGVSEVHNQFSGQVPHELSKLSKLSSLDLSGNKQVSLNTSVMRRLVHNLTKLRELRLDGVQMSLVSLDSLMNLSSSLTVLSLNGCGLHGNLPYNIFRLPSLRELSLICNPELRGAFPTTNWSNPLMFLDVSTTGFSGPLPNSVDNLKFLKHLGLSQCNFNGLIPASFGNLTQITELDLSGNNFVGELPSSLSNLKNLSFLNLRCNNLSGSIPESFGNLTKVTYCYLSSNSFIGHIPSSLSNLKDLTFLDLGGNNFEDIIEVSLYFSMDSSQSVDAATHVTDRVLYRRLVEIGVDAEESMRIMAFWMWVEAQGFIELVPKISANNDQLLAMVADETKAILAALDPSSTTPITQNLCPITSLILYPVSVEEIFGDKDLVSEGVSEVHNQFSGQVPHELSKLSKLSSLDLSGNKQVSLNTSVMRRLVHNLTKLRELRLDGVQMSLVSLDSLMNLSSSLTVLSLNGCGLHGNLPYNIFRLPSLRELSLICNPELRGAFPTTNWSNPLMFLDVSTTGFSGPLPNSVDNLKFLKHLGLSQCNFNGLIPASFGNLTQITELDLSGNNFVGELPSSLSNLKNLSFLNLRCNNLSGSIPESFGNLTKVTYCYLSSNSFIGHIPSSLSNLKDLTFLDLGGNNFEDIIEVSLYFS

Organism: Quercus suber (NCBI:txid58331)